Protein AF-0000000083567486 (afdb_homodimer)

pLDDT: mean 93.15, std 10.32, range [34.97, 98.88]

Organism: NCBI:txid148449

Nearest PDB structures (foldseek):
  6pnl-assembly1_A  TM=7.983E-01  e=2.451E-20  Methanothermobacter thermautotrophicus
  6bwl-assembly1_A-2  TM=7.810E-01  e=3.757E-18  Bacillus thuringiensis serovar israelensis ATCC 35646
  8vr2-assembly1_C  TM=7.214E-01  e=6.890E-18  Psychrobacter cryohalolentis K5
  4yra-assembly3_E  TM=7.579E-01  e=3.342E-15  Mus musculus
  7ard-assembly1_P  TM=7.110E-01  e=9.998E-12  Polytomella sp. Pringsheim 198.80

Secondary structure (DSSP, 8-state):
-EEEEES-SSHHHHHHHHHHHHTT-EEEEEE-S-------TT-EEEE--TT-HHHHHHHHHHH--SEEEES---SHHHHHHHHHHHTTT-SEEEEE--GGGS-SS-SSBSB-TTSPPGGGSTT---S-HHHHHHHHHHHHHHHHHHSGGG---SSS--TTEEEEEEE-SEE-TTS---BTTBS-THHHHHHHHT--EEEETTS-SEE--EEHHHHHHHHHHHTT-GGGTTEEEEE--S-BEEHHHHHHHHHHHTTPPPP-EEEE-HHHHHHH-GGG-HHIIIIITS---B--HHHHHHH-----S-HHHHHHHHHHHHHHTT----GGGS-HHHHHHHHHHHHHHHHHHHHHHT-/-EEEEES-SSHHHHHHHHHHHHTT-EEEEEE-S-------TT-EEEE--TT-HHHHHHHHHHH--SEEEES---SHHHHHHHHHHHTTT-SEEEEE--GGGS-SS-SSBSB-TTSPPGGGSTT---S-HHHHHHHHHHHHHHHHHHSTTS---SS---TTEEEEEEE-SEE-TTS---BTTBS-THHHHHHHHT--EEEETTS-SEE--EEHHHHHHHHHHHTT-GGGTTEEEEE--S-BEEHHHHHHHHHHHTTPPPP-EEEE-HHHHHHH-GGG-HHIIIIITS---B--HHHHHHH-----S-HHHHHHHHHHHHHHTT----GGGS-HHHHHHHHHHHHHHHHHHHHHH--

Foldseek 3Di:
DQEEEAAQAAQLNVLLQAVLVVVPYQYEYEECPPDDHPHDPSYHYQHDDLVDLVSLLVCCVVRQGQEYEYDDQQALVSLLSNCVRQQLSHQEYEYEAAPLQADPPDPDPPDEPPDDGQVRDPPGDRLDPRSVRSVSSLVSLLCSQVDCSQVPPDPDTRRYFYFYEHEDQEAFANGFDAAQLGGALLLLQCQQVQHAGEHAAPQAAKDWYAYSNLSSLLVSLCVVQPLRGSHYFYQTGPDIGTRQVSSQLLSVLVVGDRHHYDYDYLVVCCVPPVVRRSCVSRPVVHRYHYDGVSSCVRRVRDRDQDPSRRSSRRVVSCVVVVNHDHNVPDPVVVVRVVVVVVVVVVVVVVVVVVD/DQEEEAAQAAQLNVLLQAVLVVVPYQYEYEECPPDDHPHDPSYHYQHDDLVDLVSLLVSCVVRQGQEYEYDDQQALVSLLSNCVRQQLSHQEYEYEAAPLQADPPDPDPPDEPPDDGQVRDPPGDRLDPRSVRRVSSLVNLLCSQVDVSQVPPDVDGRGYFYFYEHEDQEDFANGFDAAQLGGALLLLQCQQVQHAGEHAAPQAAKDWYAYSNLSSLLVSLCVVQPLRGSHYFYQTGPDIGTRQVSSQLLSVLVVGDRHHYDYDYLVVCCVPPVVRRSCVSRPVVHRYHYDGVSSCVRRVRDRDQDPSRRSSRRVVSCVVVVNHDHNVPDPVVVVRVVVVVVVVVVVVVVVVVVD

Sequence (710 aa):
MRVLLIGGTGVISTGITRQLVDAGHEVGCLTRGETDAPVPDAVEFVTGDRNDQAALERAAREIDPDCVIDMVCFTPEQAAEAVDVFGGAIEQYVFCSTVDVYHRPLERNPATEDVPRESDLEGVEPVSDYGANKAAAEDVFLAAHDGPESVTGTDSEGEFATTIIRPWSTYGEGGSVLHTFGNGTYYLDRIRKGKPIVVHGDGTSLWGSCHRDDVARAFVGAVGNERAYGEAYHVTSEELITWNQYHRRVASAMDAPEPDLVHIPTDQLRESVPDRTDMLEAHFQYSTVFDNAKARRDLGFEYTIDFMDGIRRTIEDLEARDAIDPWDSANDDELIAAWNAATGEFLERVGSAGKMRVLLIGGTGVISTGITRQLVDAGHEVGCLTRGETDAPVPDAVEFVTGDRNDQAALERAAREIDPDCVIDMVCFTPEQAAEAVDVFGGAIEQYVFCSTVDVYHRPLERNPATEDVPRESDLEGVEPVSDYGANKAAAEDVFLAAHDGPESVTGTDSEGEFATTIIRPWSTYGEGGSVLHTFGNGTYYLDRIRKGKPIVVHGDGTSLWGSCHRDDVARAFVGAVGNERAYGEAYHVTSEELITWNQYHRRVASAMDAPEPDLVHIPTDQLRESVPDRTDMLEAHFQYSTVFDNAKARRDLGFEYTIDFMDGIRRTIEDLEARDAIDPWDSANDDELIAAWNAATGEFLERVGSAGK

Solvent-accessible surface area (backbone atoms only — not comparable to full-atom values): 36481 Å² total; per-residue (Å²): 96,33,34,31,27,40,35,44,54,49,52,47,31,37,34,31,52,44,50,34,49,73,72,65,34,48,45,30,26,38,31,76,73,82,65,87,50,100,55,64,84,81,50,40,77,41,77,35,48,85,89,35,63,68,38,49,47,48,46,46,64,75,60,57,32,42,31,37,39,35,67,71,62,61,33,39,67,55,35,49,52,48,45,68,66,42,44,61,64,20,36,31,38,36,38,50,50,44,56,56,27,38,48,76,70,52,88,41,27,63,34,52,78,80,57,71,38,33,89,72,44,83,95,56,76,74,84,40,70,63,22,50,25,36,44,46,18,50,51,48,44,49,49,37,33,75,31,76,38,13,57,64,75,77,90,88,68,49,22,25,27,21,27,39,38,22,38,41,62,65,29,31,58,85,49,64,59,77,54,53,65,38,54,63,41,21,57,58,40,23,34,62,71,60,40,73,39,70,32,54,12,58,21,30,28,37,45,34,59,23,37,17,59,40,46,15,41,30,58,52,35,42,63,93,32,74,85,36,50,77,35,68,31,40,45,53,32,77,51,29,30,27,48,51,55,50,54,42,44,54,21,51,52,66,74,28,54,82,61,47,75,42,63,41,32,50,69,60,47,41,70,58,41,54,92,42,27,60,56,27,74,68,48,67,60,45,42,65,48,64,46,42,63,66,24,37,73,69,20,63,36,55,88,78,64,51,63,60,63,38,50,30,48,20,49,52,43,37,56,74,65,69,60,64,42,57,49,76,78,52,69,60,66,61,55,50,51,34,45,51,54,20,54,50,49,23,46,53,49,47,58,55,65,81,99,95,33,34,31,27,39,35,44,55,49,52,48,30,37,32,30,52,42,51,34,49,72,70,65,34,46,46,31,26,37,31,75,72,84,66,89,51,100,54,65,86,82,51,42,79,38,75,34,49,84,90,34,64,67,39,49,46,47,44,48,63,76,60,55,32,42,30,37,39,36,67,72,62,60,33,39,67,55,37,47,52,49,46,68,66,41,46,60,64,19,36,32,37,36,38,51,51,44,55,57,26,39,50,78,70,53,90,41,26,65,34,53,80,81,57,71,38,31,88,70,43,81,94,55,78,73,84,40,69,63,20,50,25,34,44,46,19,49,51,48,43,50,48,39,33,75,28,75,39,16,57,56,84,64,99,68,71,48,21,24,25,22,28,39,39,22,39,41,62,66,29,30,59,84,48,68,61,77,55,53,65,36,53,63,40,20,56,58,40,22,34,60,70,61,38,75,40,68,31,53,13,57,21,31,28,37,45,36,58,22,36,19,59,40,46,15,42,30,58,54,34,42,64,92,32,72,86,38,49,77,34,69,30,40,45,54,30,76,53,30,30,27,46,51,54,48,54,42,44,55,21,52,52,65,73,28,55,83,62,48,74,44,62,42,33,50,68,61,47,43,70,61,42,53,92,43,27,60,55,27,75,66,47,67,61,46,42,66,49,64,47,41,62,66,24,36,73,69,21,64,35,55,88,77,66,51,64,61,61,36,50,31,50,20,51,52,43,37,57,75,64,69,59,63,42,58,47,76,78,54,68,61,64,61,55,50,51,35,44,52,55,21,54,51,49,26,46,53,49,47,58,54,65,81,98

Radius of gyration: 28.73 Å; Cα contacts (8 Å, |Δi|>4): 1520; chains: 2; bounding box: 75×87×60 Å

InterPro domains:
  IPR001509 NAD-dependent epimerase/dehydratase [PF01370] (3-233)
  IPR036291 NAD(P)-binding domain superfamily [SSF51735] (1-318)
  IPR050177 Bifunctional lipid A modification and metabolic enzymes [PTHR43245] (1-317)

Structure (mmCIF, N/CA/C/O backbone):
data_AF-0000000083567486-model_v1
#
loop_
_entity.id
_entity.type
_entity.pdbx_description
1 polymer 'Nucleoside-diphosphate-sugar epimerase'
#
loop_
_atom_site.group_PDB
_atom_site.id
_atom_site.type_symbol
_atom_site.label_atom_id
_atom_site.label_alt_id
_atom_site.label_comp_id
_atom_site.label_asym_id
_atom_site.label_entity_id
_atom_site.label_seq_id
_atom_site.pdbx_PDB_ins_code
_atom_site.Cartn_x
_atom_site.Cartn_y
_atom_site.Cartn_z
_atom_site.occupancy
_atom_site.B_iso_or_equiv
_atom_site.auth_seq_id
_atom_site.auth_comp_id
_atom_site.auth_asym_id
_atom_site.auth_atom_id
_atom_site.pdbx_PDB_model_num
ATOM 1 N N . MET A 1 1 ? 21.484 29.531 13.375 1 95.75 1 MET A N 1
ATOM 2 C CA . MET A 1 1 ? 20.75 30.453 12.508 1 95.75 1 MET A CA 1
ATOM 3 C C . MET A 1 1 ? 19.547 31.047 13.242 1 95.75 1 MET A C 1
ATOM 5 O O . MET A 1 1 ? 19.125 30.516 14.273 1 95.75 1 MET A O 1
ATOM 9 N N . ARG A 1 2 ? 19.203 32.156 12.742 1 97.88 2 ARG A N 1
ATOM 10 C CA . ARG A 1 2 ? 17.938 32.719 13.211 1 97.88 2 ARG A CA 1
ATOM 11 C C . ARG A 1 2 ? 16.781 32.25 12.344 1 97.88 2 ARG A C 1
ATOM 13 O O . ARG A 1 2 ? 16.766 32.469 11.133 1 97.88 2 ARG A O 1
ATOM 20 N N . VAL A 1 3 ? 15.828 31.562 13.016 1 98.38 3 VAL A N 1
ATOM 21 C CA . VAL A 1 3 ? 14.727 30.953 12.281 1 98.38 3 VAL A CA 1
ATOM 22 C C . VAL A 1 3 ? 13.398 31.562 12.727 1 98.38 3 VAL A C 1
ATOM 24 O O . VAL A 1 3 ? 13.125 31.641 13.922 1 98.38 3 VAL A O 1
ATOM 27 N N . LEU A 1 4 ? 12.633 32 11.766 1 98.38 4 LEU A N 1
ATOM 28 C CA . LEU A 1 4 ? 11.266 32.438 12.031 1 98.38 4 LEU A CA 1
ATOM 29 C C . LEU A 1 4 ? 10.266 31.375 11.602 1 98.38 4 LEU A C 1
ATOM 31 O O . LEU A 1 4 ? 10.258 30.953 10.445 1 98.38 4 LEU A O 1
ATOM 35 N N . L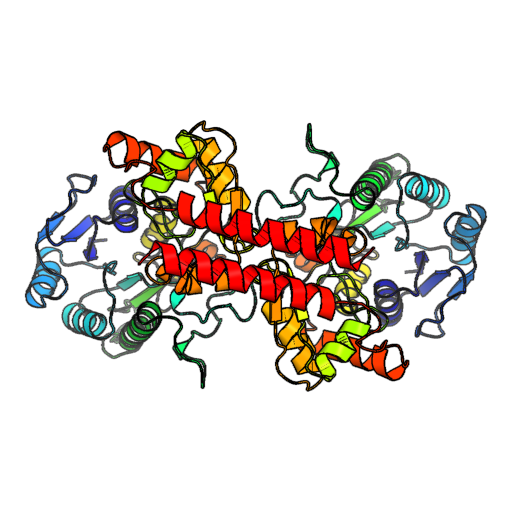EU A 1 5 ? 9.461 30.969 12.531 1 97.94 5 LEU A N 1
ATOM 36 C CA . LEU A 1 5 ? 8.32 30.125 12.211 1 97.94 5 LEU A CA 1
ATOM 37 C C . LEU A 1 5 ? 7.043 30.953 12.102 1 97.94 5 LEU A C 1
ATOM 39 O O . LEU A 1 5 ? 6.668 31.656 13.047 1 97.94 5 LEU A O 1
ATOM 43 N N . ILE A 1 6 ? 6.477 30.984 10.891 1 97.69 6 ILE A N 1
ATOM 44 C CA . ILE A 1 6 ? 5.109 31.469 10.797 1 97.69 6 ILE A CA 1
ATOM 45 C C . ILE A 1 6 ? 4.137 30.391 11.242 1 97.69 6 ILE A C 1
ATOM 47 O O . ILE A 1 6 ? 3.998 29.359 10.578 1 97.69 6 ILE A O 1
ATOM 51 N N . GLY A 1 7 ? 3.508 30.641 12.172 1 91.81 7 GLY A N 1
ATOM 52 C CA . GLY A 1 7 ? 2.93 29.594 13.008 1 91.81 7 GLY A CA 1
ATOM 53 C C . GLY A 1 7 ? 3.818 29.203 14.172 1 91.81 7 GLY A C 1
ATOM 54 O O . GLY A 1 7 ? 4.598 30.016 14.672 1 91.81 7 GLY A O 1
ATOM 55 N N . GLY A 1 8 ? 3.68 28.047 14.805 1 80.75 8 GLY A N 1
ATOM 56 C CA . GLY A 1 8 ? 4.637 27.594 15.805 1 80.75 8 GLY A CA 1
ATOM 57 C C . GLY A 1 8 ? 3.99 26.891 16.984 1 80.75 8 GLY A C 1
ATOM 58 O O . GLY A 1 8 ? 4.676 26.25 17.781 1 80.75 8 GLY A O 1
ATOM 59 N N . THR A 1 9 ? 2.73 26.938 16.922 1 81.56 9 THR A N 1
ATOM 60 C CA . THR A 1 9 ? 2.104 26.359 18.109 1 81.56 9 THR A CA 1
ATOM 61 C C . THR A 1 9 ? 1.147 25.234 17.719 1 81.56 9 THR A C 1
ATOM 63 O O . THR A 1 9 ? 0.47 24.672 18.578 1 81.56 9 THR A O 1
ATOM 66 N N . GLY A 1 10 ? 1.079 24.906 16.484 1 91 10 GLY A N 1
ATOM 67 C CA . GLY A 1 10 ? 0.268 23.781 16.031 1 91 10 GLY A CA 1
ATOM 68 C C . GLY A 1 10 ? 0.919 22.438 16.281 1 91 10 GLY A C 1
ATOM 69 O O . GLY A 1 10 ? 2.002 22.359 16.875 1 91 10 GLY A O 1
ATOM 70 N N . VAL A 1 11 ? 0.341 21.391 15.914 1 92.69 11 VAL A N 1
ATOM 71 C CA . VAL A 1 11 ? 0.766 20.031 16.188 1 92.69 11 VAL A CA 1
ATOM 72 C C . VAL A 1 11 ? 2.176 19.797 15.641 1 92.69 11 VAL A C 1
ATOM 74 O O . VAL A 1 11 ? 3.098 19.484 16.391 1 92.69 11 VAL A O 1
ATOM 77 N N . ILE A 1 12 ? 2.385 20.078 14.375 1 95.75 12 ILE A N 1
ATOM 78 C CA . ILE A 1 12 ? 3.697 19.859 13.773 1 95.75 12 ILE A CA 1
ATOM 79 C C . ILE A 1 12 ? 4.664 20.938 14.25 1 95.75 12 ILE A C 1
ATOM 81 O O . ILE A 1 12 ? 5.805 20.656 14.609 1 95.75 12 ILE A O 1
ATOM 85 N N . SER A 1 13 ? 4.207 22.188 14.352 1 95.38 13 SER A N 1
ATOM 86 C CA . SER A 1 13 ? 5.047 23.344 14.633 1 95.38 13 SER A CA 1
ATOM 87 C C . SER A 1 13 ? 5.664 23.266 16.016 1 95.38 13 SER A C 1
ATOM 89 O O . SER A 1 13 ? 6.781 23.734 16.234 1 95.38 13 SER A O 1
ATOM 91 N N . THR A 1 14 ? 4.887 22.719 16.922 1 94.31 14 THR A N 1
ATOM 92 C CA . THR A 1 14 ? 5.43 22.547 18.266 1 94.31 14 THR A CA 1
ATOM 93 C C . THR A 1 14 ? 6.684 21.672 18.25 1 94.31 14 THR A C 1
ATOM 95 O O . THR A 1 14 ? 7.691 22.016 18.859 1 94.31 14 THR A O 1
ATOM 98 N N . GLY A 1 15 ? 6.625 20.578 17.516 1 95.88 15 GLY A N 1
ATOM 99 C CA . GLY A 1 15 ? 7.789 19.719 17.359 1 95.88 15 GLY A CA 1
ATOM 100 C C . GLY A 1 15 ? 8.953 20.422 16.688 1 95.88 15 GLY A C 1
ATOM 101 O O . GLY A 1 15 ? 10.102 20.266 17.109 1 95.88 15 GLY A O 1
ATOM 102 N N . ILE A 1 16 ? 8.641 21.203 15.727 1 98.06 16 ILE A N 1
ATOM 103 C CA . ILE A 1 16 ? 9.672 21.922 14.992 1 98.06 16 ILE A CA 1
ATOM 104 C C . ILE A 1 16 ? 10.359 22.922 15.914 1 98.06 16 ILE A C 1
ATOM 106 O O . ILE A 1 16 ? 11.594 22.969 16 1 98.06 16 ILE A O 1
ATOM 110 N N . THR A 1 17 ? 9.555 23.719 16.641 1 96.81 17 THR A N 1
ATOM 111 C CA . THR A 1 17 ? 10.078 24.766 17.516 1 96.81 17 THR A CA 1
ATOM 112 C C . THR A 1 17 ? 11.008 24.172 18.578 1 96.81 17 THR A C 1
ATOM 114 O O . THR A 1 17 ? 12.125 24.641 18.781 1 96.81 17 THR A O 1
ATOM 117 N N . ARG A 1 18 ? 10.602 23.109 19.156 1 96.44 18 ARG A N 1
ATOM 118 C CA . ARG A 1 18 ? 11.383 22.469 20.203 1 96.44 18 ARG A CA 1
ATOM 119 C C . ARG A 1 18 ? 12.703 21.938 19.656 1 96.44 18 ARG A C 1
ATOM 121 O O . ARG A 1 18 ? 13.766 22.156 20.234 1 96.44 18 ARG A O 1
ATOM 128 N N . GLN A 1 19 ? 12.594 21.328 18.547 1 97.75 19 GLN A N 1
ATOM 129 C CA . GLN A 1 19 ? 13.781 20.688 17.984 1 97.75 19 GLN A CA 1
ATOM 130 C C . GLN A 1 19 ? 14.75 21.719 17.422 1 97.75 19 GLN A C 1
ATOM 132 O O . GLN A 1 19 ? 15.969 21.5 17.422 1 97.75 19 GLN A O 1
ATOM 137 N N . LEU A 1 20 ? 14.25 22.828 16.938 1 98.12 20 LEU A N 1
ATOM 138 C CA . LEU A 1 20 ? 15.125 23.906 16.484 1 98.12 20 LEU A CA 1
ATOM 139 C C . LEU A 1 20 ? 15.938 24.469 17.656 1 98.12 20 LEU A C 1
ATOM 141 O O . LEU A 1 20 ? 17.141 24.672 17.531 1 98.12 20 LEU A O 1
ATOM 145 N N . VAL A 1 21 ? 15.281 24.703 18.766 1 97.38 21 VAL A N 1
ATOM 146 C CA . VAL A 1 21 ? 15.969 25.219 19.953 1 97.38 21 VAL A CA 1
ATOM 147 C C . VAL A 1 21 ? 17.016 24.203 20.422 1 97.38 21 VAL A C 1
ATOM 149 O O . VAL A 1 21 ? 18.156 24.578 20.719 1 97.38 21 VAL A O 1
ATOM 152 N N . ASP A 1 22 ? 16.656 22.953 20.391 1 97.44 22 ASP A N 1
ATOM 153 C CA . ASP A 1 22 ? 17.562 21.891 20.797 1 97.44 22 ASP A CA 1
ATOM 154 C C . ASP A 1 22 ? 18.797 21.844 19.891 1 97.44 22 ASP A C 1
ATOM 156 O O . ASP A 1 22 ? 19.891 21.5 20.328 1 97.44 22 ASP A O 1
ATOM 160 N N . ALA A 1 23 ? 18.547 22.172 18.672 1 97.69 23 ALA A N 1
ATOM 161 C CA . ALA A 1 23 ? 19.641 22.125 17.688 1 97.69 23 ALA A CA 1
ATOM 162 C C . ALA A 1 23 ? 20.5 23.375 17.766 1 97.69 23 ALA A C 1
ATOM 164 O O . ALA A 1 23 ? 21.469 23.516 17.016 1 97.69 23 ALA A O 1
ATOM 165 N N . GLY A 1 24 ? 20.125 24.375 18.547 1 97.56 24 GLY A N 1
ATOM 166 C CA . GLY A 1 24 ? 20.969 25.547 18.797 1 97.56 24 GLY A CA 1
ATOM 167 C C . GLY A 1 24 ? 20.594 26.75 17.953 1 97.56 24 GLY A C 1
ATOM 168 O O . GLY A 1 24 ? 21.328 27.734 17.906 1 97.56 24 GLY A O 1
ATOM 169 N N . HIS A 1 25 ? 19.453 26.734 17.312 1 98.19 25 HIS A N 1
ATOM 170 C CA . HIS A 1 25 ? 19 27.875 16.531 1 98.19 25 HIS A CA 1
ATOM 171 C C . HIS A 1 25 ? 18.344 28.938 17.406 1 98.19 25 HIS A C 1
ATOM 173 O O . HIS A 1 25 ? 17.859 28.625 18.5 1 98.19 25 HIS A O 1
ATOM 179 N N . GLU A 1 26 ? 18.453 30.156 16.984 1 98.19 26 GLU A N 1
ATOM 180 C CA . GLU A 1 26 ? 17.609 31.203 17.562 1 98.19 26 GLU A CA 1
ATOM 181 C C . GLU A 1 26 ? 16.234 31.234 16.906 1 98.19 26 GLU A C 1
ATOM 183 O O . GLU A 1 26 ? 16.125 31.422 15.688 1 98.19 26 GLU A O 1
ATOM 188 N N . VAL A 1 27 ? 15.172 31.062 17.781 1 97.94 27 VAL A N 1
ATOM 189 C CA . VAL A 1 27 ? 13.867 30.781 17.188 1 97.94 27 VAL A CA 1
ATOM 190 C C . VAL A 1 27 ? 12.891 31.906 17.547 1 97.94 27 VAL A C 1
ATOM 192 O O . VAL A 1 27 ? 12.812 32.312 18.703 1 97.94 27 VAL A O 1
ATOM 195 N N . GLY A 1 28 ? 12.227 32.406 16.547 1 97 28 GLY A N 1
ATOM 196 C CA . GLY A 1 28 ? 11.062 33.281 16.703 1 97 28 GLY A CA 1
ATOM 197 C C . GLY A 1 28 ? 9.82 32.688 16.047 1 97 28 GLY A C 1
ATOM 198 O O . GLY A 1 28 ? 9.906 32 15.039 1 97 28 GLY A O 1
ATOM 199 N N . CYS A 1 29 ? 8.641 33.031 16.625 1 96.44 29 CYS A N 1
ATOM 200 C CA . CYS A 1 29 ? 7.371 32.562 16.078 1 96.44 29 CYS A CA 1
ATOM 201 C C . CYS A 1 29 ? 6.406 33.719 15.867 1 96.44 29 CYS A C 1
ATOM 203 O O . CYS A 1 29 ? 6.324 34.625 16.703 1 96.44 29 CYS A O 1
ATOM 205 N N . LEU A 1 30 ? 5.77 33.75 14.711 1 96.38 30 LEU A N 1
ATOM 206 C CA . LEU A 1 30 ? 4.617 34.594 14.477 1 96.38 30 LEU A CA 1
ATOM 207 C C . LEU A 1 30 ? 3.316 33.844 14.695 1 96.38 30 LEU A C 1
ATOM 209 O O . LEU A 1 30 ? 2.992 32.938 13.93 1 96.38 30 LEU A O 1
ATOM 213 N N . THR A 1 31 ? 2.641 34.188 15.742 1 92.81 31 THR A N 1
ATOM 214 C CA . THR A 1 31 ? 1.395 33.531 16.078 1 92.81 31 THR A CA 1
ATOM 215 C C . THR A 1 31 ? 0.289 34.531 16.375 1 92.81 31 THR A C 1
ATOM 217 O O . THR A 1 31 ? 0.566 35.688 16.641 1 92.81 31 THR A O 1
ATOM 220 N N . ARG A 1 32 ? -0.969 34.062 16.422 1 88.12 32 ARG A N 1
ATOM 221 C CA . ARG A 1 32 ? -2.098 34.938 16.75 1 88.12 32 ARG A CA 1
ATOM 222 C C . ARG A 1 32 ? -2.256 35.062 18.266 1 88.12 32 ARG A C 1
ATOM 224 O O . ARG A 1 32 ? -3.008 35.906 18.734 1 88.12 32 ARG A O 1
ATOM 231 N N . GLY A 1 33 ? -1.413 34.344 18.984 1 77.25 33 GLY A N 1
ATOM 232 C CA . GLY A 1 33 ? -1.435 34.406 20.438 1 77.25 33 GLY A CA 1
ATOM 233 C C . GLY A 1 33 ? -2.6 33.656 21.062 1 77.25 33 GLY A C 1
ATOM 234 O O . GLY A 1 33 ? -2.973 33.938 22.203 1 77.25 33 GLY A O 1
ATOM 235 N N . GLU A 1 34 ? -3.211 32.75 20.422 1 70.5 34 GLU A N 1
ATOM 236 C CA . GLU A 1 34 ? -4.434 32.094 20.875 1 70.5 34 GLU A CA 1
ATOM 237 C C . GLU A 1 34 ? -4.125 30.75 21.516 1 70.5 34 GLU A C 1
ATOM 239 O O . GLU A 1 34 ? -4.965 30.188 22.219 1 70.5 34 GLU A O 1
ATOM 244 N N . THR A 1 35 ? -3.006 30.266 21.281 1 66.62 35 THR A N 1
ATOM 245 C CA . THR A 1 35 ? -2.689 28.922 21.766 1 66.62 35 THR A CA 1
ATOM 246 C C . THR A 1 35 ? -1.376 28.938 22.547 1 66.62 35 THR A C 1
ATOM 248 O O . THR A 1 35 ? -0.429 29.625 22.172 1 66.62 35 THR A O 1
ATOM 251 N N . ASP A 1 36 ? -1.458 28.281 23.672 1 69.31 36 ASP A N 1
ATOM 252 C CA . ASP A 1 36 ? -0.233 28.031 24.422 1 69.31 36 ASP A CA 1
ATOM 253 C C . ASP A 1 36 ? 0.45 26.75 23.953 1 69.31 36 ASP A C 1
ATOM 255 O O . ASP A 1 36 ? -0.217 25.75 23.672 1 69.31 36 ASP A O 1
ATOM 259 N N . ALA A 1 37 ? 1.638 26.969 23.438 1 72 37 ALA A N 1
ATOM 260 C CA . ALA A 1 37 ? 2.377 25.734 23.141 1 72 37 ALA A CA 1
ATOM 261 C C . ALA A 1 37 ? 3.566 25.578 24.078 1 72 37 ALA A C 1
ATOM 263 O O . ALA A 1 37 ? 4.191 26.562 24.484 1 72 37 ALA A O 1
ATOM 264 N N . PRO A 1 38 ? 3.719 24.25 24.469 1 81.56 38 PRO A N 1
ATOM 265 C CA . PRO A 1 38 ? 4.844 23.953 25.359 1 81.56 38 PRO A CA 1
ATOM 266 C C . PRO A 1 38 ? 6.191 24.016 24.641 1 81.56 38 PRO A C 1
ATOM 268 O O . PRO A 1 38 ? 6.762 22.984 24.281 1 81.56 38 PRO A O 1
ATOM 271 N N . VAL A 1 39 ? 6.605 25.281 24.453 1 87.94 39 VAL A N 1
ATOM 272 C CA . VAL A 1 39 ? 7.906 25.484 23.812 1 87.94 39 VAL A CA 1
ATOM 273 C C . VAL A 1 39 ? 8.836 26.203 24.797 1 87.94 39 VAL A C 1
ATOM 275 O O . VAL A 1 39 ? 8.383 26.781 25.781 1 87.94 39 VAL A O 1
ATOM 278 N N . PRO A 1 40 ? 10.078 26.047 24.594 1 89.62 40 PRO A N 1
ATOM 279 C CA . PRO A 1 40 ? 11.047 26.641 25.516 1 89.62 40 PRO A CA 1
ATOM 280 C C . PRO A 1 40 ? 10.875 28.156 25.672 1 89.62 40 PRO A C 1
ATOM 282 O O . PRO A 1 40 ? 10.469 28.828 24.719 1 89.62 40 PRO A O 1
ATOM 285 N N . ASP A 1 41 ? 11.352 28.688 26.781 1 90.12 41 ASP A N 1
ATOM 286 C CA . ASP A 1 41 ? 11.227 30.094 27.109 1 90.12 41 ASP A CA 1
ATOM 287 C C . ASP A 1 41 ? 12.094 30.953 26.203 1 90.12 41 ASP A C 1
ATOM 289 O O . ASP A 1 41 ? 11.812 32.156 26 1 90.12 41 ASP A O 1
ATOM 293 N N . ALA A 1 42 ? 13.039 30.359 25.625 1 92.81 42 ALA A N 1
ATOM 294 C CA . ALA A 1 42 ? 14 31.094 24.797 1 92.81 42 ALA A CA 1
ATOM 295 C C . ALA A 1 42 ? 13.359 31.531 23.484 1 92.81 42 ALA A C 1
ATOM 297 O O . ALA A 1 42 ? 13.898 32.406 22.781 1 92.81 42 ALA A O 1
ATOM 298 N N . VAL A 1 43 ? 12.188 31.047 23.188 1 94.75 43 VAL A N 1
ATOM 299 C CA . VAL A 1 43 ? 11.523 31.344 21.922 1 94.75 43 VAL A CA 1
ATOM 300 C C . VAL A 1 43 ? 10.914 32.75 21.969 1 94.75 43 VAL A C 1
ATOM 302 O O . VAL A 1 43 ? 10.234 33.094 22.938 1 94.75 43 VAL A O 1
ATOM 305 N N . GLU A 1 44 ? 11.242 33.531 20.984 1 94.25 44 GLU A N 1
ATOM 306 C CA . GLU A 1 44 ? 10.648 34.844 20.844 1 94.25 44 GLU A CA 1
ATOM 307 C C . GLU A 1 44 ? 9.328 34.781 20.094 1 94.25 44 GLU A C 1
ATOM 309 O O . GLU A 1 44 ? 9.211 34.094 19.094 1 94.25 44 GLU A O 1
ATOM 314 N N . PHE A 1 45 ? 8.352 35.562 20.625 1 94.19 45 PHE A N 1
ATOM 315 C CA . PHE A 1 45 ? 7.051 35.562 19.969 1 94.19 45 PHE A CA 1
ATOM 316 C C . PHE A 1 45 ? 6.699 36.938 19.438 1 94.19 45 PHE A C 1
ATOM 318 O O . PHE A 1 45 ? 6.867 37.938 20.141 1 94.19 45 PHE A O 1
ATOM 325 N N . VAL A 1 46 ? 6.281 36.969 18.219 1 94.5 46 VAL A N 1
ATOM 326 C CA . VAL A 1 46 ? 5.621 38.125 17.625 1 94.5 46 VAL A CA 1
ATOM 327 C C . VAL A 1 46 ? 4.141 37.812 17.406 1 94.5 46 VAL A C 1
ATOM 329 O O . VAL A 1 46 ? 3.793 36.812 16.797 1 94.5 46 VAL A O 1
ATOM 332 N N . THR A 1 47 ? 3.291 38.688 17.938 1 94.25 47 THR A N 1
ATOM 333 C CA . THR A 1 47 ? 1.857 38.438 17.812 1 94.25 47 THR A CA 1
ATOM 334 C C . THR A 1 47 ? 1.305 39.125 16.562 1 94.25 47 THR A C 1
ATOM 336 O O . THR A 1 47 ? 1.558 40.312 16.344 1 94.25 47 THR A O 1
ATOM 339 N N . GLY A 1 48 ? 0.565 38.375 15.766 1 94.19 48 GLY A N 1
ATOM 340 C CA . GLY A 1 48 ? -0.048 38.906 14.562 1 94.19 48 GLY A CA 1
ATOM 341 C C . GLY A 1 48 ? -0.658 37.844 13.68 1 94.19 48 GLY A C 1
ATOM 342 O O . GLY A 1 48 ? -0.413 36.656 13.875 1 94.19 48 GLY A O 1
ATOM 343 N N . ASP A 1 49 ? -1.45 38.312 12.758 1 93.62 49 ASP A N 1
ATOM 344 C CA . ASP A 1 49 ? -2.072 37.469 11.758 1 93.62 49 ASP A CA 1
ATOM 345 C C . ASP A 1 49 ? -1.21 37.375 10.5 1 93.62 49 ASP A C 1
ATOM 347 O O . ASP A 1 49 ? -0.721 38.375 10 1 93.62 49 ASP A O 1
ATOM 351 N N . ARG A 1 50 ? -1.076 36.125 10.039 1 93.44 50 ARG A N 1
ATOM 352 C CA . ARG A 1 50 ? -0.241 35.938 8.859 1 93.44 50 ARG A CA 1
ATOM 353 C C . ARG A 1 50 ? -0.813 36.688 7.652 1 93.44 50 ARG A C 1
ATOM 355 O O . ARG A 1 50 ? -0.089 37 6.703 1 93.44 50 ARG A O 1
ATOM 362 N N . ASN A 1 51 ? -2.1 36.906 7.664 1 94.69 51 ASN A N 1
ATOM 363 C CA . ASN A 1 51 ? -2.758 37.562 6.543 1 94.69 51 ASN A CA 1
ATOM 364 C C . ASN A 1 51 ? -2.629 39.094 6.633 1 94.69 51 ASN A C 1
ATOM 366 O O . ASN A 1 51 ? -3.104 39.812 5.75 1 94.69 51 ASN A O 1
ATOM 370 N N . ASP A 1 52 ? -2.027 39.5 7.73 1 95.25 52 ASP A N 1
ATOM 371 C CA . ASP A 1 52 ? -1.674 40.906 7.887 1 95.25 52 ASP A CA 1
ATOM 372 C C . ASP A 1 52 ? -0.234 41.156 7.445 1 95.25 52 ASP A C 1
ATOM 374 O O . ASP A 1 52 ? 0.709 40.812 8.164 1 95.25 52 ASP A O 1
ATOM 378 N N . GLN A 1 53 ? -0.117 41.844 6.348 1 95 53 GLN A N 1
ATOM 379 C CA . GLN A 1 53 ? 1.209 42.094 5.789 1 95 53 GLN A CA 1
ATOM 380 C C . GLN A 1 53 ? 2.088 42.8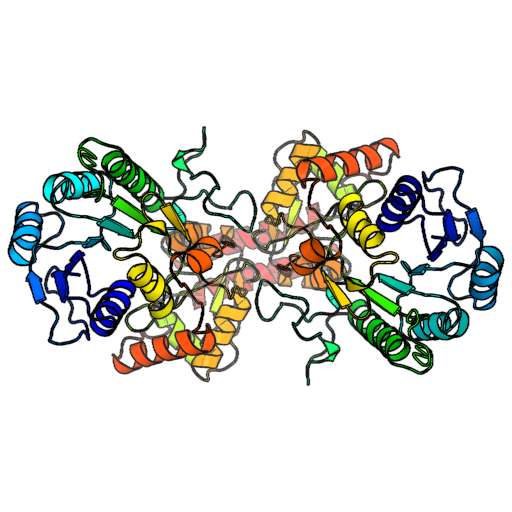44 6.777 1 95 53 GLN A C 1
ATOM 382 O O . GLN A 1 53 ? 3.293 42.594 6.863 1 95 53 GLN A O 1
ATOM 387 N N . ALA A 1 54 ? 1.482 43.781 7.438 1 96.12 54 ALA A N 1
ATOM 388 C CA . ALA A 1 54 ? 2.232 44.562 8.422 1 96.12 54 ALA A CA 1
ATOM 389 C C . ALA A 1 54 ? 2.795 43.656 9.516 1 96.12 54 ALA A C 1
ATOM 391 O O . ALA A 1 54 ? 3.891 43.906 10.031 1 96.12 54 ALA A O 1
ATOM 392 N N . ALA A 1 55 ? 2.051 42.688 9.883 1 96.44 55 ALA A N 1
ATOM 393 C CA . ALA A 1 55 ? 2.516 41.75 10.898 1 96.44 55 ALA A CA 1
ATOM 394 C C . ALA A 1 55 ? 3.699 40.938 10.383 1 96.44 55 ALA A C 1
ATOM 396 O O . ALA A 1 55 ? 4.656 40.688 11.117 1 96.44 55 ALA A O 1
ATOM 397 N N . LEU A 1 56 ? 3.627 40.5 9.156 1 97.25 56 LEU A N 1
ATOM 398 C CA . LEU A 1 56 ? 4.73 39.781 8.555 1 97.25 56 LEU A CA 1
ATOM 399 C C . LEU A 1 56 ? 5.992 40.625 8.5 1 97.25 56 LEU A C 1
ATOM 401 O O . LEU A 1 56 ? 7.082 40.156 8.828 1 97.25 56 LEU A O 1
ATOM 405 N N . GLU A 1 57 ? 5.793 41.844 8.141 1 97.19 57 GLU A N 1
ATOM 406 C CA . GLU A 1 57 ? 6.922 42.781 8.055 1 97.19 57 GLU A CA 1
ATOM 407 C C . GLU A 1 57 ? 7.539 43 9.43 1 97.19 57 GLU A C 1
ATOM 409 O O . GLU A 1 57 ? 8.766 43.094 9.562 1 97.19 57 GLU A O 1
ATOM 414 N N . ARG A 1 58 ? 6.695 43.156 10.336 1 97.31 58 ARG A N 1
ATOM 415 C CA . ARG A 1 58 ? 7.184 43.344 11.695 1 97.31 58 ARG A CA 1
ATOM 416 C C . ARG A 1 58 ? 7.996 42.156 12.156 1 97.31 58 ARG A C 1
ATOM 418 O O . ARG A 1 58 ? 9.062 42.312 12.75 1 97.31 58 ARG A O 1
ATOM 425 N N . ALA A 1 59 ? 7.473 40.969 11.945 1 97.25 59 ALA A N 1
ATOM 426 C CA . ALA A 1 59 ? 8.195 39.75 12.305 1 97.25 59 ALA A CA 1
ATOM 427 C C . ALA A 1 59 ? 9.547 39.688 11.609 1 97.25 59 ALA A C 1
ATOM 429 O O . ALA A 1 59 ? 10.547 39.312 12.211 1 97.25 59 ALA A O 1
ATOM 430 N N . ALA A 1 60 ? 9.578 40.062 10.328 1 97.12 60 ALA A N 1
ATOM 431 C CA . ALA A 1 60 ? 10.82 40.062 9.562 1 97.12 60 ALA A CA 1
ATOM 432 C C . ALA A 1 60 ? 11.836 41 10.195 1 97.12 60 ALA A C 1
ATOM 434 O O . ALA A 1 60 ? 13.016 40.656 10.32 1 97.12 60 ALA A O 1
ATOM 435 N N . ARG A 1 61 ? 11.359 42.125 10.633 1 96.75 61 ARG A N 1
ATOM 436 C CA . ARG A 1 61 ? 12.234 43.156 11.188 1 96.75 61 ARG A CA 1
ATOM 437 C C . ARG A 1 61 ? 12.719 42.75 12.586 1 96.75 61 ARG A C 1
ATOM 439 O O . ARG A 1 61 ? 13.906 42.875 12.891 1 96.75 61 ARG A O 1
ATOM 446 N N . GLU A 1 62 ? 11.852 42.344 13.383 1 97.06 62 GLU A N 1
ATOM 447 C CA . GLU A 1 62 ? 12.156 42.062 14.789 1 97.06 62 GLU A CA 1
ATOM 448 C C . GLU A 1 62 ? 13.008 40.812 14.945 1 97.06 62 GLU A C 1
ATOM 450 O O . GLU A 1 62 ? 13.945 40.781 15.75 1 97.06 62 GLU A O 1
ATOM 455 N N . ILE A 1 63 ? 12.719 39.844 14.141 1 96.56 63 ILE A N 1
ATOM 456 C CA . ILE A 1 63 ? 13.422 38.562 14.297 1 96.56 63 ILE A CA 1
ATOM 457 C C . ILE A 1 63 ? 14.672 38.562 13.414 1 96.56 63 ILE A C 1
ATOM 459 O O . ILE A 1 63 ? 15.664 37.906 13.742 1 96.56 63 ILE A O 1
ATOM 463 N N . ASP A 1 64 ? 14.609 39.25 12.258 1 96.56 64 ASP A N 1
ATOM 464 C CA . ASP A 1 64 ? 15.703 39.312 11.289 1 96.56 64 ASP A CA 1
ATOM 465 C C . ASP A 1 64 ? 16.188 37.906 10.938 1 96.56 64 ASP A C 1
ATOM 467 O O . ASP A 1 64 ? 17.375 37.594 11.086 1 96.56 64 ASP A O 1
ATOM 471 N N . PRO A 1 65 ? 15.336 37.062 10.406 1 97.38 65 PRO A N 1
ATOM 472 C CA . PRO A 1 65 ? 15.648 35.656 10.227 1 97.38 65 PRO A CA 1
ATOM 473 C C . PRO A 1 65 ? 16.578 35.406 9.039 1 97.38 65 PRO A C 1
ATOM 475 O O . PRO A 1 65 ? 16.531 36.125 8.047 1 97.38 65 PRO A O 1
ATOM 478 N N . ASP A 1 66 ? 17.359 34.344 9.164 1 96.38 66 ASP A N 1
ATOM 479 C CA . ASP A 1 66 ? 18.078 33.75 8.039 1 96.38 66 ASP A CA 1
ATOM 480 C C . ASP A 1 66 ? 17.172 32.812 7.25 1 96.38 66 ASP A C 1
ATOM 482 O O . ASP A 1 66 ? 17.328 32.656 6.035 1 96.38 66 ASP A O 1
ATOM 486 N N . CYS A 1 67 ? 16.328 32.156 7.969 1 97.44 67 CYS A N 1
ATOM 487 C CA . CYS A 1 67 ? 15.438 31.156 7.422 1 97.44 67 CYS A CA 1
ATOM 488 C C . CYS A 1 67 ? 14.023 31.312 7.965 1 97.44 67 CYS A C 1
ATOM 490 O O . CYS A 1 67 ? 13.836 31.609 9.148 1 97.44 67 CYS A O 1
ATOM 492 N N . VAL A 1 68 ? 13.047 31.109 7.066 1 98.25 68 VAL A N 1
ATOM 493 C CA . VAL A 1 68 ? 11.648 31.125 7.461 1 98.25 68 VAL A CA 1
ATOM 494 C C . VAL A 1 68 ? 11.023 29.766 7.215 1 98.25 68 VAL A C 1
ATOM 496 O O . VAL A 1 68 ? 11.203 29.172 6.148 1 98.25 68 VAL A O 1
ATOM 499 N N . ILE A 1 69 ? 10.359 29.203 8.219 1 98.75 69 ILE A N 1
ATOM 500 C CA . ILE A 1 69 ? 9.508 28.031 8.07 1 98.75 69 ILE A CA 1
ATOM 501 C C . ILE A 1 69 ? 8.039 28.438 8.148 1 98.75 69 ILE A C 1
ATOM 503 O O . ILE A 1 69 ? 7.582 28.938 9.18 1 98.75 69 ILE A O 1
ATOM 507 N N . ASP A 1 70 ? 7.355 28.188 7.105 1 98.75 70 ASP A N 1
ATOM 508 C CA . ASP A 1 70 ? 5.965 28.609 7 1 98.75 70 ASP A CA 1
ATOM 509 C C . ASP A 1 70 ? 5.012 27.422 7.148 1 98.75 70 ASP A C 1
ATOM 511 O O . ASP A 1 70 ? 4.875 26.609 6.23 1 98.75 70 ASP A O 1
ATOM 515 N N . MET A 1 71 ? 4.246 27.406 8.219 1 97.94 71 MET A N 1
ATOM 516 C CA . MET A 1 71 ? 3.395 26.266 8.555 1 97.94 71 MET A CA 1
ATOM 517 C C . MET A 1 71 ? 1.928 26.578 8.281 1 97.94 71 MET A C 1
ATOM 519 O O . MET A 1 71 ? 1.065 25.719 8.398 1 97.94 71 MET A O 1
ATOM 523 N N . VAL A 1 72 ? 1.661 27.812 7.855 1 96.75 72 VAL A N 1
ATOM 524 C CA . VAL A 1 72 ? 0.254 28.188 7.805 1 96.75 72 VAL A CA 1
ATOM 525 C C . VAL A 1 72 ? -0.033 28.922 6.496 1 96.75 72 VAL A C 1
ATOM 527 O O . VAL A 1 72 ? -0.865 29.828 6.453 1 96.75 72 VAL A O 1
ATOM 530 N N . CYS A 1 73 ? 0.717 28.719 5.523 1 97.75 73 CYS A N 1
ATOM 531 C CA . CYS A 1 73 ? 0.398 29.172 4.18 1 97.75 73 CYS A CA 1
ATOM 532 C C . CYS A 1 73 ? -0.537 28.203 3.473 1 97.75 73 CYS A C 1
ATOM 534 O O . CYS A 1 73 ? -0.211 27.031 3.32 1 97.75 73 CYS A O 1
ATOM 536 N N . PHE A 1 74 ? -1.71 28.703 2.928 1 97.25 74 PHE A N 1
ATOM 537 C CA . PHE A 1 74 ? -2.711 27.797 2.391 1 97.25 74 PHE A CA 1
ATOM 538 C C . PHE A 1 74 ? -3.096 28.188 0.97 1 97.25 74 PHE A C 1
ATOM 540 O O . PHE A 1 74 ? -3.787 27.438 0.279 1 97.25 74 PHE A O 1
ATOM 547 N N . THR A 1 75 ? -2.652 29.391 0.483 1 97.88 75 THR A N 1
ATOM 548 C CA . THR A 1 75 ? -3.061 29.875 -0.833 1 97.88 75 THR A CA 1
ATOM 549 C C . THR A 1 75 ? -1.89 30.531 -1.561 1 97.88 75 THR A C 1
ATOM 551 O O . THR A 1 75 ? -0.92 30.953 -0.93 1 97.88 75 THR A O 1
ATOM 554 N N . PRO A 1 76 ? -2.027 30.609 -2.889 1 98 76 PRO A N 1
ATOM 555 C CA . PRO A 1 76 ? -0.971 31.281 -3.637 1 98 76 PRO A CA 1
ATOM 556 C C . PRO A 1 76 ? -0.887 32.781 -3.309 1 98 76 PRO A C 1
ATOM 558 O O . PRO A 1 76 ? 0.193 33.375 -3.385 1 98 76 PRO A O 1
ATOM 561 N N . GLU A 1 77 ? -1.996 33.375 -2.924 1 97.94 77 GLU A N 1
ATOM 562 C CA . GLU A 1 77 ? -1.978 34.781 -2.516 1 97.94 77 GLU A CA 1
ATOM 563 C C . GLU A 1 77 ? -1.144 34.969 -1.252 1 97.94 77 GLU A C 1
ATOM 565 O O . GLU A 1 77 ? -0.356 35.906 -1.163 1 97.94 77 GLU A O 1
ATOM 570 N N . GLN A 1 78 ? -1.329 34.094 -0.319 1 98.25 78 GLN A N 1
ATOM 571 C CA . GLN A 1 78 ? -0.517 34.125 0.893 1 98.25 78 GLN A CA 1
ATOM 572 C C . GLN A 1 78 ? 0.962 33.938 0.569 1 98.25 78 GLN A C 1
ATOM 574 O O . GLN A 1 78 ? 1.825 34.562 1.176 1 98.25 78 GLN A O 1
ATOM 579 N N . ALA A 1 79 ? 1.208 33.031 -0.378 1 98.44 79 ALA A N 1
ATOM 580 C CA . ALA A 1 79 ? 2.58 32.781 -0.804 1 98.44 79 ALA A CA 1
ATOM 581 C C . ALA A 1 79 ? 3.211 34 -1.425 1 98.44 79 ALA A C 1
ATOM 583 O O . ALA A 1 79 ? 4.352 34.344 -1.115 1 98.44 79 ALA A O 1
ATOM 584 N N . ALA A 1 80 ? 2.463 34.656 -2.223 1 97.56 80 ALA A N 1
ATOM 585 C CA . ALA A 1 80 ? 2.955 35.875 -2.877 1 97.56 80 ALA A CA 1
ATOM 586 C C . ALA A 1 80 ? 3.281 36.969 -1.854 1 97.56 80 ALA A C 1
ATOM 588 O O . ALA A 1 80 ? 4.289 37.656 -1.984 1 97.56 80 ALA A O 1
ATOM 589 N N . GLU A 1 81 ? 2.455 37.062 -0.918 1 97.38 81 GLU A N 1
ATOM 590 C CA . GLU A 1 81 ? 2.695 38.062 0.143 1 97.38 81 GLU A CA 1
ATOM 591 C C . GLU A 1 81 ? 3.98 37.75 0.901 1 97.38 81 GLU A C 1
ATOM 593 O O . GLU A 1 81 ? 4.742 38.656 1.249 1 97.38 81 GLU A O 1
ATOM 598 N N . ALA A 1 82 ? 4.184 36.5 1.184 1 97.5 82 ALA A N 1
ATOM 599 C CA . ALA A 1 82 ? 5.406 36.094 1.869 1 97.5 82 ALA A CA 1
ATOM 600 C C . ALA A 1 82 ? 6.641 36.406 1.036 1 97.5 82 ALA A C 1
ATOM 602 O O . ALA A 1 82 ? 7.656 36.875 1.57 1 97.5 82 ALA A O 1
ATOM 603 N N . VAL A 1 83 ? 6.566 36.156 -0.245 1 96.31 83 VAL A N 1
ATOM 604 C CA . VAL A 1 83 ? 7.684 36.438 -1.135 1 96.31 83 VAL A CA 1
ATOM 605 C C . VAL A 1 83 ? 7.961 37.938 -1.132 1 96.31 83 VAL A C 1
ATOM 607 O O . VAL A 1 83 ? 9.117 38.375 -1.109 1 96.31 83 VAL A O 1
ATOM 610 N N . ASP A 1 84 ? 6.918 38.75 -1.119 1 95.19 84 ASP A N 1
ATOM 611 C CA . ASP A 1 84 ? 7.055 40.219 -1.104 1 95.19 84 ASP A CA 1
ATOM 612 C C . ASP A 1 84 ? 7.789 40.688 0.15 1 95.19 84 ASP A C 1
ATOM 614 O O . ASP A 1 84 ? 8.602 41.594 0.09 1 95.19 84 ASP A O 1
ATOM 618 N N . VAL A 1 85 ? 7.484 40.062 1.224 1 96.12 85 VAL A N 1
ATOM 619 C CA . VAL A 1 85 ? 8.008 40.5 2.51 1 96.12 85 VAL A CA 1
ATOM 620 C C . VAL A 1 85 ? 9.422 39.969 2.713 1 96.12 85 VAL A C 1
ATOM 622 O O . VAL A 1 85 ? 10.312 40.688 3.166 1 96.12 85 VAL A O 1
ATOM 625 N N . PHE A 1 86 ? 9.641 38.719 2.361 1 95.56 86 PHE A N 1
ATOM 626 C CA . PHE A 1 86 ? 10.875 38.062 2.768 1 95.56 86 PHE A CA 1
ATOM 627 C C . PHE A 1 86 ? 11.844 37.938 1.593 1 95.56 86 PHE A C 1
ATOM 629 O O . PHE A 1 86 ? 13.016 37.625 1.777 1 95.56 86 PHE A O 1
ATOM 636 N N . GLY A 1 87 ? 11.328 38.125 0.433 1 92.19 87 GLY A N 1
ATOM 637 C CA . GLY A 1 87 ? 12.18 38.031 -0.738 1 92.19 87 GLY A CA 1
ATOM 638 C C . GLY A 1 87 ? 13.406 38.906 -0.652 1 92.19 87 GLY A C 1
ATOM 639 O O . GLY A 1 87 ? 13.305 40.094 -0.313 1 92.19 87 GLY A O 1
ATOM 640 N N . GLY A 1 88 ? 14.578 38.281 -0.974 1 87.56 88 GLY A N 1
ATOM 641 C CA . GLY A 1 88 ? 15.82 39.031 -0.972 1 87.56 88 GLY A CA 1
ATOM 642 C C . GLY A 1 88 ? 16.312 39.375 0.423 1 87.56 88 GLY A C 1
ATOM 643 O O . GLY A 1 88 ? 17.375 39.969 0.583 1 87.56 88 GLY A O 1
ATOM 644 N N . ALA A 1 89 ? 15.586 39 1.423 1 90.06 89 ALA A N 1
ATOM 645 C CA . ALA A 1 89 ? 15.93 39.406 2.789 1 90.06 89 ALA A CA 1
ATOM 646 C C . ALA A 1 89 ? 16.359 38.188 3.609 1 90.06 89 ALA A C 1
ATOM 648 O O . ALA A 1 89 ? 16.953 38.344 4.684 1 90.06 89 ALA A O 1
ATOM 649 N N . ILE A 1 90 ? 16.125 37.031 3.084 1 94.56 90 ILE A N 1
ATOM 650 C CA . ILE A 1 90 ? 16.453 35.812 3.809 1 94.56 90 ILE A CA 1
ATOM 651 C C . ILE A 1 90 ? 17.203 34.875 2.891 1 94.56 90 ILE A C 1
ATOM 653 O O . ILE A 1 90 ? 17.234 35.062 1.673 1 94.56 90 ILE A O 1
ATOM 657 N N . GLU A 1 91 ? 17.781 33.875 3.545 1 93.75 91 GLU A N 1
ATOM 658 C CA . GLU A 1 91 ? 18.484 32.875 2.787 1 93.75 91 GLU A CA 1
ATOM 659 C C . GLU A 1 91 ? 17.531 31.781 2.281 1 93.75 91 GLU A C 1
ATOM 661 O O . GLU A 1 91 ? 17.609 31.391 1.117 1 93.75 91 GLU A O 1
ATOM 666 N N . GLN A 1 92 ? 16.703 31.359 3.135 1 96.44 92 GLN A N 1
ATOM 667 C CA . GLN A 1 92 ? 15.906 30.172 2.816 1 96.44 92 GLN A CA 1
ATOM 668 C C . GLN A 1 92 ? 14.469 30.344 3.291 1 96.44 92 GLN A C 1
ATOM 670 O O . GLN A 1 92 ? 14.219 30.906 4.359 1 96.44 92 GLN A O 1
ATOM 675 N N . TYR A 1 93 ? 13.539 29.781 2.496 1 97.94 93 TYR A N 1
ATOM 676 C CA . TYR A 1 93 ? 12.125 29.672 2.842 1 97.94 93 TYR A CA 1
ATOM 677 C C . TYR A 1 93 ? 11.648 28.234 2.758 1 97.94 93 TYR A C 1
ATOM 679 O O . TYR A 1 93 ? 11.602 27.656 1.67 1 97.94 93 TYR A O 1
ATOM 687 N N . VAL A 1 94 ? 11.258 27.625 3.92 1 98.62 94 VAL A N 1
ATOM 688 C CA . VAL A 1 94 ? 10.75 26.266 3.984 1 98.62 94 VAL A CA 1
ATOM 689 C C . VAL A 1 94 ? 9.227 26.281 4.059 1 98.62 94 VAL A C 1
ATOM 691 O O . VAL A 1 94 ? 8.648 26.797 5.02 1 98.62 94 VAL A O 1
ATOM 694 N N . PHE A 1 95 ? 8.594 25.656 3.088 1 98.81 95 PHE A N 1
ATOM 695 C CA . PHE A 1 95 ? 7.145 25.672 2.955 1 98.81 95 PHE A CA 1
ATOM 696 C C . PHE A 1 95 ? 6.551 24.312 3.33 1 98.81 95 PHE A C 1
ATOM 698 O O . PHE A 1 95 ? 6.93 23.281 2.764 1 98.81 95 PHE A O 1
ATOM 705 N N . CYS A 1 96 ? 5.605 24.359 4.285 1 98.81 96 CYS A N 1
ATOM 706 C CA . CYS A 1 96 ? 4.848 23.156 4.609 1 98.81 96 CYS A CA 1
ATOM 707 C C . CYS A 1 96 ? 3.723 22.922 3.607 1 98.81 96 CYS A C 1
ATOM 709 O O . CYS A 1 96 ? 2.645 23.5 3.734 1 98.81 96 CYS A O 1
ATOM 711 N N . SER A 1 97 ? 3.963 22.094 2.684 1 98.56 97 SER A N 1
ATOM 712 C CA . SER A 1 97 ? 2.949 21.688 1.719 1 98.56 97 SER A CA 1
ATOM 713 C C . SER A 1 97 ? 2.244 20.406 2.17 1 98.56 97 SER A C 1
ATOM 715 O O . SER A 1 97 ? 1.925 20.25 3.352 1 98.56 97 SER A O 1
ATOM 717 N N . THR A 1 98 ? 1.794 19.609 1.257 1 97.31 98 THR A N 1
ATOM 718 C CA . THR A 1 98 ? 1.038 18.406 1.555 1 97.31 98 THR A CA 1
ATOM 719 C C . THR A 1 98 ? 1.135 17.406 0.401 1 97.31 98 THR A C 1
ATOM 721 O O . THR A 1 98 ? 1.333 17.797 -0.75 1 97.31 98 THR A O 1
ATOM 724 N N . VAL A 1 99 ? 0.948 16.141 0.741 1 95.94 99 VAL A N 1
ATOM 725 C CA . VAL A 1 99 ? 0.879 15.133 -0.311 1 95.94 99 VAL A CA 1
ATOM 726 C C . VAL A 1 99 ? -0.426 15.281 -1.088 1 95.94 99 VAL A C 1
ATOM 728 O O . VAL A 1 99 ? -0.584 14.703 -2.166 1 95.94 99 VAL A O 1
ATOM 731 N N . ASP A 1 100 ? -1.327 16.062 -0.639 1 94.62 100 ASP A N 1
ATOM 732 C CA . ASP A 1 100 ? -2.619 16.266 -1.29 1 94.62 100 ASP A CA 1
ATOM 733 C C . ASP A 1 100 ? -2.461 17.031 -2.596 1 94.62 100 ASP A C 1
ATOM 735 O O . ASP A 1 100 ? -3.43 17.219 -3.334 1 94.62 100 ASP A O 1
ATOM 739 N N . VAL A 1 101 ? -1.295 17.438 -2.926 1 95.81 101 VAL A N 1
ATOM 740 C CA . VAL A 1 101 ? -1.059 18.094 -4.215 1 95.81 101 VAL A CA 1
ATOM 741 C C . VAL A 1 101 ? -1.156 17.047 -5.332 1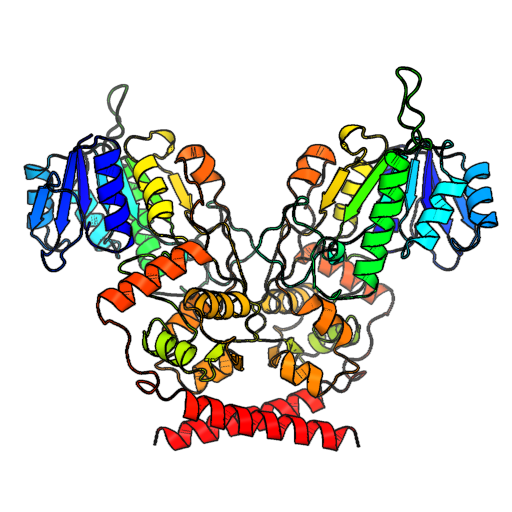 95.81 101 VAL A C 1
ATOM 743 O O . VAL A 1 101 ? -1.284 17.406 -6.508 1 95.81 101 VAL A O 1
ATOM 746 N N . TYR A 1 102 ? -0.973 15.789 -4.961 1 94.75 102 TYR A N 1
ATOM 747 C CA . TYR A 1 102 ? -1.075 14.719 -5.945 1 94.75 102 TYR A CA 1
ATOM 748 C C . TYR A 1 102 ? -2.531 14.344 -6.191 1 94.75 102 TYR A C 1
ATOM 750 O O . TYR A 1 102 ? -3.377 14.492 -5.309 1 94.75 102 TYR A O 1
ATOM 758 N N . HIS A 1 103 ? -2.729 13.859 -7.348 1 91.25 103 HIS A N 1
ATOM 759 C CA . HIS A 1 103 ? -4.039 13.281 -7.629 1 91.25 103 HIS A CA 1
ATOM 760 C C . HIS A 1 103 ? -4.25 11.992 -6.848 1 91.25 103 HIS A C 1
ATOM 762 O O . HIS A 1 103 ? -3.314 11.211 -6.664 1 91.25 103 HIS A O 1
ATOM 768 N N . ARG A 1 104 ? -5.488 11.781 -6.422 1 89.19 104 ARG A N 1
ATOM 769 C CA . ARG A 1 104 ? -5.863 10.531 -5.77 1 89.19 104 ARG A CA 1
ATOM 770 C C . ARG A 1 104 ? -6.992 9.836 -6.527 1 89.19 104 ARG A C 1
ATOM 772 O O . ARG A 1 104 ? -7.91 10.492 -7.02 1 89.19 104 ARG A O 1
ATOM 779 N N . PRO A 1 105 ? -7.035 8.492 -6.574 1 90.88 105 PRO A N 1
ATOM 780 C CA . PRO A 1 105 ? -5.914 7.652 -6.145 1 90.88 105 PRO A CA 1
ATOM 781 C C . PRO A 1 105 ? -4.648 7.898 -6.957 1 90.88 105 PRO A C 1
ATOM 783 O O . PRO A 1 105 ? -4.723 8.336 -8.109 1 90.88 105 PRO A O 1
ATOM 786 N N . LEU A 1 106 ? -3.5 7.664 -6.328 1 92.5 106 LEU A N 1
ATOM 787 C CA . LEU A 1 106 ? -2.244 7.723 -7.07 1 92.5 106 LEU A CA 1
ATOM 788 C C . LEU A 1 106 ? -2.277 6.777 -8.266 1 92.5 106 LEU A C 1
ATOM 790 O O . LEU A 1 106 ? -2.875 5.703 -8.195 1 92.5 106 LEU A O 1
ATOM 794 N N . GLU A 1 107 ? -1.62 7.199 -9.297 1 91.62 107 GLU A N 1
ATOM 795 C CA . GLU A 1 107 ? -1.535 6.34 -10.477 1 91.62 107 GLU A CA 1
ATOM 796 C C . GLU A 1 107 ? -0.906 4.992 -10.133 1 91.62 107 GLU A C 1
ATOM 798 O O . GLU A 1 107 ? -1.312 3.957 -10.664 1 91.62 107 GLU A O 1
ATOM 803 N N . ARG A 1 108 ? 0.052 5.047 -9.328 1 92.31 108 ARG A N 1
ATOM 804 C CA . ARG A 1 108 ? 0.72 3.861 -8.805 1 92.31 108 ARG A CA 1
ATOM 805 C C . ARG A 1 108 ? 1.423 4.168 -7.488 1 92.31 108 ARG A C 1
ATOM 807 O O . ARG A 1 108 ? 1.682 5.332 -7.172 1 92.31 108 ARG A O 1
ATOM 814 N N . ASN A 1 109 ? 1.593 3.148 -6.715 1 94.62 109 ASN A N 1
ATOM 815 C CA . ASN A 1 109 ? 2.334 3.213 -5.461 1 94.62 109 ASN A CA 1
ATOM 816 C C . ASN A 1 109 ? 3.592 2.35 -5.508 1 94.62 109 ASN A C 1
ATOM 818 O O . ASN A 1 109 ? 3.631 1.339 -6.211 1 94.62 109 ASN A O 1
ATOM 822 N N . PRO A 1 110 ? 4.672 2.693 -4.781 1 94.75 110 PRO A N 1
ATOM 823 C CA . PRO A 1 110 ? 4.84 3.955 -4.059 1 94.75 110 PRO A CA 1
ATOM 824 C C . PRO A 1 110 ? 5.109 5.137 -4.984 1 94.75 110 PRO A C 1
ATOM 826 O O . PRO A 1 110 ? 5.645 4.957 -6.082 1 94.75 110 PRO A O 1
ATOM 829 N N . ALA A 1 111 ? 4.777 6.316 -4.539 1 95.69 111 ALA A N 1
ATOM 830 C CA . ALA A 1 111 ? 5.055 7.531 -5.301 1 95.69 111 ALA A CA 1
ATOM 831 C C . ALA A 1 111 ? 6.32 8.219 -4.797 1 95.69 111 ALA A C 1
ATOM 833 O O . ALA A 1 111 ? 6.547 8.305 -3.588 1 95.69 111 ALA A O 1
ATOM 834 N N . THR A 1 112 ? 7.133 8.633 -5.734 1 96.38 112 THR A N 1
ATOM 835 C CA . THR A 1 112 ? 8.25 9.516 -5.422 1 96.38 112 THR A CA 1
ATOM 836 C C . THR A 1 112 ? 7.871 10.977 -5.688 1 96.38 112 THR A C 1
ATOM 838 O O . THR A 1 112 ? 6.777 11.258 -6.172 1 96.38 112 THR A O 1
ATOM 841 N N . GLU A 1 113 ? 8.781 11.875 -5.359 1 97.5 113 GLU A N 1
ATOM 842 C CA . GLU A 1 113 ? 8.5 13.305 -5.5 1 97.5 113 GLU A CA 1
ATOM 843 C C . GLU A 1 113 ? 8.438 13.711 -6.969 1 97.5 113 GLU A C 1
ATOM 845 O O . GLU A 1 113 ? 7.984 14.812 -7.293 1 97.5 113 GLU A O 1
ATOM 850 N N . ASP A 1 114 ? 8.805 12.812 -7.875 1 94.62 114 ASP A N 1
ATOM 851 C CA . ASP A 1 114 ? 8.844 13.125 -9.297 1 94.62 114 ASP A CA 1
ATOM 852 C C . ASP A 1 114 ? 7.477 12.891 -9.945 1 94.62 114 ASP A C 1
ATOM 854 O O . ASP A 1 114 ? 7.246 13.312 -11.078 1 94.62 114 ASP A O 1
ATOM 858 N N . VAL A 1 115 ? 6.617 12.25 -9.195 1 94.12 115 VAL A N 1
ATOM 859 C CA . VAL A 1 115 ? 5.273 12.047 -9.734 1 94.12 115 VAL A CA 1
ATOM 860 C C . VAL A 1 115 ? 4.602 13.398 -9.961 1 94.12 115 VAL A C 1
ATOM 862 O O . VAL A 1 115 ? 4.727 14.312 -9.133 1 94.12 115 VAL A O 1
ATOM 865 N N . PRO A 1 116 ? 3.949 13.547 -11.117 1 92.75 116 PRO A N 1
ATOM 866 C CA . PRO A 1 116 ? 3.289 14.828 -11.375 1 92.75 116 PRO A CA 1
ATOM 867 C C . PRO A 1 116 ? 2.199 15.141 -10.352 1 92.75 116 PRO A C 1
ATOM 869 O O . PRO A 1 116 ? 1.485 14.242 -9.906 1 92.75 116 PRO A O 1
ATOM 872 N N . ARG A 1 117 ? 2.131 16.438 -10.008 1 95.25 117 ARG A N 1
ATOM 873 C CA . ARG A 1 117 ? 1.015 16.906 -9.203 1 95.25 117 ARG A CA 1
ATOM 874 C C . ARG A 1 117 ? -0.274 16.953 -10.016 1 95.25 117 ARG A C 1
ATOM 876 O O . ARG A 1 117 ? -0.239 16.875 -11.242 1 95.25 117 ARG A O 1
ATOM 883 N N . GLU A 1 118 ? -1.31 16.938 -9.227 1 91.88 118 GLU A N 1
ATOM 884 C CA . GLU A 1 118 ? -2.611 16.984 -9.883 1 91.88 118 GLU A CA 1
ATOM 885 C C . GLU A 1 118 ? -2.701 18.156 -10.852 1 91.88 118 GLU A C 1
ATOM 887 O O . GLU A 1 118 ? -3.262 18.031 -11.945 1 91.88 118 GLU A O 1
ATOM 892 N N . SER A 1 119 ? -2.176 19.297 -10.531 1 89.5 119 SER A N 1
ATOM 893 C CA . SER A 1 119 ? -2.209 20.516 -11.336 1 89.5 119 SER A CA 1
ATOM 894 C C . SER A 1 119 ? -1.395 20.359 -12.617 1 89.5 119 SER A C 1
ATOM 896 O O . SER A 1 119 ? -1.527 21.156 -13.547 1 89.5 119 SER A O 1
ATOM 898 N N . ASP A 1 120 ? -0.563 19.375 -12.633 1 89.69 120 ASP A N 1
ATOM 899 C CA . ASP A 1 120 ? 0.288 19.125 -13.797 1 89.69 120 ASP A CA 1
ATOM 900 C C . ASP A 1 120 ? -0.409 18.219 -14.805 1 89.69 120 ASP A C 1
ATOM 902 O O . ASP A 1 120 ? 0.092 18.016 -15.914 1 89.69 120 ASP A O 1
ATOM 906 N N . LEU A 1 121 ? -1.495 17.672 -14.414 1 88.06 121 LEU A N 1
ATOM 907 C CA . LEU A 1 121 ? -2.197 16.719 -15.258 1 88.06 121 LEU A CA 1
ATOM 908 C C . LEU A 1 121 ? -3.275 17.422 -16.078 1 88.06 121 LEU A C 1
ATOM 910 O O . LEU A 1 121 ? -3.949 18.328 -15.594 1 88.06 121 LEU A O 1
ATOM 914 N N . GLU A 1 122 ? -3.363 17.078 -17.266 1 84.38 122 GLU A N 1
ATOM 915 C CA . GLU A 1 122 ? -4.371 17.656 -18.156 1 84.38 122 GLU A CA 1
ATOM 916 C C . GLU A 1 122 ? -5.73 16.984 -17.938 1 84.38 122 GLU A C 1
ATOM 918 O O . GLU A 1 122 ? -5.816 15.766 -17.797 1 84.38 122 GLU A O 1
ATOM 923 N N . GLY A 1 123 ? -6.727 17.719 -17.875 1 81.19 123 GLY A N 1
ATOM 924 C CA . GLY A 1 123 ? -8.094 17.219 -17.891 1 81.19 123 GLY A CA 1
ATOM 925 C C . GLY A 1 123 ? -8.516 16.625 -16.562 1 81.19 123 GLY A C 1
ATOM 926 O O . GLY A 1 123 ? -9.469 15.852 -16.484 1 81.19 123 GLY A O 1
ATOM 927 N N . VAL A 1 124 ? -7.777 16.844 -15.555 1 81.19 124 VAL A N 1
ATOM 928 C CA . VAL A 1 124 ? -8.117 16.266 -14.266 1 81.19 124 VAL A CA 1
ATOM 929 C C . VAL A 1 124 ? -8.594 17.359 -13.312 1 81.19 124 VAL A C 1
ATOM 931 O O . VAL A 1 124 ? -7.988 18.438 -13.242 1 81.19 124 VAL A O 1
ATOM 934 N N . GLU A 1 125 ? -9.703 17.078 -12.688 1 80.06 125 GLU A N 1
ATOM 935 C CA . GLU A 1 125 ? -10.211 17.984 -11.672 1 80.06 125 GLU A CA 1
ATOM 936 C C . GLU A 1 125 ? -9.539 17.75 -10.328 1 80.06 125 GLU A C 1
ATOM 938 O O . GLU A 1 125 ? -9.312 16.594 -9.938 1 80.06 125 GLU A O 1
ATOM 943 N N . PRO A 1 126 ? -9.32 18.875 -9.695 1 81.06 126 PRO A N 1
ATOM 944 C CA . PRO A 1 126 ? -8.68 18.703 -8.391 1 81.06 126 PRO A CA 1
ATOM 945 C C . PRO A 1 126 ? -9.555 17.922 -7.406 1 81.06 126 PRO A C 1
ATOM 947 O O . PRO A 1 126 ? -10.781 18.078 -7.414 1 81.06 126 PRO A O 1
ATOM 950 N N . VAL A 1 127 ? -8.898 17.109 -6.621 1 79.94 127 VAL A N 1
ATOM 951 C CA . VAL A 1 127 ? -9.578 16.312 -5.605 1 79.94 127 VAL A CA 1
ATOM 952 C C . VAL A 1 127 ? -10.094 17.234 -4.492 1 79.94 127 VAL A C 1
ATOM 954 O O . VAL A 1 127 ? -11.18 17 -3.949 1 79.94 127 VAL A O 1
ATOM 957 N N . SER A 1 128 ? -9.297 18.312 -4.215 1 84.56 128 SER A N 1
ATOM 958 C CA . SER A 1 128 ? -9.688 19.266 -3.178 1 84.56 128 SER A CA 1
ATOM 959 C C . SER A 1 128 ? -9.125 20.656 -3.459 1 84.56 128 SER A C 1
ATOM 961 O O . SER A 1 128 ? -8.062 20.797 -4.082 1 84.56 128 SER A O 1
ATOM 963 N N . ASP A 1 129 ? -9.82 21.641 -2.963 1 88.88 129 ASP A N 1
ATOM 964 C CA . ASP A 1 129 ? -9.328 23.016 -3.051 1 88.88 129 ASP A CA 1
ATOM 965 C C . ASP A 1 129 ? -8.047 23.188 -2.236 1 88.88 129 ASP A C 1
ATOM 967 O O . ASP A 1 129 ? -7.148 23.938 -2.633 1 88.88 129 ASP A O 1
ATOM 971 N N . TYR A 1 130 ? -8.008 22.5 -1.21 1 91 130 TYR A N 1
ATOM 972 C CA . TYR A 1 130 ? -6.828 22.531 -0.355 1 91 130 TYR A CA 1
ATOM 973 C C . TYR A 1 130 ? -5.582 22.109 -1.123 1 91 130 TYR A C 1
ATOM 975 O O . TYR A 1 130 ? -4.578 22.812 -1.141 1 91 130 TYR A O 1
ATOM 983 N N . GLY A 1 131 ? -5.66 20.953 -1.761 1 93.12 131 GLY A N 1
ATOM 984 C CA . GLY A 1 131 ? -4.543 20.438 -2.543 1 93.12 131 GLY A CA 1
ATOM 985 C C . GLY A 1 131 ? -4.164 21.344 -3.697 1 93.12 131 GLY A C 1
ATOM 986 O O . GLY A 1 131 ? -2.98 21.578 -3.945 1 93.12 131 GLY A O 1
ATOM 987 N N . ALA A 1 132 ? -5.129 21.875 -4.367 1 94.06 132 ALA A N 1
ATOM 988 C CA . ALA A 1 132 ? -4.895 22.766 -5.5 1 94.06 132 ALA A CA 1
ATOM 989 C C . ALA A 1 132 ? -4.223 24.062 -5.055 1 94.06 132 ALA A C 1
ATOM 991 O O . ALA A 1 132 ? -3.295 24.547 -5.707 1 94.06 132 ALA A O 1
ATOM 992 N N . ASN A 1 133 ? -4.711 24.578 -3.996 1 96.81 133 ASN A N 1
ATOM 993 C CA . ASN A 1 133 ? -4.148 25.812 -3.473 1 96.81 133 ASN A CA 1
ATOM 994 C C . ASN A 1 133 ? -2.715 25.625 -2.984 1 96.81 133 ASN A C 1
ATOM 996 O O . ASN A 1 133 ? -1.856 26.484 -3.213 1 96.81 133 ASN A O 1
ATOM 1000 N N . LYS A 1 134 ? -2.508 24.516 -2.342 1 97.81 134 LYS A N 1
ATOM 1001 C CA . LYS A 1 134 ? -1.15 24.234 -1.883 1 97.81 134 LYS A CA 1
ATOM 1002 C C . LYS A 1 134 ? -0.202 24.047 -3.062 1 97.81 134 LYS A C 1
ATOM 1004 O O . LYS A 1 134 ? 0.942 24.5 -3.027 1 97.81 134 LYS A O 1
ATOM 1009 N N . ALA A 1 135 ? -0.655 23.375 -4.074 1 97.25 135 ALA A N 1
ATOM 1010 C CA . ALA A 1 135 ? 0.153 23.219 -5.281 1 97.25 135 ALA A CA 1
ATOM 1011 C C . ALA A 1 135 ? 0.482 24.562 -5.906 1 97.25 135 ALA A C 1
ATOM 1013 O O . ALA A 1 135 ? 1.621 24.812 -6.309 1 97.25 135 ALA A O 1
ATOM 1014 N N . ALA A 1 136 ? -0.467 25.422 -5.996 1 97.69 136 ALA A N 1
ATOM 1015 C CA . ALA A 1 136 ? -0.267 26.75 -6.543 1 97.69 136 ALA A CA 1
ATOM 1016 C C . ALA A 1 136 ? 0.714 27.547 -5.688 1 97.69 136 ALA A C 1
ATOM 1018 O O . ALA A 1 136 ? 1.513 28.328 -6.211 1 97.69 136 ALA A O 1
ATOM 1019 N N . ALA A 1 137 ? 0.622 27.406 -4.414 1 98.62 137 ALA A N 1
ATOM 1020 C CA . ALA A 1 137 ? 1.572 28.062 -3.518 1 98.62 137 ALA A CA 1
ATOM 1021 C C . ALA A 1 137 ? 2.992 27.562 -3.762 1 98.62 137 ALA A C 1
ATOM 1023 O O . ALA A 1 137 ? 3.943 28.344 -3.764 1 98.62 137 ALA A O 1
ATOM 1024 N N . GLU A 1 138 ? 3.145 26.219 -3.918 1 98.5 138 GLU A N 1
ATOM 1025 C CA . GLU A 1 138 ? 4.453 25.688 -4.285 1 98.5 138 GLU A CA 1
ATOM 1026 C C . GLU A 1 138 ? 5.027 26.422 -5.496 1 98.5 138 GLU A C 1
ATOM 1028 O O . GLU A 1 138 ? 6.211 26.781 -5.508 1 98.5 138 GLU A O 1
ATOM 1033 N N . ASP A 1 139 ? 4.211 26.641 -6.504 1 97.62 139 ASP A N 1
ATOM 1034 C CA . ASP A 1 139 ? 4.656 27.266 -7.742 1 97.62 139 ASP A CA 1
ATOM 1035 C C . ASP A 1 139 ? 5.152 28.688 -7.488 1 97.62 139 ASP A C 1
ATOM 1037 O O . ASP A 1 139 ? 6.152 29.109 -8.062 1 97.62 139 ASP A O 1
ATOM 1041 N N . VAL A 1 140 ? 4.461 29.391 -6.652 1 97.88 140 VAL A N 1
ATOM 1042 C CA . VAL A 1 140 ? 4.852 30.75 -6.316 1 97.88 140 VAL A CA 1
ATOM 1043 C C . VAL A 1 140 ? 6.23 30.75 -5.664 1 97.88 140 VAL A C 1
ATOM 1045 O O . VAL A 1 140 ? 7.105 31.531 -6.043 1 97.88 140 VAL A O 1
ATOM 1048 N N . PHE A 1 141 ? 6.457 29.891 -4.742 1 97.81 141 PHE A N 1
ATOM 1049 C CA . PHE A 1 141 ? 7.719 29.844 -4.012 1 97.81 141 PHE A CA 1
ATOM 1050 C C . PHE A 1 141 ? 8.852 29.375 -4.914 1 97.81 141 PHE A C 1
ATOM 1052 O O . PHE A 1 141 ? 9.969 29.891 -4.824 1 97.81 141 PHE A O 1
ATOM 1059 N N . LEU A 1 142 ? 8.547 28.422 -5.762 1 96 142 LEU A N 1
ATOM 1060 C CA . LEU A 1 142 ? 9.578 27.938 -6.676 1 96 142 LEU A CA 1
ATOM 1061 C C . LEU A 1 142 ? 9.961 29.016 -7.684 1 96 142 LEU A C 1
ATOM 1063 O O . LEU A 1 142 ? 11.125 29.125 -8.07 1 96 142 LEU A O 1
ATOM 1067 N N . ALA A 1 143 ? 9.008 29.766 -8.125 1 95 143 ALA A N 1
ATOM 1068 C CA . ALA A 1 143 ? 9.305 30.891 -9.016 1 95 143 ALA A CA 1
ATOM 1069 C C . ALA A 1 143 ? 10.211 31.906 -8.336 1 95 143 ALA A C 1
ATOM 1071 O O . ALA A 1 143 ? 11.117 32.469 -8.969 1 95 143 ALA A O 1
ATOM 1072 N N . ALA A 1 144 ? 9.953 32.188 -7.102 1 94.81 144 ALA A N 1
ATOM 1073 C CA . ALA A 1 144 ? 10.789 33.125 -6.34 1 94.81 144 ALA A CA 1
ATOM 1074 C C . ALA A 1 144 ? 12.203 32.562 -6.172 1 94.81 144 ALA A C 1
ATOM 1076 O O . ALA A 1 144 ? 13.172 33.312 -6.207 1 94.81 144 ALA A O 1
ATOM 1077 N N . HIS A 1 145 ? 12.289 31.266 -5.934 1 93.75 145 HIS A N 1
ATOM 1078 C CA . HIS A 1 145 ? 13.57 30.594 -5.832 1 93.75 145 HIS A CA 1
ATOM 1079 C C . HIS A 1 145 ? 14.414 30.812 -7.086 1 93.75 145 HIS A C 1
ATOM 1081 O O . HIS A 1 145 ? 15.617 31.047 -6.992 1 93.75 145 HIS A O 1
ATOM 1087 N N . ASP A 1 146 ? 13.797 30.797 -8.258 1 88.06 146 ASP A N 1
ATOM 1088 C CA . ASP A 1 146 ? 14.484 30.875 -9.547 1 88.06 146 ASP A CA 1
ATOM 1089 C C . ASP A 1 146 ? 14.594 32.344 -10.008 1 88.06 146 ASP A C 1
ATOM 1091 O O . ASP A 1 146 ? 15.258 32.625 -11.008 1 88.06 146 ASP A O 1
ATOM 1095 N N . GLY A 1 147 ? 13.883 33.188 -9.391 1 83.12 147 GLY A N 1
ATOM 1096 C CA . GLY A 1 147 ? 13.758 34.562 -9.852 1 83.12 147 GLY A CA 1
ATOM 1097 C C . GLY A 1 147 ? 14.766 35.5 -9.211 1 83.12 147 GLY A C 1
ATOM 1098 O O . GLY A 1 147 ? 15.75 35.062 -8.617 1 83.12 147 GLY A O 1
ATOM 1099 N N . PRO A 1 148 ? 14.5 36.812 -9.641 1 69.88 148 PRO A N 1
ATOM 1100 C CA . PRO A 1 148 ? 15.422 37.875 -9.172 1 69.88 148 PRO A CA 1
ATOM 1101 C C . PRO A 1 148 ? 15.508 37.938 -7.645 1 69.88 148 PRO A C 1
ATOM 1103 O O . PRO A 1 148 ? 16.484 38.438 -7.102 1 69.88 148 PRO A O 1
ATOM 1106 N N . GLU A 1 149 ? 14.328 37.375 -7.219 1 61.62 149 GLU A N 1
ATOM 1107 C CA . GLU A 1 149 ? 14.336 37.375 -5.758 1 61.62 149 GLU A CA 1
ATOM 1108 C C . GLU A 1 149 ? 15.461 36.5 -5.223 1 61.62 149 GLU A C 1
ATOM 1110 O O . GLU A 1 149 ? 15.82 36.594 -4.047 1 61.62 149 GLU A O 1
ATOM 1115 N N . SER A 1 150 ? 15.852 35.656 -6.309 1 58.44 150 SER A N 1
ATOM 1116 C CA . SER A 1 150 ? 16.969 34.781 -5.988 1 58.44 150 SER A CA 1
ATOM 1117 C C . SER A 1 150 ? 18.297 35.375 -6.418 1 58.44 150 SER A C 1
ATOM 1119 O O . SER A 1 150 ? 19.344 34.75 -6.32 1 58.44 150 SER A O 1
ATOM 1121 N N . VAL A 1 151 ? 18.547 36.75 -6.668 1 46.22 151 VAL A N 1
ATOM 1122 C CA . VAL A 1 151 ? 19.703 37.469 -7.203 1 46.22 151 VAL A CA 1
ATOM 1123 C C . VAL A 1 151 ? 20.984 36.719 -6.832 1 46.22 151 VAL A C 1
ATOM 1125 O O . VAL A 1 151 ? 21.297 36.594 -5.648 1 46.22 151 VAL A O 1
ATOM 1128 N N . THR A 1 152 ? 21.391 35.844 -7.758 1 41.22 152 THR A N 1
ATOM 1129 C CA . THR A 1 152 ? 22.703 35.219 -7.578 1 41.22 152 THR A CA 1
ATOM 1130 C C . THR A 1 152 ? 23.812 36.25 -7.797 1 41.22 152 THR A C 1
ATOM 1132 O O . THR A 1 152 ? 24.453 36.25 -8.852 1 41.22 152 THR A O 1
ATOM 1135 N N . GLY A 1 153 ? 23.859 37.406 -7.926 1 36.59 153 GLY A N 1
ATOM 1136 C CA . GLY A 1 153 ? 25.125 38.062 -8.273 1 36.59 153 GLY A CA 1
ATOM 1137 C C . GLY A 1 153 ? 26.328 37.281 -7.762 1 36.59 153 GLY A C 1
ATOM 1138 O O . GLY A 1 153 ? 27.281 37.031 -8.516 1 36.59 153 GLY A O 1
ATOM 1139 N N . THR A 1 154 ? 27.203 37.594 -6.641 1 34.97 154 THR A N 1
ATOM 1140 C CA . THR A 1 154 ? 28.484 36.969 -6.352 1 34.97 154 THR A CA 1
ATOM 1141 C C . THR A 1 154 ? 28.375 35.438 -6.375 1 34.97 154 THR A C 1
ATOM 1143 O O . THR A 1 154 ? 27.266 34.906 -6.27 1 34.97 154 THR A O 1
ATOM 1146 N N . ASP A 1 155 ? 29.469 34.531 -6.07 1 36.75 155 ASP A N 1
ATOM 1147 C CA . ASP A 1 155 ? 29.844 33.25 -5.449 1 36.75 155 ASP A CA 1
ATOM 1148 C C . ASP A 1 155 ? 28.672 32.688 -4.637 1 36.75 155 ASP A C 1
ATOM 1150 O O . ASP A 1 155 ? 28.469 31.469 -4.602 1 36.75 155 ASP A O 1
ATOM 1154 N N . SER A 1 156 ? 28.375 33.125 -3.361 1 38.41 156 SER A N 1
ATOM 1155 C CA . SER A 1 156 ? 27.734 32.281 -2.369 1 38.41 156 SER A CA 1
ATOM 1156 C C . SER A 1 156 ? 26.312 31.922 -2.77 1 38.41 156 SER A C 1
ATOM 1158 O O . SER A 1 156 ? 25.938 30.75 -2.816 1 38.41 156 SER A O 1
ATOM 1160 N N . GLU A 1 157 ? 24.953 32.656 -1.997 1 43.22 157 GLU A N 1
ATOM 1161 C CA . GLU A 1 157 ? 23.859 32.594 -1.017 1 43.22 157 GLU A CA 1
ATOM 1162 C C . GLU A 1 157 ? 22.5 32.625 -1.695 1 43.22 157 GLU A C 1
ATOM 1164 O O . GLU A 1 157 ? 22.125 33.656 -2.254 1 43.22 157 GLU A O 1
ATOM 1169 N N . GLY A 1 158 ? 22 32.031 -2.377 1 51.91 158 GLY A N 1
ATOM 1170 C CA . GLY A 1 158 ? 20.594 31.938 -2.771 1 51.91 158 GLY A CA 1
ATOM 1171 C C . GLY A 1 158 ? 19.641 32.469 -1.722 1 51.91 158 GLY A C 1
ATOM 1172 O O . GLY A 1 158 ? 19.594 31.969 -0.604 1 51.91 158 GLY A O 1
ATOM 1173 N N . GLU A 1 159 ? 19.219 33.875 -1.835 1 74.12 159 GLU A N 1
ATOM 1174 C CA . GLU A 1 159 ? 18.594 34.625 -0.76 1 74.12 159 GLU A CA 1
ATOM 1175 C C . GLU A 1 159 ? 17.156 34.156 -0.531 1 74.12 159 GLU A C 1
ATOM 1177 O O . GLU A 1 159 ? 16.656 34.156 0.6 1 74.12 159 GLU A O 1
ATOM 1182 N N . PHE A 1 160 ? 16.5 33.5 -1.527 1 92 160 PHE A N 1
ATOM 1183 C CA . PHE A 1 160 ? 15.188 32.938 -1.254 1 92 160 PHE A CA 1
ATOM 1184 C C . PHE A 1 160 ? 15.102 31.5 -1.721 1 92 160 PHE A C 1
ATOM 1186 O O . PHE A 1 160 ? 14.289 31.156 -2.584 1 92 160 PHE A O 1
ATOM 1193 N N . ALA A 1 161 ? 16.047 30.75 -1.11 1 95.31 161 ALA A N 1
ATOM 1194 C CA . ALA A 1 161 ? 16.078 29.328 -1.464 1 95.31 161 ALA A CA 1
ATOM 1195 C C . ALA A 1 161 ? 14.836 28.625 -0.921 1 95.31 161 ALA A C 1
ATOM 1197 O O . ALA A 1 161 ? 14.617 28.578 0.292 1 95.31 161 ALA A O 1
ATOM 1198 N N . THR A 1 162 ? 14.07 28.047 -1.827 1 97.44 162 THR A N 1
ATOM 1199 C CA . THR A 1 162 ? 12.828 27.391 -1.436 1 97.44 162 THR A CA 1
ATOM 1200 C C . THR A 1 162 ? 13.062 25.906 -1.145 1 97.44 162 THR A C 1
ATOM 1202 O O . THR A 1 162 ? 13.773 25.234 -1.886 1 97.44 162 THR A O 1
ATOM 1205 N N . THR A 1 163 ? 12.531 25.438 -0.058 1 98.38 163 THR A N 1
ATOM 1206 C CA . THR A 1 163 ? 12.414 24.016 0.265 1 98.38 163 THR A CA 1
ATOM 1207 C C . THR A 1 163 ? 10.961 23.656 0.563 1 98.38 163 THR A C 1
ATOM 1209 O O . THR A 1 163 ? 10.297 24.312 1.366 1 98.38 163 THR A O 1
ATOM 1212 N N . ILE A 1 164 ? 10.477 22.625 -0.137 1 98.81 164 ILE A N 1
ATOM 1213 C CA . ILE A 1 164 ? 9.094 22.203 0.037 1 98.81 164 ILE A CA 1
ATOM 1214 C C . ILE A 1 164 ? 9.055 20.859 0.785 1 98.81 164 ILE A C 1
ATOM 1216 O O . ILE A 1 164 ? 9.773 19.922 0.43 1 98.81 164 ILE A O 1
ATOM 1220 N N . ILE A 1 165 ? 8.289 20.781 1.86 1 98.88 165 ILE A N 1
ATOM 1221 C CA . ILE A 1 165 ? 8.07 19.531 2.584 1 98.88 165 ILE A CA 1
ATOM 1222 C C . ILE A 1 165 ? 6.594 19.141 2.523 1 98.88 165 ILE A C 1
ATOM 1224 O O . ILE A 1 165 ? 5.719 19.969 2.807 1 98.88 165 ILE A O 1
ATOM 1228 N N . ARG A 1 166 ? 6.316 17.906 2.102 1 98.62 166 ARG A N 1
ATOM 1229 C CA . ARG A 1 166 ? 4.965 17.391 1.927 1 98.62 166 ARG A CA 1
ATOM 1230 C C . ARG A 1 166 ? 4.668 16.297 2.939 1 98.62 166 ARG A C 1
ATOM 1232 O O . ARG A 1 166 ? 4.824 15.102 2.643 1 98.62 166 ARG A O 1
ATOM 1239 N N . PRO A 1 167 ? 4.184 16.656 4.133 1 98.25 167 PRO A N 1
ATOM 1240 C CA . PRO A 1 167 ? 3.76 15.648 5.105 1 98.25 167 PRO A CA 1
ATOM 1241 C C . PRO A 1 167 ? 2.389 15.062 4.785 1 98.25 167 PRO A C 1
ATOM 1243 O O . PRO A 1 167 ? 1.732 15.492 3.834 1 98.25 167 PRO A O 1
ATOM 1246 N N . TRP A 1 168 ? 2.059 14.016 5.516 1 94.62 168 TRP A N 1
ATOM 1247 C CA . TRP A 1 168 ? 0.778 13.328 5.383 1 94.62 168 TRP A CA 1
ATOM 1248 C C . TRP A 1 168 ? 0.359 12.695 6.707 1 94.62 168 TRP A C 1
ATOM 1250 O O . TRP A 1 168 ? 1.131 11.961 7.324 1 94.62 168 TRP A O 1
ATOM 1260 N N . SER A 1 169 ? -0.9 12.961 7.109 1 95.75 169 SER A N 1
ATOM 1261 C CA . SER A 1 169 ? -1.515 12.352 8.281 1 95.75 169 SER A CA 1
ATOM 1262 C C . SER A 1 169 ? -0.603 12.445 9.5 1 95.75 169 SER A C 1
ATOM 1264 O O . SER A 1 169 ? -0.284 11.438 10.125 1 95.75 169 SER A O 1
ATOM 1266 N N . THR A 1 170 ? -0.124 13.648 9.75 1 97.75 170 THR A N 1
ATOM 1267 C CA . THR A 1 170 ? 0.725 13.883 10.914 1 97.75 170 THR A CA 1
ATOM 1268 C C . THR A 1 170 ? -0.11 13.93 12.195 1 97.75 170 THR A C 1
ATOM 1270 O O . THR A 1 170 ? -1.166 14.562 12.227 1 97.75 170 THR A O 1
ATOM 1273 N N . TYR A 1 171 ? 0.32 13.227 13.188 1 97.62 171 TYR A N 1
ATOM 1274 C CA . TYR A 1 171 ? -0.391 13.164 14.461 1 97.62 171 TYR A CA 1
ATOM 1275 C C . TYR A 1 171 ? 0.574 13.305 15.633 1 97.62 171 TYR A C 1
ATOM 1277 O O . TYR A 1 171 ? 1.791 13.359 15.438 1 97.62 171 TYR A O 1
ATOM 1285 N N . GLY A 1 172 ? 0.098 13.406 16.781 1 97.56 172 GLY A N 1
ATOM 1286 C CA . GLY A 1 172 ? 0.866 13.531 18.016 1 97.56 172 GLY A CA 1
ATOM 1287 C C . GLY A 1 172 ? 0.136 14.305 19.094 1 97.56 172 GLY A C 1
ATOM 1288 O O . GLY A 1 172 ? -1.028 14.672 18.922 1 97.56 172 GLY A O 1
ATOM 1289 N N . GLU A 1 173 ? 0.835 14.492 20.234 1 95.38 173 GLU A N 1
ATOM 1290 C CA . GLU A 1 173 ? 0.261 15.242 21.344 1 95.38 173 GLU A CA 1
ATOM 1291 C C . GLU A 1 173 ? -0.237 16.609 20.891 1 95.38 173 GLU A C 1
ATOM 1293 O O . GLU A 1 173 ? 0.459 17.312 20.156 1 95.38 173 GLU A O 1
ATOM 1298 N N . GLY A 1 174 ? -1.382 16.922 21.25 1 92.44 174 GLY A N 1
ATOM 1299 C CA . GLY A 1 174 ? -2.02 18.156 20.797 1 92.44 174 GLY A CA 1
ATOM 1300 C C . GLY A 1 174 ? -2.895 17.953 19.562 1 92.44 174 GLY A C 1
ATOM 1301 O O . GLY A 1 174 ? -3.629 18.859 19.172 1 92.44 174 GLY A O 1
ATOM 1302 N N . GLY A 1 175 ? -2.824 16.766 18.984 1 93 175 GLY A N 1
ATOM 1303 C CA . GLY A 1 175 ? -3.57 16.469 17.781 1 93 175 GLY A CA 1
ATOM 1304 C C . GLY A 1 175 ? -4.754 15.555 18.016 1 93 175 GLY A C 1
ATOM 1305 O O . GLY A 1 175 ? -5.215 15.398 19.141 1 93 175 GLY A O 1
ATOM 1306 N N . SER A 1 176 ? -5.211 15.039 16.891 1 90.56 176 SER A N 1
ATOM 1307 C CA . SER A 1 176 ? -6.43 14.242 16.922 1 90.56 176 SER A CA 1
ATOM 1308 C C . SER A 1 176 ? -6.156 12.797 16.5 1 90.56 176 SER A C 1
ATOM 1310 O O . SER A 1 176 ? -5.074 12.484 16 1 90.56 176 SER A O 1
ATOM 1312 N N . VAL A 1 177 ? -7.098 11.93 16.844 1 97.56 177 VAL A N 1
ATOM 1313 C CA . VAL A 1 177 ? -7.137 10.555 16.375 1 97.56 177 VAL A CA 1
ATOM 1314 C C . VAL A 1 177 ? -8.211 10.406 15.297 1 97.56 177 VAL A C 1
ATOM 1316 O O . VAL A 1 177 ? -9.367 10.797 15.5 1 97.56 177 VAL A O 1
ATOM 1319 N N . LEU A 1 178 ? -7.852 9.844 14.188 1 97.69 178 LEU A N 1
ATOM 1320 C CA . LEU A 1 178 ? -8.742 9.789 13.031 1 97.69 178 LEU A CA 1
ATOM 1321 C C . LEU A 1 178 ? -9.625 8.547 13.086 1 97.69 178 LEU A C 1
ATOM 1323 O O . LEU A 1 178 ? -9.266 7.551 13.719 1 97.69 178 LEU A O 1
ATOM 1327 N N . HIS A 1 179 ? -10.734 8.609 12.531 1 98.06 179 HIS A N 1
ATOM 1328 C CA . HIS A 1 179 ? -11.617 7.48 12.234 1 98.06 179 HIS A CA 1
ATOM 1329 C C . HIS A 1 179 ? -12.43 7.73 10.969 1 98.06 179 HIS A C 1
ATOM 1331 O O . HIS A 1 179 ? -12.234 8.75 10.289 1 98.06 179 HIS A O 1
ATOM 1337 N N . THR A 1 180 ? -13.273 6.863 10.617 1 98.12 180 THR A N 1
ATOM 1338 C CA . THR A 1 180 ? -13.961 6.844 9.328 1 98.12 180 THR A CA 1
ATOM 1339 C C . THR A 1 180 ? -14.695 8.156 9.086 1 98.12 180 THR A C 1
ATOM 1341 O O . THR A 1 180 ? -14.75 8.648 7.953 1 98.12 180 THR A O 1
ATOM 1344 N N . PHE A 1 181 ? -15.25 8.781 10.125 1 97.75 181 PHE A N 1
ATOM 1345 C CA . PHE A 1 181 ? -16.109 9.953 9.984 1 97.75 181 PHE A CA 1
ATOM 1346 C C . PHE A 1 181 ? -15.336 11.227 10.297 1 97.75 181 PHE A C 1
ATOM 1348 O O . PHE A 1 181 ? -15.914 12.32 10.32 1 97.75 181 PHE A O 1
ATOM 1355 N N . GLY A 1 182 ? -14.055 11.156 10.57 1 96.75 182 GLY A N 1
ATOM 1356 C CA . GLY A 1 182 ? -13.266 12.359 10.812 1 96.75 182 GLY A CA 1
ATOM 1357 C C . GLY A 1 182 ? -12.367 12.25 12.031 1 96.75 182 GLY A C 1
ATOM 1358 O O . GLY A 1 182 ? -11.617 11.281 12.164 1 96.75 182 GLY A O 1
ATOM 1359 N N . ASN A 1 183 ? -12.43 13.227 12.836 1 96.56 183 ASN A N 1
ATOM 1360 C CA . ASN A 1 183 ? -11.516 13.281 13.969 1 96.56 183 ASN A CA 1
ATOM 1361 C C . ASN A 1 183 ? -12.266 13.531 15.273 1 96.56 183 ASN A C 1
ATOM 1363 O O . ASN A 1 183 ? -11.688 14.023 16.25 1 96.56 183 ASN A O 1
ATOM 1367 N N . GLY A 1 184 ? -13.594 13.266 15.273 1 96.75 184 GLY A N 1
ATOM 1368 C CA . GLY A 1 184 ? -14.328 13.398 16.516 1 96.75 184 GLY A CA 1
ATOM 1369 C C . GLY A 1 184 ? -13.82 12.477 17.609 1 96.75 184 GLY A C 1
ATOM 1370 O O . GLY A 1 184 ? -13.609 11.289 17.375 1 96.75 184 GLY A O 1
ATOM 1371 N N . THR A 1 185 ? -13.695 13.016 18.828 1 98.12 185 THR A N 1
ATOM 1372 C CA . THR A 1 185 ? -13.016 12.273 19.875 1 98.12 185 THR A CA 1
ATOM 1373 C C . THR A 1 185 ? -13.961 11.266 20.531 1 98.12 185 THR A C 1
ATOM 1375 O O . THR A 1 185 ? -13.531 10.398 21.281 1 98.12 185 THR A O 1
ATOM 1378 N N . TYR A 1 186 ? -15.312 11.344 20.203 1 97.94 186 TYR A N 1
ATOM 1379 C CA . TYR A 1 186 ? -16.266 10.359 20.703 1 97.94 186 TYR A CA 1
ATOM 1380 C C . TYR A 1 186 ? -15.867 8.945 20.297 1 97.94 186 TYR A C 1
ATOM 1382 O O . TYR A 1 186 ? -16.234 7.977 20.953 1 97.94 186 TYR A O 1
ATOM 1390 N N . TYR A 1 187 ? -15.195 8.906 19.25 1 98.31 187 TYR A N 1
ATOM 1391 C CA . TYR A 1 187 ? -14.648 7.664 18.719 1 98.31 187 TYR A CA 1
ATOM 1392 C C . TYR A 1 187 ? -13.859 6.918 19.797 1 98.31 187 TYR A C 1
ATOM 1394 O O . TYR A 1 187 ? -14.016 5.707 19.953 1 98.31 187 TYR A O 1
ATOM 1402 N N . LEU A 1 188 ? -13.055 7.574 20.516 1 98.56 188 LEU A N 1
ATOM 1403 C CA . LEU A 1 188 ? -12.219 6.973 21.547 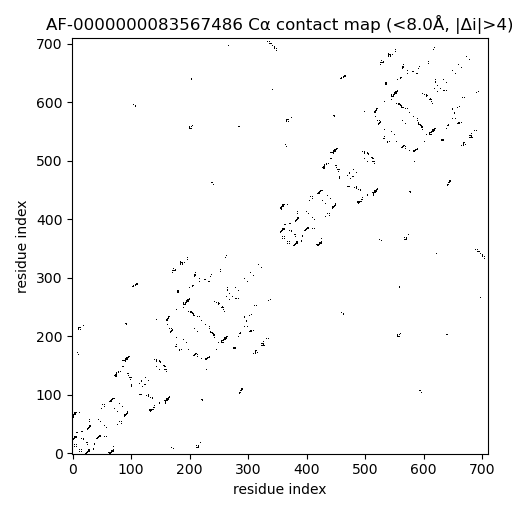1 98.56 188 LEU A CA 1
ATOM 1404 C C . LEU A 1 188 ? -13.07 6.449 22.703 1 98.56 188 LEU A C 1
ATOM 1406 O O . LEU A 1 188 ? -12.781 5.391 23.266 1 98.56 188 LEU A O 1
ATOM 1410 N N . ASP A 1 189 ? -14.078 7.16 23.062 1 98.19 189 ASP A N 1
ATOM 1411 C CA . ASP A 1 189 ? -14.984 6.688 24.094 1 98.19 189 ASP A CA 1
ATOM 1412 C C . ASP A 1 189 ? -15.766 5.465 23.625 1 98.19 189 ASP A C 1
ATOM 1414 O O . ASP A 1 189 ? -16.047 4.559 24.422 1 98.19 189 ASP A O 1
ATOM 1418 N N . ARG A 1 190 ? -16.172 5.445 22.391 1 98.25 190 ARG A N 1
ATOM 1419 C CA . ARG A 1 190 ? -16.828 4.266 21.844 1 98.25 190 ARG A CA 1
ATOM 1420 C C . ARG A 1 190 ? -15.953 3.027 21.984 1 98.25 190 ARG A C 1
ATOM 1422 O O . ARG A 1 190 ? -16.438 1.963 22.375 1 98.25 190 ARG A O 1
ATOM 1429 N N . ILE A 1 191 ? -14.711 3.182 21.641 1 98.31 191 ILE A N 1
ATOM 1430 C CA . ILE A 1 191 ? -13.766 2.076 21.75 1 98.31 191 ILE A CA 1
ATOM 1431 C C . ILE A 1 191 ? -13.68 1.622 23.203 1 98.31 191 ILE A C 1
ATOM 1433 O O . ILE A 1 191 ? -13.766 0.426 23.5 1 98.31 191 ILE A O 1
ATOM 1437 N N . ARG A 1 192 ? -13.562 2.527 24.078 1 97.5 192 ARG A N 1
ATOM 1438 C CA . ARG A 1 192 ? -13.43 2.236 25.5 1 97.5 192 ARG A CA 1
ATOM 1439 C C . ARG A 1 192 ? -14.641 1.465 26.016 1 97.5 192 ARG A C 1
ATOM 1441 O O . ARG A 1 192 ? -14.508 0.565 26.844 1 97.5 192 ARG A O 1
ATOM 1448 N N . LYS A 1 193 ? -15.781 1.73 25.531 1 97.44 193 LYS A N 1
ATOM 1449 C CA . LYS A 1 193 ? -17.031 1.159 26.031 1 97.44 193 LYS A CA 1
ATOM 1450 C C . LYS A 1 193 ? -17.391 -0.106 25.25 1 97.44 193 LYS A C 1
ATOM 1452 O O . LYS A 1 193 ? -18.438 -0.72 25.516 1 97.44 193 LYS A O 1
ATOM 1457 N N . GLY A 1 194 ? -16.672 -0.424 24.281 1 97.06 194 GLY A N 1
ATOM 1458 C CA . GLY A 1 194 ? -16.906 -1.642 23.516 1 97.06 194 GLY A CA 1
ATOM 1459 C C . GLY A 1 194 ? -18.016 -1.503 22.5 1 97.06 194 GLY A C 1
ATOM 1460 O O . GLY A 1 194 ? -18.625 -2.496 22.094 1 97.06 194 GLY A O 1
ATOM 1461 N N . LYS A 1 195 ? -18.312 -0.26 22.141 1 97.62 195 LYS A N 1
ATOM 1462 C CA . LYS A 1 195 ? -19.297 -0.034 21.094 1 97.62 195 LYS A CA 1
ATOM 1463 C C . LYS A 1 195 ? -18.734 -0.354 19.719 1 97.62 195 LYS A C 1
ATOM 1465 O O . LYS A 1 195 ? -17.547 -0.194 19.469 1 97.62 195 LYS A O 1
ATOM 1470 N N . PRO A 1 196 ? -19.625 -0.747 18.797 1 98 196 PRO A N 1
ATOM 1471 C CA . PRO A 1 196 ? -19.141 -1.027 17.438 1 98 196 PRO A CA 1
ATOM 1472 C C . PRO A 1 196 ? -18.562 0.208 16.75 1 98 196 PRO A C 1
ATOM 1474 O O . PRO A 1 196 ? -19 1.33 17.016 1 98 196 PRO A O 1
ATOM 1477 N N . ILE A 1 197 ? -17.562 -0.025 15.906 1 98.44 197 ILE A N 1
ATOM 1478 C CA . ILE A 1 197 ? -16.875 1.032 15.18 1 98.44 197 ILE A CA 1
ATOM 1479 C C . ILE A 1 197 ? -17.109 0.865 13.68 1 98.44 197 ILE A C 1
ATOM 1481 O O . ILE A 1 197 ? -16.859 -0.207 13.117 1 98.44 197 ILE A O 1
ATOM 1485 N N . VAL A 1 198 ? -17.594 1.908 13 1 98.06 198 VAL A N 1
ATOM 1486 C CA . VAL A 1 198 ? -17.781 1.882 11.555 1 98.06 198 VAL A CA 1
ATOM 1487 C C . VAL A 1 198 ? -16.422 1.994 10.859 1 98.06 198 VAL A C 1
ATOM 1489 O O . VAL A 1 198 ? -15.617 2.867 11.188 1 98.06 198 VAL A O 1
ATOM 1492 N N . VAL A 1 199 ? -16.141 1.124 9.969 1 98.12 199 VAL A N 1
ATOM 1493 C CA . VAL A 1 199 ? -14.953 1.143 9.133 1 98.12 199 VAL A CA 1
ATOM 1494 C C . VAL A 1 199 ? -15.359 1.202 7.66 1 98.12 199 VAL A C 1
ATOM 1496 O O . VAL A 1 199 ? -16.188 0.407 7.203 1 98.12 199 VAL A O 1
ATOM 1499 N N . HIS A 1 200 ? -14.836 2.201 6.91 1 97.38 200 HIS A N 1
ATOM 1500 C CA . HIS A 1 200 ? -15.141 2.322 5.488 1 97.38 200 HIS A CA 1
ATOM 1501 C C . HIS A 1 200 ? -14.531 1.173 4.695 1 97.38 200 HIS A C 1
ATOM 1503 O O . HIS A 1 200 ? -13.414 0.735 4.984 1 97.38 200 HIS A O 1
ATOM 1509 N N . GLY A 1 201 ? -15.289 0.718 3.684 1 94.62 201 GLY A N 1
ATOM 1510 C CA . GLY A 1 201 ? -14.844 -0.428 2.906 1 94.62 201 GLY A CA 1
ATOM 1511 C C . GLY A 1 201 ? -14.773 -1.709 3.717 1 94.62 201 GLY A C 1
ATOM 1512 O O . GLY A 1 201 ? -15.734 -2.07 4.398 1 94.62 201 GLY A O 1
ATOM 1513 N N . ASP A 1 202 ? -13.672 -2.424 3.619 1 94.19 202 ASP A N 1
ATOM 1514 C CA . ASP A 1 202 ? -13.453 -3.619 4.43 1 94.19 202 ASP A CA 1
ATOM 1515 C C . ASP A 1 202 ? -12.273 -3.43 5.383 1 94.19 202 ASP A C 1
ATOM 1517 O O . ASP A 1 202 ? -11.789 -4.395 5.98 1 94.19 202 ASP A O 1
ATOM 1521 N N . GLY A 1 203 ? -11.828 -2.18 5.375 1 96.25 203 GLY A N 1
ATOM 1522 C CA . GLY A 1 203 ? -10.781 -1.835 6.324 1 96.25 203 GLY A CA 1
ATOM 1523 C C . GLY A 1 203 ? -9.406 -2.309 5.898 1 96.25 203 GLY A C 1
ATOM 1524 O O . GLY A 1 203 ? -8.469 -2.311 6.699 1 96.25 203 GLY A O 1
ATOM 1525 N N . THR A 1 204 ? -9.266 -2.707 4.633 1 93.56 204 THR A N 1
ATOM 1526 C CA . THR A 1 204 ? -8.008 -3.307 4.195 1 93.56 204 THR A CA 1
ATOM 1527 C C . THR A 1 204 ? -7.152 -2.291 3.445 1 93.56 204 THR A C 1
ATOM 1529 O O . THR A 1 204 ? -6 -2.568 3.107 1 93.56 204 THR A O 1
ATOM 1532 N N . SER A 1 205 ? -7.703 -1.078 3.197 1 94.12 205 SER A N 1
ATOM 1533 C CA . SER A 1 205 ? -6.879 -0.017 2.631 1 94.12 205 SER A CA 1
ATOM 1534 C C . SER A 1 205 ? -5.781 0.408 3.602 1 94.12 205 SER A C 1
ATOM 1536 O O . SER A 1 205 ? -5.934 0.271 4.816 1 94.12 205 SER A O 1
ATOM 1538 N N . LEU A 1 206 ? -4.703 0.827 3.066 1 96.06 206 LEU A N 1
ATOM 1539 C CA . LEU A 1 206 ? -3.531 1.152 3.869 1 96.06 206 LEU A CA 1
ATOM 1540 C C . LEU A 1 206 ? -3.551 2.617 4.293 1 96.06 206 LEU A C 1
ATOM 1542 O O . LEU A 1 206 ? -3.971 3.484 3.523 1 96.06 206 LEU A O 1
ATOM 1546 N N . TRP A 1 207 ? -3.102 2.811 5.426 1 96.19 207 TRP A N 1
ATOM 1547 C CA . TRP A 1 207 ? -2.971 4.141 6.012 1 96.19 207 TRP A CA 1
ATOM 1548 C C . TRP A 1 207 ? -1.657 4.27 6.777 1 96.19 207 TRP A C 1
ATOM 1550 O O . TRP A 1 207 ? -1.228 3.332 7.449 1 96.19 207 TRP A O 1
ATOM 1560 N N . GLY A 1 208 ? -0.996 5.375 6.605 1 95.75 208 GLY A N 1
ATOM 1561 C CA . GLY A 1 208 ? 0.268 5.605 7.285 1 95.75 208 GLY A CA 1
ATOM 1562 C C . GLY A 1 208 ? 0.328 6.941 7.996 1 95.75 208 GLY A C 1
ATOM 1563 O O . GLY A 1 208 ? 0.482 7.984 7.359 1 95.75 208 GLY A O 1
ATOM 1564 N N . SER A 1 209 ? 0.27 6.949 9.297 1 96.25 209 SER A N 1
ATOM 1565 C CA . SER A 1 209 ? 0.404 8.156 10.102 1 96.25 209 SER A CA 1
ATOM 1566 C C . SER A 1 209 ? 1.845 8.359 10.562 1 96.25 209 SER A C 1
ATOM 1568 O O . SER A 1 209 ? 2.543 7.395 10.875 1 96.25 209 SER A O 1
ATOM 1570 N N . CYS A 1 210 ? 2.248 9.531 10.578 1 98.19 210 CYS A N 1
ATOM 1571 C CA . CYS A 1 210 ? 3.604 9.859 11.008 1 98.19 210 CYS A CA 1
ATOM 1572 C C . CYS A 1 210 ? 3.582 10.836 12.18 1 98.19 210 CYS A C 1
ATOM 1574 O O . CYS A 1 210 ? 2.934 11.883 12.109 1 98.19 210 CYS A O 1
ATOM 1576 N N . HIS A 1 211 ? 4.211 10.508 13.227 1 98.69 211 HIS A N 1
ATOM 1577 C CA . HIS A 1 211 ? 4.199 11.344 14.422 1 98.69 211 HIS A CA 1
ATOM 1578 C C . HIS A 1 211 ? 4.855 12.695 14.156 1 98.69 211 HIS A C 1
ATOM 1580 O O . HIS A 1 211 ? 5.887 12.766 13.477 1 98.69 211 HIS A O 1
ATOM 1586 N N . ARG A 1 212 ? 4.383 13.656 14.758 1 97.81 212 ARG A N 1
ATOM 1587 C CA . ARG A 1 212 ? 4.785 15.031 14.5 1 97.81 212 ARG A CA 1
ATOM 1588 C C . ARG A 1 212 ? 6.27 15.234 14.797 1 97.81 212 ARG A C 1
ATOM 1590 O O . ARG A 1 212 ? 6.941 16.016 14.125 1 97.81 212 ARG A O 1
ATOM 1597 N N . ASP A 1 213 ? 6.84 14.578 15.773 1 98.19 213 ASP A N 1
ATOM 1598 C CA . ASP A 1 213 ? 8.234 14.781 16.141 1 98.19 213 ASP A CA 1
ATOM 1599 C C . ASP A 1 213 ? 9.172 14.266 15.047 1 98.19 213 ASP A C 1
ATOM 1601 O O . ASP A 1 213 ? 10.242 14.828 14.82 1 98.19 213 ASP A O 1
ATOM 1605 N N . ASP A 1 214 ? 8.766 13.148 14.477 1 98.62 214 ASP A N 1
ATOM 1606 C CA . ASP A 1 214 ? 9.555 12.664 13.352 1 98.62 214 ASP A CA 1
ATOM 1607 C C . ASP A 1 214 ? 9.422 13.594 12.141 1 98.62 214 ASP A C 1
ATOM 1609 O O . ASP A 1 214 ? 10.398 13.859 11.445 1 98.62 214 ASP A O 1
ATOM 1613 N N . VAL A 1 215 ? 8.203 14.07 11.867 1 98.75 215 VAL A N 1
ATOM 1614 C CA . VAL A 1 215 ? 8 15.023 10.781 1 98.75 215 VAL A CA 1
ATOM 1615 C C . VAL A 1 215 ? 8.828 16.281 11.039 1 98.75 215 VAL A C 1
ATOM 1617 O O . VAL A 1 215 ? 9.484 16.797 10.125 1 98.75 215 VAL A O 1
ATOM 1620 N N . ALA A 1 216 ? 8.828 16.75 12.234 1 98.56 216 ALA A N 1
ATOM 1621 C CA . ALA A 1 216 ? 9.562 17.953 12.633 1 98.56 216 ALA A CA 1
ATOM 1622 C C . ALA A 1 216 ? 11.047 17.812 12.328 1 98.56 216 ALA A C 1
ATOM 1624 O O . ALA A 1 216 ? 11.695 18.781 11.898 1 98.56 216 ALA A O 1
ATOM 1625 N N . ARG A 1 217 ? 11.578 16.672 12.523 1 98.56 217 ARG A N 1
ATOM 1626 C CA . ARG A 1 217 ? 13 16.422 12.289 1 98.56 217 ARG A CA 1
ATOM 1627 C C . ARG A 1 217 ? 13.383 16.766 10.852 1 98.56 217 ARG A C 1
ATOM 1629 O O . ARG A 1 217 ? 14.477 17.297 10.609 1 98.56 217 ARG A O 1
ATOM 1636 N N . ALA A 1 218 ? 12.5 16.453 9.953 1 98.81 218 ALA A N 1
ATOM 1637 C CA . ALA A 1 218 ? 12.781 16.75 8.555 1 98.81 218 ALA A CA 1
ATOM 1638 C C . ALA A 1 218 ? 12.812 18.266 8.32 1 98.81 218 ALA A C 1
ATOM 1640 O O . ALA A 1 218 ? 13.648 18.766 7.562 1 98.81 218 ALA A O 1
ATOM 1641 N N . PHE A 1 219 ? 11.898 18.984 8.938 1 98.81 219 PHE A N 1
ATOM 1642 C CA . PHE A 1 219 ? 11.898 20.438 8.82 1 98.81 219 PHE A CA 1
ATOM 1643 C C . PHE A 1 219 ? 13.18 21.031 9.383 1 98.81 219 PHE A C 1
ATOM 1645 O O . PHE A 1 219 ? 13.789 21.906 8.766 1 98.81 219 PHE A O 1
ATOM 1652 N N . VAL A 1 220 ? 13.586 20.562 10.508 1 98.75 220 VAL A N 1
ATOM 1653 C CA . VAL A 1 220 ? 14.805 21.047 11.156 1 98.75 220 VAL A CA 1
ATOM 1654 C C . VAL A 1 220 ? 16.016 20.719 10.289 1 98.75 220 VAL A C 1
ATOM 1656 O O . VAL A 1 220 ? 16.906 21.547 10.125 1 98.75 220 VAL A O 1
ATOM 1659 N N . GLY A 1 221 ? 15.992 19.516 9.727 1 98.69 221 GLY A N 1
ATOM 1660 C CA . GLY A 1 221 ? 17.078 19.078 8.867 1 98.69 221 GLY A CA 1
ATOM 1661 C C . GLY A 1 221 ? 17.203 19.922 7.602 1 98.69 221 GLY A C 1
ATOM 1662 O O . GLY A 1 221 ? 18.266 19.938 6.969 1 98.69 221 GLY A O 1
ATOM 1663 N N . ALA A 1 222 ? 16.156 20.609 7.211 1 98.62 222 ALA A N 1
ATOM 1664 C CA . ALA A 1 222 ? 16.141 21.422 5.996 1 98.62 222 ALA A CA 1
ATOM 1665 C C . ALA A 1 222 ? 16.812 22.766 6.234 1 98.62 222 ALA A C 1
ATOM 1667 O O . ALA A 1 222 ? 17.281 23.406 5.289 1 98.62 222 ALA A O 1
ATOM 1668 N N . VAL A 1 223 ? 16.875 23.281 7.422 1 98.31 223 VAL A N 1
ATOM 1669 C CA . VAL A 1 223 ? 17.312 24.625 7.754 1 98.31 223 VAL A CA 1
ATOM 1670 C C . VAL A 1 223 ? 18.797 24.781 7.41 1 98.31 223 VAL A C 1
ATOM 1672 O O . VAL A 1 223 ? 19.641 24.078 7.961 1 98.31 223 VAL A O 1
ATOM 1675 N N . GLY A 1 224 ? 19.047 25.703 6.523 1 96.06 224 GLY A N 1
ATOM 1676 C CA . GLY A 1 224 ? 20.422 25.984 6.129 1 96.06 224 GLY A CA 1
ATOM 1677 C C . GLY A 1 224 ? 21.062 24.875 5.332 1 96.06 224 GLY A C 1
ATOM 1678 O O . GLY A 1 224 ? 22.281 24.844 5.148 1 96.06 224 GLY A O 1
ATOM 1679 N N . ASN A 1 225 ? 20.266 23.891 4.91 1 97 225 ASN A N 1
ATOM 1680 C CA . ASN A 1 225 ? 20.766 22.734 4.172 1 97 225 ASN A CA 1
ATOM 1681 C C . ASN A 1 225 ? 20.703 22.969 2.664 1 97 225 ASN A C 1
ATOM 1683 O O . ASN A 1 225 ? 19.656 22.812 2.047 1 97 225 ASN A O 1
ATOM 1687 N N . GLU A 1 226 ? 21.812 23.219 2.055 1 95.88 226 GLU A N 1
ATOM 1688 C CA . GLU A 1 226 ? 21.875 23.609 0.647 1 95.88 226 GLU A CA 1
ATOM 1689 C C . GLU A 1 226 ? 21.359 22.484 -0.252 1 95.88 226 GLU A C 1
ATOM 1691 O O . GLU A 1 226 ? 20.875 22.734 -1.354 1 95.88 226 GLU A O 1
ATOM 1696 N N . ARG A 1 227 ? 21.469 21.25 0.178 1 96.38 227 ARG A N 1
ATOM 1697 C CA . ARG A 1 227 ? 20.953 20.125 -0.603 1 96.38 227 ARG A CA 1
ATOM 1698 C C . ARG A 1 227 ? 19.453 20.219 -0.79 1 96.38 227 ARG A C 1
ATOM 1700 O O . ARG A 1 227 ? 18.906 19.656 -1.736 1 96.38 227 ARG A O 1
ATOM 1707 N N . ALA A 1 228 ? 18.797 20.969 0.083 1 97.62 228 ALA A N 1
ATOM 1708 C CA . ALA A 1 228 ? 17.344 21.016 0.078 1 97.62 228 ALA A CA 1
ATOM 1709 C C . ALA A 1 228 ? 16.844 22.203 -0.748 1 97.62 228 ALA A C 1
ATOM 1711 O O . ALA A 1 228 ? 15.641 22.344 -0.975 1 97.62 228 ALA A O 1
ATOM 1712 N N . TYR A 1 229 ? 17.75 23.062 -1.226 1 96.31 229 TYR A N 1
ATOM 1713 C CA . TYR A 1 229 ? 17.359 24.25 -1.975 1 96.31 229 TYR A CA 1
ATOM 1714 C C . TYR A 1 229 ? 16.719 23.859 -3.309 1 96.31 229 TYR A C 1
ATOM 1716 O O . TYR A 1 229 ? 17.328 23.141 -4.102 1 96.31 229 TYR A O 1
ATOM 1724 N N . GLY A 1 230 ? 15.547 24.281 -3.521 1 96.25 230 GLY A N 1
ATOM 1725 C CA . GLY A 1 230 ? 14.844 24.047 -4.766 1 96.25 230 GLY A CA 1
ATOM 1726 C C . GLY A 1 230 ? 14.211 22.672 -4.832 1 96.25 230 GLY A C 1
ATOM 1727 O O . GLY A 1 230 ? 13.711 22.25 -5.883 1 96.25 230 GLY A O 1
ATOM 1728 N N . GLU A 1 231 ? 14.195 21.969 -3.656 1 97.5 231 GLU A N 1
ATOM 1729 C CA . GLU A 1 231 ? 13.75 20.578 -3.654 1 97.5 231 GLU A CA 1
ATOM 1730 C C . GLU A 1 231 ? 12.43 20.422 -2.908 1 97.5 231 GLU A C 1
ATOM 1732 O O . GLU A 1 231 ? 12.078 21.25 -2.064 1 97.5 231 GLU A O 1
ATOM 1737 N N . ALA A 1 232 ? 11.672 19.422 -3.291 1 98.56 232 ALA A N 1
ATOM 1738 C CA . ALA A 1 232 ? 10.484 18.969 -2.566 1 98.56 232 ALA A CA 1
ATOM 1739 C C . ALA A 1 232 ? 10.711 17.594 -1.952 1 98.56 232 ALA A C 1
ATOM 1741 O O . ALA A 1 232 ? 11.367 16.734 -2.553 1 98.56 232 ALA A O 1
ATOM 1742 N N . TYR A 1 233 ? 10.148 17.375 -0.744 1 98.81 233 TYR A N 1
ATOM 1743 C CA . TYR A 1 233 ? 10.352 16.125 -0.026 1 98.81 233 TYR A CA 1
ATOM 1744 C C . TYR A 1 233 ? 9.031 15.578 0.515 1 98.81 233 TYR A C 1
ATOM 1746 O O . TYR A 1 233 ? 8.203 16.344 1.019 1 98.81 233 TYR A O 1
ATOM 1754 N N . HIS A 1 234 ? 8.867 14.266 0.344 1 98.62 234 HIS A N 1
ATOM 1755 C CA . HIS A 1 234 ? 7.879 13.57 1.165 1 98.62 234 HIS A CA 1
ATOM 1756 C C . HIS A 1 234 ? 8.406 13.336 2.576 1 98.62 234 HIS A C 1
ATOM 1758 O O . HIS A 1 234 ? 9.555 12.914 2.756 1 98.62 234 HIS A O 1
ATOM 1764 N N . VAL A 1 235 ? 7.625 13.602 3.561 1 98.69 235 VAL A N 1
ATOM 1765 C CA . VAL A 1 235 ? 7.891 13.242 4.949 1 98.69 235 VAL A CA 1
ATOM 1766 C C . VAL A 1 235 ? 6.652 12.586 5.559 1 98.69 235 VAL A C 1
ATOM 1768 O O . VAL A 1 235 ? 5.82 13.266 6.168 1 98.69 235 VAL A O 1
ATOM 1771 N N . THR A 1 236 ? 6.582 11.305 5.355 1 98.06 236 THR A N 1
ATOM 1772 C CA . THR A 1 236 ? 5.398 10.523 5.695 1 98.06 236 THR A CA 1
ATOM 1773 C C . THR A 1 236 ? 5.777 9.266 6.473 1 98.06 236 THR A C 1
ATOM 1775 O O . THR A 1 236 ? 6.949 9.07 6.809 1 98.06 236 THR A O 1
ATOM 1778 N N . SER A 1 237 ? 4.785 8.484 6.789 1 97.44 237 SER A N 1
ATOM 1779 C CA . SER A 1 237 ? 4.977 7.266 7.566 1 97.44 237 SER A CA 1
ATOM 1780 C C . SER A 1 237 ? 5.785 6.238 6.785 1 97.44 237 SER A C 1
ATOM 1782 O O . SER A 1 237 ? 5.738 6.207 5.555 1 97.44 237 SER A O 1
ATOM 1784 N N . GLU A 1 238 ? 6.543 5.5 7.492 1 95.88 238 GLU A N 1
ATOM 1785 C CA . GLU A 1 238 ? 7.195 4.328 6.918 1 95.88 238 GLU A CA 1
ATOM 1786 C C . GLU A 1 238 ? 6.605 3.037 7.48 1 95.88 238 GLU A C 1
ATOM 1788 O O . GLU A 1 238 ? 7.184 1.962 7.316 1 95.88 238 GLU A O 1
ATOM 1793 N N . GLU A 1 239 ? 5.543 3.189 8.172 1 96.12 239 GLU A N 1
ATOM 1794 C CA . GLU A 1 239 ? 4.73 2.111 8.727 1 96.12 239 GLU A CA 1
ATOM 1795 C C . GLU A 1 239 ? 3.285 2.203 8.242 1 96.12 239 GLU A C 1
ATOM 1797 O O . GLU A 1 239 ? 2.447 2.83 8.891 1 96.12 239 GLU A O 1
ATOM 1802 N N . LEU A 1 240 ? 3.023 1.526 7.18 1 97.06 240 LEU A N 1
ATOM 1803 C CA . LEU A 1 240 ? 1.662 1.525 6.656 1 97.06 240 LEU A CA 1
ATOM 1804 C C . LEU A 1 240 ? 0.881 0.321 7.168 1 97.06 240 LEU A C 1
ATOM 1806 O O . LEU A 1 240 ? 1.351 -0.816 7.07 1 97.06 240 LEU A O 1
ATOM 1810 N N . ILE A 1 241 ? -0.252 0.534 7.699 1 96.88 241 ILE A N 1
ATOM 1811 C CA . ILE A 1 241 ? -1.108 -0.501 8.266 1 96.88 241 ILE A CA 1
ATOM 1812 C C . ILE A 1 241 ? -2.52 -0.375 7.695 1 96.88 241 ILE A C 1
ATOM 1814 O O . ILE A 1 241 ? -2.873 0.659 7.125 1 96.88 241 ILE A O 1
ATOM 1818 N N . THR A 1 242 ? -3.305 -1.374 7.754 1 96.5 242 THR A N 1
ATOM 1819 C CA . THR A 1 242 ? -4.691 -1.312 7.305 1 96.5 242 THR A CA 1
ATOM 1820 C C . THR A 1 242 ? -5.547 -0.523 8.297 1 96.5 242 THR A C 1
ATOM 1822 O O . THR A 1 242 ? -5.18 -0.382 9.461 1 96.5 242 THR A O 1
ATOM 1825 N N . TRP A 1 243 ? -6.66 -0.034 7.801 1 97.62 243 TRP A N 1
ATOM 1826 C CA . TRP A 1 243 ? -7.574 0.65 8.711 1 97.62 243 TRP A CA 1
ATOM 1827 C C . TRP A 1 243 ? -8.055 -0.291 9.805 1 97.62 243 TRP A C 1
ATOM 1829 O O . TRP A 1 243 ? -8.289 0.136 10.938 1 97.62 243 TRP A O 1
ATOM 1839 N N . ASN A 1 244 ? -8.273 -1.615 9.531 1 97.62 244 ASN A N 1
ATOM 1840 C CA . ASN A 1 244 ? -8.586 -2.58 10.578 1 97.62 244 ASN A CA 1
ATOM 1841 C C . ASN A 1 244 ? -7.508 -2.605 11.664 1 97.62 244 ASN A C 1
ATOM 1843 O O . ASN A 1 244 ? -7.816 -2.539 12.852 1 97.62 244 ASN A O 1
ATOM 1847 N N . GLN A 1 245 ? -6.316 -2.74 11.227 1 97 245 GLN A N 1
ATOM 1848 C CA . GLN A 1 245 ? -5.199 -2.729 12.164 1 97 245 GLN A CA 1
ATOM 1849 C C . GLN A 1 245 ? -5.141 -1.409 12.93 1 97 245 GLN A C 1
ATOM 1851 O O . GLN A 1 245 ? -4.832 -1.392 14.125 1 97 245 GLN A O 1
ATOM 1856 N N . TYR A 1 246 ? -5.383 -0.255 12.219 1 98.19 246 TYR A N 1
ATOM 1857 C CA . TYR A 1 246 ? -5.391 1.062 12.852 1 98.19 246 TYR A CA 1
ATOM 1858 C C . TYR A 1 246 ? -6.324 1.09 14.055 1 98.19 246 TYR A C 1
ATOM 1860 O O . TYR A 1 246 ? -5.91 1.435 15.164 1 98.19 246 TYR A O 1
ATOM 1868 N N . HIS A 1 247 ? -7.559 0.657 13.836 1 98.62 247 HIS A N 1
ATOM 1869 C CA . HIS A 1 247 ? -8.555 0.694 14.898 1 98.62 247 HIS A CA 1
ATOM 1870 C C . HIS A 1 247 ? -8.195 -0.266 16.031 1 98.62 247 HIS A C 1
ATOM 1872 O O . HIS A 1 247 ? -8.398 0.05 17.203 1 98.62 247 HIS A O 1
ATOM 1878 N N . ARG A 1 248 ? -7.707 -1.398 15.75 1 98.25 248 ARG A N 1
ATOM 1879 C CA . ARG A 1 248 ? -7.32 -2.369 16.766 1 98.25 248 ARG A CA 1
ATOM 1880 C C . ARG A 1 248 ? -6.148 -1.854 17.594 1 98.25 248 ARG A C 1
ATOM 1882 O O . ARG A 1 248 ? -6.105 -2.059 18.812 1 98.25 248 ARG A O 1
ATOM 1889 N N . ARG A 1 249 ? -5.211 -1.203 16.922 1 98.31 249 ARG A N 1
ATOM 1890 C CA . ARG A 1 249 ? -4.059 -0.659 17.641 1 98.31 249 ARG A CA 1
ATOM 1891 C C . ARG A 1 249 ? -4.469 0.505 18.531 1 98.31 249 ARG A C 1
ATOM 1893 O O . ARG A 1 249 ? -3.928 0.671 19.625 1 98.31 249 ARG A O 1
ATOM 1900 N N . VAL A 1 250 ? -5.391 1.334 18.016 1 98.69 250 VAL A N 1
ATOM 1901 C CA . VAL A 1 250 ? -5.918 2.402 18.859 1 98.69 250 VAL A CA 1
ATOM 1902 C C . VAL A 1 250 ? -6.543 1.805 20.109 1 98.69 250 VAL A C 1
ATOM 1904 O O . VAL A 1 250 ? -6.281 2.27 21.219 1 98.69 250 VAL A O 1
ATOM 1907 N N . ALA A 1 251 ? -7.363 0.743 19.984 1 98.69 251 ALA A N 1
ATOM 1908 C CA . ALA A 1 251 ? -7.98 0.076 21.125 1 98.69 251 ALA A CA 1
ATOM 1909 C C . ALA A 1 251 ? -6.918 -0.47 22.078 1 98.69 251 ALA A C 1
ATOM 1911 O O . ALA A 1 251 ? -7.016 -0.292 23.297 1 98.69 251 ALA A O 1
ATOM 1912 N N . SER A 1 252 ? -5.945 -1.103 21.5 1 98.19 252 SER A N 1
ATOM 1913 C CA . SER A 1 252 ? -4.871 -1.678 22.297 1 98.19 252 SER A CA 1
ATOM 1914 C C . SER A 1 252 ? -4.121 -0.6 23.078 1 98.19 252 SER A C 1
ATOM 1916 O O . SER A 1 252 ? -3.771 -0.799 24.234 1 98.19 252 SER A O 1
ATOM 1918 N N . ALA A 1 253 ? -3.891 0.528 22.438 1 97.88 253 ALA A N 1
ATOM 1919 C CA . ALA A 1 253 ? -3.172 1.636 23.062 1 97.88 253 ALA A CA 1
ATOM 1920 C C . ALA A 1 253 ? -3.934 2.17 24.281 1 97.88 253 ALA A C 1
ATOM 1922 O O . ALA A 1 253 ? -3.34 2.762 25.188 1 97.88 253 ALA A O 1
ATOM 1923 N N . MET A 1 254 ? -5.207 1.942 24.281 1 96.88 254 MET A N 1
ATOM 1924 C CA . MET A 1 254 ? -6.062 2.412 25.375 1 96.88 254 MET A CA 1
ATOM 1925 C C . MET A 1 254 ? -6.367 1.281 26.344 1 96.88 254 MET A C 1
ATOM 1927 O O . MET A 1 254 ? -7.172 1.449 27.266 1 96.88 254 MET A O 1
ATOM 1931 N N . ASP A 1 255 ? -5.77 0.109 26.094 1 97 255 ASP A N 1
ATOM 1932 C CA . ASP A 1 255 ? -6.082 -1.084 26.875 1 97 255 ASP A CA 1
ATOM 1933 C C . ASP A 1 255 ? -7.578 -1.383 26.859 1 97 255 ASP A C 1
ATOM 1935 O O . ASP A 1 255 ? -8.172 -1.715 27.891 1 97 255 ASP A O 1
ATOM 1939 N N . ALA A 1 256 ? -8.148 -1.092 25.766 1 97.56 256 ALA A N 1
ATOM 1940 C CA . ALA A 1 256 ? -9.57 -1.354 25.562 1 97.56 256 ALA A CA 1
ATOM 1941 C C . ALA A 1 256 ? -9.789 -2.711 24.891 1 97.56 256 ALA A C 1
ATOM 1943 O O . ALA A 1 256 ? -8.844 -3.312 24.375 1 97.56 256 ALA A O 1
ATOM 1944 N N . PRO A 1 257 ? -11.031 -3.209 24.953 1 95.62 257 PRO A N 1
ATOM 1945 C CA . PRO A 1 257 ? -11.32 -4.473 24.281 1 95.62 257 PRO A CA 1
ATOM 1946 C C . PRO A 1 257 ? -11.148 -4.383 22.766 1 95.62 257 PRO A C 1
ATOM 1948 O O . PRO A 1 257 ? -11.227 -3.289 22.188 1 95.62 257 PRO A O 1
ATOM 1951 N N . GLU A 1 258 ? -10.875 -5.535 22.172 1 96.31 258 GLU A N 1
ATOM 1952 C CA . GLU A 1 258 ? -10.859 -5.594 20.719 1 96.31 258 GLU A CA 1
ATOM 1953 C C . GLU A 1 258 ? -12.141 -5.016 20.125 1 96.31 258 GLU A C 1
ATOM 1955 O O . GLU A 1 258 ? -13.242 -5.398 20.531 1 96.31 258 GLU A O 1
ATOM 1960 N N . PRO A 1 259 ? -11.984 -4.094 19.219 1 97.38 259 PRO A N 1
ATOM 1961 C CA . PRO A 1 259 ? -13.195 -3.432 18.734 1 97.38 259 PRO A CA 1
ATOM 1962 C C . PRO A 1 259 ? -14.016 -4.32 17.797 1 97.38 259 PRO A C 1
ATOM 1964 O O . PRO A 1 259 ? -13.453 -5.125 17.047 1 97.38 259 PRO A O 1
ATOM 1967 N N . ASP A 1 260 ? -15.328 -4.152 17.906 1 97.5 260 ASP A N 1
ATOM 1968 C CA . ASP A 1 260 ? -16.25 -4.711 16.922 1 97.5 260 ASP A CA 1
ATOM 1969 C C . ASP A 1 260 ? -16.344 -3.816 15.688 1 97.5 260 ASP A C 1
ATOM 1971 O O . ASP A 1 260 ? -16.984 -2.76 15.727 1 97.5 260 ASP A O 1
ATOM 1975 N N . LEU A 1 261 ? -15.742 -4.246 14.602 1 98 261 LEU A N 1
ATOM 1976 C CA . LEU A 1 261 ? -15.648 -3.422 13.398 1 98 261 LEU A CA 1
ATOM 1977 C C . LEU A 1 261 ? -16.797 -3.713 12.445 1 98 261 LEU A C 1
ATOM 1979 O O . LEU A 1 261 ? -17.062 -4.871 12.109 1 98 261 LEU A O 1
ATOM 1983 N N . VAL A 1 262 ? -17.516 -2.701 12.047 1 97.75 262 VAL A N 1
ATOM 1984 C CA . VAL A 1 262 ? -18.609 -2.799 11.102 1 97.75 262 VAL A CA 1
ATOM 1985 C C . VAL A 1 262 ? -18.203 -2.176 9.766 1 97.75 262 VAL A C 1
ATOM 1987 O O . VAL A 1 262 ? -18.062 -0.956 9.664 1 97.75 262 VAL A O 1
ATOM 1990 N N . HIS A 1 263 ? -18.125 -3.02 8.773 1 97 263 HIS A N 1
ATOM 1991 C CA . HIS A 1 263 ? -17.625 -2.59 7.473 1 97 263 HIS A CA 1
ATOM 1992 C C . HIS A 1 263 ? -18.766 -2.121 6.57 1 97 263 HIS A C 1
ATOM 1994 O O . HIS A 1 263 ? -19.703 -2.871 6.316 1 97 263 HIS A O 1
ATOM 2000 N N . ILE A 1 264 ? -18.688 -0.873 6.105 1 95.94 264 ILE A N 1
ATOM 2001 C CA . ILE A 1 264 ? -19.656 -0.287 5.191 1 95.94 264 ILE A CA 1
ATOM 2002 C C . ILE A 1 264 ? -18.938 0.321 3.99 1 95.94 264 ILE A C 1
ATOM 2004 O O . ILE A 1 264 ? -18.031 1.139 4.152 1 95.94 264 ILE A O 1
ATOM 2008 N N . PRO A 1 265 ? -19.297 -0.072 2.76 1 95.56 265 PRO A N 1
ATOM 2009 C CA . PRO A 1 265 ? -18.625 0.504 1.591 1 95.56 265 PRO A CA 1
ATOM 2010 C C . PRO A 1 265 ? -18.703 2.029 1.557 1 95.56 265 PRO A C 1
ATOM 2012 O O . PRO A 1 265 ? -19.719 2.607 1.968 1 95.56 265 PRO A O 1
ATOM 2015 N N . THR A 1 266 ? -17.688 2.67 1.023 1 96.19 266 THR A N 1
ATOM 2016 C CA . THR A 1 266 ? -17.547 4.121 1.007 1 96.19 266 THR A CA 1
ATOM 2017 C C . THR A 1 266 ? -18.734 4.77 0.3 1 96.19 266 THR A C 1
ATOM 2019 O O . THR A 1 266 ? -19.25 5.793 0.755 1 96.19 266 THR A O 1
ATOM 2022 N N . ASP A 1 267 ? -19.172 4.152 -0.782 1 93.94 267 ASP A N 1
ATOM 2023 C CA . ASP A 1 267 ? -20.281 4.727 -1.539 1 93.94 267 ASP A CA 1
ATOM 2024 C C . ASP A 1 267 ? -21.547 4.809 -0.687 1 93.94 267 ASP A C 1
ATOM 2026 O O . ASP A 1 267 ? -22.266 5.812 -0.714 1 93.94 267 ASP A O 1
ATOM 2030 N N . GLN A 1 268 ? -21.828 3.771 0.029 1 93.75 268 GLN A N 1
ATOM 2031 C CA . GLN A 1 268 ? -23.016 3.74 0.885 1 93.75 268 GLN A CA 1
ATOM 2032 C C . GLN A 1 268 ? -22.891 4.746 2.027 1 93.75 268 GLN A C 1
ATOM 2034 O O . GLN A 1 268 ? -23.875 5.359 2.428 1 93.75 268 GLN A O 1
ATOM 2039 N N . LEU A 1 269 ? -21.703 4.863 2.57 1 96.19 269 LEU A N 1
ATOM 2040 C CA . LEU A 1 269 ? -21.484 5.84 3.635 1 96.19 269 LEU A CA 1
ATOM 2041 C C . LEU A 1 269 ? -21.703 7.258 3.123 1 96.19 269 LEU A C 1
ATOM 2043 O O . LEU A 1 269 ? -22.406 8.055 3.758 1 96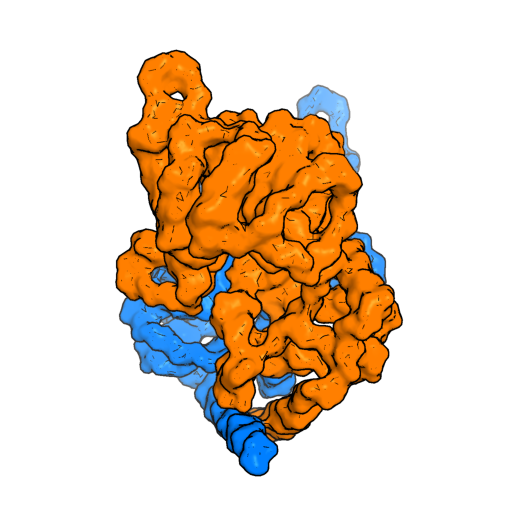.19 269 LEU A O 1
ATOM 2047 N N . ARG A 1 270 ? -21.125 7.59 1.981 1 94.88 270 ARG A N 1
ATOM 2048 C CA . ARG A 1 270 ? -21.234 8.922 1.399 1 94.88 270 ARG A CA 1
ATOM 2049 C C . ARG A 1 270 ? -22.688 9.281 1.127 1 94.88 270 ARG A C 1
ATOM 2051 O O . ARG A 1 270 ? -23.109 10.43 1.334 1 94.88 270 ARG A O 1
ATOM 2058 N N . GLU A 1 271 ? -23.422 8.32 0.654 1 94.69 271 GLU A N 1
ATOM 2059 C CA . GLU A 1 271 ? -24.812 8.562 0.291 1 94.69 271 GLU A CA 1
ATOM 2060 C C . GLU A 1 271 ? -25.703 8.68 1.532 1 94.69 271 GLU A C 1
ATOM 2062 O O . GLU A 1 271 ? -26.656 9.461 1.552 1 94.69 271 GLU A O 1
ATOM 2067 N N . SER A 1 272 ? -25.438 7.977 2.57 1 94.19 272 SER A N 1
ATOM 2068 C CA . SER A 1 272 ? -26.297 7.914 3.748 1 94.19 272 SER A CA 1
ATOM 2069 C C . SER A 1 272 ? -26.016 9.07 4.699 1 94.19 272 SER A C 1
ATOM 2071 O O . SER A 1 272 ? -26.938 9.625 5.301 1 94.19 272 SER A O 1
ATOM 2073 N N . VAL A 1 273 ? -24.719 9.414 4.867 1 94.81 273 VAL A N 1
ATOM 2074 C CA . VAL A 1 273 ? -24.359 10.484 5.793 1 94.81 273 VAL A CA 1
ATOM 2075 C C . VAL A 1 273 ? -23.359 11.43 5.125 1 94.81 273 VAL A C 1
ATOM 2077 O O . VAL A 1 273 ? -22.25 11.609 5.613 1 94.81 273 VAL A O 1
ATOM 2080 N N . PRO A 1 274 ? -23.766 12.156 4.113 1 94 274 PRO A N 1
ATOM 2081 C CA . PRO A 1 274 ? -22.859 12.992 3.32 1 94 274 PRO A CA 1
ATOM 2082 C C . PRO A 1 274 ? -22.172 14.078 4.148 1 94 274 PRO A C 1
ATOM 2084 O O . PRO A 1 274 ? -21.031 14.438 3.879 1 94 274 PRO A O 1
ATOM 2087 N N . ASP A 1 275 ? -22.797 14.578 5.18 1 93.94 275 ASP A N 1
ATOM 2088 C CA . ASP A 1 275 ? -22.266 15.68 5.977 1 93.94 275 ASP A CA 1
ATOM 2089 C C . ASP A 1 275 ? -21.156 15.188 6.914 1 93.94 275 ASP A C 1
ATOM 2091 O O . ASP A 1 275 ? -20.469 15.984 7.543 1 93.94 275 ASP A O 1
ATOM 2095 N N . ARG A 1 276 ? -20.953 13.867 6.949 1 95.94 276 ARG A N 1
ATOM 2096 C CA . ARG A 1 276 ? -19.984 13.305 7.879 1 95.94 276 ARG A CA 1
ATOM 2097 C C . ARG A 1 276 ? -18.828 12.648 7.137 1 95.94 276 ARG A C 1
ATOM 2099 O O . ARG A 1 276 ? -17.938 12.062 7.754 1 95.94 276 ARG A O 1
ATOM 2106 N N . THR A 1 277 ? -18.859 12.688 5.809 1 96 277 THR A N 1
ATOM 2107 C CA . THR A 1 277 ? -17.906 11.859 5.074 1 96 277 THR A CA 1
ATOM 2108 C C . THR A 1 277 ? -16.984 12.719 4.227 1 96 277 THR A C 1
ATOM 2110 O O . THR A 1 277 ? -16.375 12.234 3.27 1 96 277 THR A O 1
ATOM 2113 N N . ASP A 1 278 ? -16.812 13.977 4.535 1 92.81 278 ASP A N 1
ATOM 2114 C CA . ASP A 1 278 ? -15.961 14.883 3.76 1 92.81 278 ASP A CA 1
ATOM 2115 C C . ASP A 1 278 ? -14.508 14.391 3.74 1 92.81 278 ASP A C 1
ATOM 2117 O O . ASP A 1 278 ? -13.914 14.234 2.672 1 92.81 278 ASP A O 1
ATOM 2121 N N . MET A 1 279 ? -13.953 14.109 4.902 1 93.06 279 MET A N 1
ATOM 2122 C CA . MET A 1 279 ? -12.562 13.672 5 1 93.06 279 MET A CA 1
ATOM 2123 C C . MET A 1 279 ? -12.391 12.281 4.391 1 93.06 279 MET A C 1
ATOM 2125 O O . MET A 1 279 ? -11.352 11.984 3.799 1 93.06 279 MET A O 1
ATOM 2129 N N . LEU A 1 280 ? -13.414 11.469 4.555 1 95.06 280 LEU A N 1
ATOM 2130 C CA . LEU A 1 280 ? -13.391 10.141 3.949 1 95.06 280 LEU A CA 1
ATOM 2131 C C . LEU A 1 280 ? -13.297 10.234 2.43 1 95.06 280 LEU A C 1
ATOM 2133 O O . LEU A 1 280 ? -12.438 9.586 1.817 1 95.06 280 LEU A O 1
ATOM 2137 N N . GLU A 1 281 ? -14.094 11.062 1.838 1 90.75 281 GLU A N 1
ATOM 2138 C CA . GLU A 1 281 ? -14.156 11.219 0.387 1 90.75 281 GLU A CA 1
ATOM 2139 C C . GLU A 1 281 ? -12.867 11.812 -0.161 1 90.75 281 GLU A C 1
ATOM 2141 O O . GLU A 1 281 ? -12.391 11.406 -1.223 1 90.75 281 GLU A O 1
ATOM 2146 N N . ALA A 1 282 ? -12.328 12.648 0.639 1 88.62 282 ALA A N 1
ATOM 2147 C CA . ALA A 1 282 ? -11.18 13.398 0.129 1 88.62 282 ALA A CA 1
ATOM 2148 C C . ALA A 1 282 ? -9.867 12.688 0.449 1 88.62 282 ALA A C 1
ATOM 2150 O O . ALA A 1 282 ? -8.875 12.859 -0.257 1 88.62 282 ALA A O 1
ATOM 2151 N N . HIS A 1 283 ? -9.891 11.805 1.512 1 90.81 283 HIS A N 1
ATOM 2152 C CA . HIS A 1 283 ? -8.578 11.375 2.002 1 90.81 283 HIS A CA 1
ATOM 2153 C C . HIS A 1 283 ? -8.586 9.898 2.381 1 90.81 283 HIS A C 1
ATOM 2155 O O . HIS A 1 283 ? -7.875 9.094 1.776 1 90.81 283 HIS A O 1
ATOM 2161 N N . PHE A 1 284 ? -9.484 9.5 3.24 1 93.25 284 PHE A N 1
ATOM 2162 C CA . PHE A 1 284 ? -9.344 8.258 3.994 1 93.25 284 PHE A CA 1
ATOM 2163 C C . PHE A 1 284 ? -9.531 7.051 3.084 1 93.25 284 PHE A C 1
ATOM 2165 O O . PHE A 1 284 ? -8.922 6 3.307 1 93.25 284 PHE A O 1
ATOM 2172 N N . GLN A 1 285 ? -10.305 7.199 2.082 1 92.56 285 GLN A N 1
ATOM 2173 C CA . GLN A 1 285 ? -10.656 6.055 1.248 1 92.56 285 GLN A CA 1
ATOM 2174 C C . GLN A 1 285 ? -9.469 5.598 0.405 1 92.56 285 GLN A C 1
ATOM 2176 O O . GLN A 1 285 ? -9.469 4.488 -0.127 1 92.56 285 GLN A O 1
ATOM 2181 N N . TYR A 1 286 ? -8.453 6.391 0.298 1 91.31 286 TYR A N 1
ATOM 2182 C CA . TYR A 1 286 ? -7.383 6.109 -0.649 1 91.31 286 TYR A CA 1
ATOM 2183 C C . TYR A 1 286 ? -6.184 5.492 0.057 1 91.31 286 TYR A C 1
ATOM 2185 O O . TYR A 1 286 ? -5.668 6.059 1.025 1 91.31 286 TYR A O 1
ATOM 2193 N N . SER A 1 287 ? -5.762 4.27 -0.473 1 92.56 287 SER A N 1
ATOM 2194 C CA . SER A 1 287 ? -4.461 3.75 -0.064 1 92.56 287 SER A CA 1
ATOM 2195 C C . SER A 1 287 ? -3.322 4.566 -0.667 1 92.56 287 SER A C 1
ATOM 2197 O O . SER A 1 287 ? -3.281 4.781 -1.881 1 92.56 287 SER A O 1
ATOM 2199 N N . THR A 1 288 ? -2.447 5.09 0.152 1 88.19 288 THR A N 1
ATOM 2200 C CA . THR A 1 288 ? -1.347 5.902 -0.356 1 88.19 288 THR A CA 1
ATOM 2201 C C . THR A 1 288 ? -0.021 5.465 0.261 1 88.19 288 THR A C 1
ATOM 2203 O O . THR A 1 288 ? 0.074 5.289 1.478 1 88.19 288 THR A O 1
ATOM 2206 N N . VAL A 1 289 ? 0.897 5.195 -0.585 1 93.62 289 VAL A N 1
ATOM 2207 C CA . VAL A 1 289 ? 2.252 4.84 -0.179 1 93.62 289 VAL A CA 1
ATOM 2208 C C . VAL A 1 289 ? 3.252 5.809 -0.806 1 93.62 289 VAL A C 1
ATOM 2210 O O . VAL A 1 289 ? 3.373 5.879 -2.031 1 93.62 289 VAL A O 1
ATOM 2213 N N . PHE A 1 290 ? 3.98 6.543 0.022 1 96.19 290 PHE A N 1
ATOM 2214 C CA . PHE A 1 290 ? 4.961 7.508 -0.465 1 96.19 290 PHE A CA 1
ATOM 2215 C C . PHE A 1 290 ? 6.379 7.062 -0.114 1 96.19 290 PHE A C 1
ATOM 2217 O O . PHE A 1 290 ? 6.609 6.504 0.959 1 96.19 290 PHE A O 1
ATOM 2224 N N . ASP A 1 291 ? 7.27 7.289 -1.049 1 96.19 291 ASP A N 1
ATOM 2225 C CA . ASP A 1 291 ? 8.688 7.02 -0.837 1 96.19 291 ASP A CA 1
ATOM 2226 C C . ASP A 1 291 ? 9.367 8.18 -0.112 1 96.19 291 ASP A C 1
ATOM 2228 O O . ASP A 1 291 ? 9.289 9.328 -0.558 1 96.19 291 ASP A O 1
ATOM 2232 N N . ASN A 1 292 ? 9.992 7.891 1.015 1 97.75 292 ASN A N 1
ATOM 2233 C CA . ASN A 1 292 ? 10.648 8.914 1.82 1 97.75 292 ASN A CA 1
ATOM 2234 C C . ASN A 1 292 ? 12.164 8.898 1.611 1 97.75 292 ASN A C 1
ATOM 2236 O O . ASN A 1 292 ? 12.898 9.539 2.357 1 97.75 292 ASN A O 1
ATOM 2240 N N . ALA A 1 293 ? 12.672 8.18 0.667 1 96.5 293 ALA A N 1
ATOM 2241 C CA . ALA A 1 293 ? 14.109 7.988 0.506 1 96.5 293 ALA A CA 1
ATOM 2242 C C . ALA A 1 293 ? 14.828 9.32 0.346 1 96.5 293 ALA A C 1
ATOM 2244 O O . ALA A 1 293 ? 15.922 9.516 0.889 1 96.5 293 ALA A O 1
ATOM 2245 N N . LYS A 1 294 ? 14.297 10.242 -0.369 1 98.25 294 LYS A N 1
ATOM 2246 C CA . LYS A 1 294 ? 14.906 11.547 -0.608 1 98.25 294 LYS A CA 1
ATOM 2247 C C . LYS A 1 294 ? 15.086 12.32 0.696 1 98.25 294 LYS A C 1
ATOM 2249 O O . LYS A 1 294 ? 16.141 12.898 0.945 1 98.25 294 LYS A O 1
ATOM 2254 N N . ALA A 1 295 ? 14.062 12.305 1.544 1 98.75 295 ALA A N 1
ATOM 2255 C CA . ALA A 1 295 ? 14.117 13 2.828 1 98.75 295 ALA A CA 1
ATOM 2256 C C . ALA A 1 295 ? 15.125 12.344 3.762 1 98.75 295 ALA A C 1
ATOM 2258 O O . ALA A 1 295 ? 15.844 13.031 4.496 1 98.75 295 ALA A O 1
ATOM 2259 N N . ARG A 1 296 ? 15.156 11.023 3.742 1 98.19 296 ARG A N 1
ATOM 2260 C CA . ARG A 1 296 ? 16.141 10.32 4.555 1 98.19 296 ARG A CA 1
ATOM 2261 C C . ARG A 1 296 ? 17.562 10.711 4.152 1 98.19 296 ARG A C 1
ATOM 2263 O O . ARG A 1 296 ? 18.406 10.984 5.012 1 98.19 296 ARG A O 1
ATOM 2270 N N . ARG A 1 297 ? 17.766 10.742 2.906 1 97.94 297 ARG A N 1
ATOM 2271 C CA . ARG A 1 297 ? 19.094 11.016 2.365 1 97.94 297 ARG A CA 1
ATOM 2272 C C . ARG A 1 297 ? 19.5 12.453 2.629 1 97.94 297 ARG A C 1
ATOM 2274 O O . ARG A 1 297 ? 20.625 12.711 3.061 1 97.94 297 ARG A O 1
ATOM 2281 N N . ASP A 1 298 ? 18.625 13.438 2.453 1 98.56 298 ASP A N 1
ATOM 2282 C CA . ASP A 1 298 ? 19.031 14.844 2.385 1 98.56 298 ASP A CA 1
ATOM 2283 C C . ASP A 1 298 ? 18.734 15.562 3.703 1 98.56 298 ASP A C 1
ATOM 2285 O O . ASP A 1 298 ? 19.453 16.5 4.074 1 98.56 298 ASP A O 1
ATOM 2289 N N . LEU A 1 299 ? 17.672 15.117 4.43 1 98.69 299 LEU A N 1
ATOM 2290 C CA . LEU A 1 299 ? 17.188 15.93 5.535 1 98.69 299 LEU A CA 1
ATOM 2291 C C . LEU A 1 299 ? 17.422 15.242 6.871 1 98.69 299 LEU A C 1
ATOM 2293 O O . LEU A 1 299 ? 17.109 15.789 7.926 1 98.69 299 LEU A O 1
ATOM 2297 N N . GLY A 1 300 ? 17.891 14.016 6.801 1 97.81 300 GLY A N 1
ATOM 2298 C CA . GLY A 1 300 ? 18.062 13.266 8.031 1 97.81 300 GLY A CA 1
ATOM 2299 C C . GLY A 1 300 ? 16.75 12.758 8.609 1 97.81 300 GLY A C 1
ATOM 2300 O O . GLY A 1 300 ? 16.656 12.508 9.812 1 97.81 300 GLY A O 1
ATOM 2301 N N . PHE A 1 301 ? 15.773 12.648 7.812 1 98.38 301 PHE A N 1
ATOM 2302 C CA . PHE A 1 301 ? 14.492 12.094 8.25 1 98.38 301 PHE A CA 1
ATOM 2303 C C . PHE A 1 301 ? 14.656 10.656 8.711 1 98.38 301 PHE A C 1
ATOM 2305 O O . PHE A 1 301 ? 15.383 9.875 8.078 1 98.38 301 PHE A O 1
ATOM 2312 N N . GLU A 1 302 ? 14.023 10.32 9.82 1 97.69 302 GLU A N 1
ATOM 2313 C CA . GLU A 1 302 ? 13.938 8.961 10.352 1 97.69 302 GLU A CA 1
ATOM 2314 C C . GLU A 1 302 ? 12.578 8.703 10.984 1 97.69 302 GLU A C 1
ATOM 2316 O O . GLU A 1 302 ? 12.094 9.516 11.781 1 97.69 302 GLU A O 1
ATOM 2321 N N . TYR A 1 303 ? 11.992 7.656 10.586 1 97.38 303 TYR A N 1
ATOM 2322 C CA . TYR A 1 303 ? 10.773 7.195 11.242 1 97.38 303 TYR A CA 1
ATOM 2323 C C . TYR A 1 303 ? 11.109 6.426 12.516 1 97.38 303 TYR A C 1
ATOM 2325 O O . TYR A 1 303 ? 11.453 5.242 12.461 1 97.38 303 TYR A O 1
ATOM 2333 N N . THR A 1 304 ? 10.953 7.035 13.719 1 98.19 304 THR A N 1
ATOM 2334 C CA . THR A 1 304 ? 11.469 6.445 14.945 1 98.19 304 THR A CA 1
ATOM 2335 C C . THR A 1 304 ? 10.336 6.145 15.922 1 98.19 304 THR A C 1
ATOM 2337 O O . THR A 1 304 ? 10.5 5.336 16.844 1 98.19 304 THR A O 1
ATOM 2340 N N . ILE A 1 305 ? 9.273 6.797 15.805 1 98.31 305 ILE A N 1
ATOM 2341 C CA . ILE A 1 305 ? 8.125 6.594 16.688 1 98.31 305 ILE A CA 1
ATOM 2342 C C . ILE A 1 305 ? 7.082 5.734 15.984 1 98.31 305 ILE A C 1
ATOM 2344 O O . ILE A 1 305 ? 6.383 6.207 15.086 1 98.31 305 ILE A O 1
ATOM 2348 N N . ASP A 1 306 ? 6.988 4.531 16.391 1 97.44 306 ASP A N 1
ATOM 2349 C CA . ASP A 1 306 ? 6.016 3.656 15.75 1 97.44 306 ASP A CA 1
ATOM 2350 C C . ASP A 1 306 ? 4.59 4.047 16.125 1 97.44 306 ASP A C 1
ATOM 2352 O O . ASP A 1 306 ? 4.379 4.855 17.031 1 97.44 306 ASP A O 1
ATOM 2356 N N . PHE A 1 307 ? 3.66 3.543 15.398 1 98.06 307 PHE A N 1
ATOM 2357 C CA . PHE A 1 307 ? 2.281 3.992 15.547 1 98.06 307 PHE A CA 1
ATOM 2358 C C . PHE A 1 307 ? 1.771 3.705 16.953 1 98.06 307 PHE A C 1
ATOM 2360 O O . PHE A 1 307 ? 1.096 4.543 17.562 1 98.06 307 PHE A O 1
ATOM 2367 N N . MET A 1 308 ? 2.057 2.539 17.5 1 98.06 308 MET A N 1
ATOM 2368 C CA . MET A 1 308 ? 1.564 2.156 18.812 1 98.06 308 MET A CA 1
ATOM 2369 C C . MET A 1 308 ? 2.023 3.148 19.875 1 98.06 308 MET A C 1
ATOM 2371 O O . MET A 1 308 ? 1.217 3.623 20.688 1 98.06 308 MET A O 1
ATOM 2375 N N . ASP A 1 309 ? 3.289 3.502 19.859 1 98.06 309 ASP A N 1
ATOM 2376 C CA . ASP A 1 309 ? 3.838 4.457 20.812 1 98.06 309 ASP A CA 1
ATOM 2377 C C . ASP A 1 309 ? 3.246 5.848 20.609 1 98.06 309 ASP A C 1
ATOM 2379 O O . ASP A 1 309 ? 2.816 6.492 21.562 1 98.06 309 ASP A O 1
ATOM 2383 N N . GLY A 1 310 ? 3.24 6.301 19.359 1 98.44 310 GLY A N 1
ATOM 2384 C CA . GLY A 1 310 ? 2.756 7.641 19.062 1 98.44 310 GLY A CA 1
ATOM 2385 C C . GLY A 1 310 ? 1.288 7.832 19.391 1 98.44 310 GLY A C 1
ATOM 2386 O O . GLY A 1 310 ? 0.896 8.867 19.938 1 98.44 310 GLY A O 1
ATOM 2387 N N . ILE A 1 311 ? 0.495 6.812 19.062 1 98.5 311 ILE A N 1
ATOM 2388 C CA . ILE A 1 311 ? -0.942 6.953 19.281 1 98.5 311 ILE A CA 1
ATOM 2389 C C . ILE A 1 311 ? -1.257 6.895 20.766 1 98.5 311 ILE A C 1
ATOM 2391 O O . ILE A 1 311 ? -2.176 7.566 21.25 1 98.5 311 ILE A O 1
ATOM 2395 N N . ARG A 1 312 ? -0.549 6.094 21.531 1 98.44 312 ARG A N 1
ATOM 2396 C CA . ARG A 1 312 ? -0.693 6.07 22.984 1 98.44 312 ARG A CA 1
ATOM 2397 C C . ARG A 1 312 ? -0.434 7.445 23.578 1 98.44 312 ARG A C 1
ATOM 2399 O O . ARG A 1 312 ? -1.229 7.938 24.391 1 98.44 312 ARG A O 1
ATOM 2406 N N . ARG A 1 313 ? 0.664 8.078 23.172 1 98.06 313 ARG A N 1
ATOM 2407 C CA . ARG A 1 313 ? 1.011 9.414 23.656 1 98.06 313 ARG A CA 1
ATOM 2408 C C . ARG A 1 313 ? -0.083 10.414 23.312 1 98.06 313 ARG A C 1
ATOM 2410 O O . ARG A 1 313 ? -0.42 11.281 24.125 1 98.06 313 ARG A O 1
ATOM 2417 N N . THR A 1 314 ? -0.571 10.289 22.109 1 98.25 314 THR A N 1
ATOM 2418 C CA . THR A 1 314 ? -1.604 11.203 21.625 1 98.25 314 THR A CA 1
ATOM 2419 C C . THR A 1 314 ? -2.871 11.07 22.469 1 98.25 314 THR A C 1
ATOM 2421 O O . THR A 1 314 ? -3.445 12.07 22.906 1 98.25 314 THR A O 1
ATOM 2424 N N . ILE A 1 315 ? -3.283 9.852 22.734 1 98.44 315 ILE A N 1
ATOM 2425 C CA . ILE A 1 315 ? -4.5 9.57 23.484 1 98.44 315 ILE A CA 1
ATOM 2426 C C . ILE A 1 315 ? -4.316 10.008 24.938 1 98.44 315 ILE A C 1
ATOM 2428 O O . ILE A 1 315 ? -5.223 10.602 25.531 1 98.44 315 ILE A O 1
ATOM 2432 N N . GLU A 1 316 ? -3.168 9.727 25.531 1 98 316 GLU A N 1
ATOM 2433 C CA . GLU A 1 316 ? -2.871 10.156 26.891 1 98 316 GLU A CA 1
ATOM 2434 C C . GLU A 1 316 ? -2.986 11.672 27.031 1 98 316 GLU A C 1
ATOM 2436 O O . GLU A 1 316 ? -3.492 12.18 28.047 1 98 316 GLU A O 1
ATOM 2441 N N . ASP A 1 317 ? -2.516 12.336 26.078 1 96.69 317 ASP A N 1
ATOM 2442 C CA . ASP A 1 317 ? -2.625 13.789 26.062 1 96.69 317 ASP A CA 1
ATOM 2443 C C . ASP A 1 317 ? -4.086 14.234 26.047 1 96.69 317 ASP A C 1
ATOM 2445 O O . ASP A 1 317 ? -4.477 15.133 26.797 1 96.69 317 ASP A O 1
ATOM 2449 N N . LEU A 1 318 ? -4.863 13.633 25.156 1 97.38 318 LEU A N 1
ATOM 2450 C CA . LEU A 1 318 ? -6.285 13.945 25.078 1 97.38 318 LEU A CA 1
ATOM 2451 C C . LEU A 1 318 ? -6.969 13.68 26.422 1 97.38 318 LEU A C 1
ATOM 2453 O O . LEU A 1 318 ? -7.812 14.469 26.859 1 97.38 318 LEU A O 1
ATOM 2457 N N . GLU A 1 319 ? -6.621 12.625 27.047 1 97.12 319 GLU A N 1
ATOM 2458 C CA . GLU A 1 319 ? -7.191 12.266 28.344 1 97.12 319 GLU A CA 1
ATOM 2459 C C . GLU A 1 319 ? -6.797 13.273 29.406 1 97.12 319 GLU A C 1
ATOM 2461 O O . GLU A 1 319 ? -7.633 13.695 30.219 1 97.12 319 GLU A O 1
ATOM 2466 N N . ALA A 1 320 ? -5.578 13.641 29.422 1 95.88 320 ALA A N 1
ATOM 2467 C CA . ALA A 1 320 ? -5.078 14.602 30.406 1 95.88 320 ALA A CA 1
ATOM 2468 C C . ALA A 1 320 ? -5.797 15.938 30.281 1 95.88 320 ALA A C 1
ATOM 2470 O O . ALA A 1 320 ? -5.992 16.641 31.281 1 95.88 320 ALA A O 1
ATOM 2471 N N . ARG A 1 321 ? -6.266 16.266 29.109 1 94.31 321 ARG A N 1
ATOM 2472 C CA . ARG A 1 321 ? -6.934 17.547 28.859 1 94.31 321 ARG A CA 1
ATOM 2473 C C . ARG A 1 321 ? -8.445 17.391 28.969 1 94.31 321 ARG A C 1
ATOM 2475 O O . ARG A 1 321 ? -9.188 18.344 28.703 1 94.31 321 ARG A O 1
ATOM 2482 N N . ASP A 1 322 ? -8.891 16.25 29.297 1 96.19 322 ASP A N 1
ATOM 2483 C CA . ASP A 1 322 ? -10.32 15.961 29.359 1 96.19 322 ASP A CA 1
ATOM 2484 C C . ASP A 1 322 ? -11.016 16.344 28.047 1 96.19 322 ASP A C 1
ATOM 2486 O O . ASP A 1 322 ? -12.031 17.031 28.062 1 96.19 322 ASP A O 1
ATOM 2490 N N . ALA A 1 323 ? -10.383 15.883 26.953 1 96.56 323 ALA A N 1
ATOM 2491 C CA . ALA A 1 323 ? -10.828 16.312 25.625 1 96.56 323 ALA A CA 1
ATOM 2492 C C . ALA A 1 323 ? -11.492 15.172 24.875 1 96.56 323 ALA A C 1
ATOM 2494 O O . ALA A 1 323 ? -11.523 15.172 23.641 1 96.56 323 ALA A O 1
ATOM 2495 N N . ILE A 1 324 ? -12.039 14.172 25.531 1 97.69 324 ILE A N 1
ATOM 2496 C CA . ILE A 1 324 ? -12.719 13.055 24.875 1 97.69 324 ILE A CA 1
ATOM 2497 C C . ILE A 1 324 ? -14.227 13.18 25.078 1 97.69 324 ILE A C 1
ATOM 2499 O O . ILE A 1 324 ? -14.719 13.125 26.203 1 97.69 324 ILE A O 1
ATOM 2503 N N . ASP A 1 325 ? -14.953 13.32 23.984 1 97.75 325 ASP A N 1
ATOM 2504 C CA . ASP A 1 325 ? -16.406 13.461 24.016 1 97.75 325 ASP A CA 1
ATOM 2505 C C . ASP A 1 325 ? -17.078 12.117 24.297 1 97.75 325 ASP A C 1
ATOM 2507 O O . ASP A 1 325 ? -16.516 11.062 24.031 1 97.75 325 ASP A O 1
ATOM 2511 N N . PRO A 1 326 ? -18.328 12.195 24.812 1 97.56 326 PRO A N 1
ATOM 2512 C CA . PRO A 1 326 ? -19.047 10.945 25.062 1 97.56 326 PRO A CA 1
ATOM 2513 C C . PRO A 1 326 ? -19.359 10.18 23.781 1 97.56 326 PRO A C 1
ATOM 2515 O O . PRO A 1 326 ? -19.594 10.789 22.734 1 97.56 326 PRO A O 1
ATOM 2518 N N . TRP A 1 327 ? -19.406 8.859 23.875 1 96.56 327 TRP A N 1
ATOM 2519 C CA . TRP A 1 327 ? -19.531 7.957 22.734 1 96.56 327 TRP A CA 1
ATOM 2520 C C . TRP A 1 327 ? -20.797 8.234 21.953 1 96.56 327 TRP A C 1
ATOM 2522 O O . TRP A 1 327 ? -20.891 7.922 20.75 1 96.56 327 TRP A O 1
ATOM 2532 N N . ASP A 1 328 ? -21.844 8.75 22.562 1 94.62 328 ASP A N 1
ATOM 2533 C CA . ASP A 1 328 ? -23.156 8.93 21.938 1 94.62 328 ASP A CA 1
ATOM 2534 C C . ASP A 1 328 ? -23.328 10.367 21.453 1 94.62 328 ASP A C 1
ATOM 2536 O O . ASP A 1 328 ? -24.453 10.828 21.266 1 94.62 328 ASP A O 1
ATOM 2540 N N . SER A 1 329 ? -22.172 11.07 21.312 1 93.94 329 SER A N 1
ATOM 2541 C CA . SER A 1 329 ? -22.203 12.422 20.75 1 93.94 329 SER A CA 1
ATOM 2542 C C . SER A 1 329 ? -22.531 12.391 19.266 1 93.94 329 SER A C 1
ATOM 2544 O O . SER A 1 329 ? -22.859 13.43 18.672 1 93.94 329 SER A O 1
ATOM 2546 N N . ALA A 1 330 ? -22.531 11.258 18.578 1 91.5 330 ALA A N 1
ATOM 2547 C CA . ALA A 1 330 ? -22.953 11.023 17.203 1 91.5 330 ALA A CA 1
ATOM 2548 C C . ALA A 1 330 ? -23.875 9.812 17.109 1 91.5 330 ALA A C 1
ATOM 2550 O O . ALA A 1 330 ? -23.938 8.992 18.016 1 91.5 330 ALA A O 1
ATOM 2551 N N . ASN A 1 331 ? -24.531 9.672 16.062 1 91.31 331 ASN A N 1
ATOM 2552 C CA . ASN A 1 331 ? -25.562 8.656 15.93 1 91.31 331 ASN A CA 1
ATOM 2553 C C . ASN A 1 331 ? -25.047 7.434 15.172 1 91.31 331 ASN A C 1
ATOM 2555 O O . ASN A 1 331 ? -25.75 6.887 14.32 1 91.31 331 ASN A O 1
ATOM 2559 N N . ASP A 1 332 ? -23.891 6.992 15.43 1 95.69 332 ASP A N 1
ATOM 2560 C CA . ASP A 1 332 ? -23.297 5.852 14.75 1 95.69 332 ASP A CA 1
ATOM 2561 C C . ASP A 1 332 ? -24.172 4.605 14.891 1 95.69 332 ASP A C 1
ATOM 2563 O O . ASP A 1 332 ? -24.281 3.812 13.961 1 95.69 332 ASP A O 1
ATOM 2567 N N . ASP A 1 333 ? -24.797 4.418 16.047 1 95.88 333 ASP A N 1
ATOM 2568 C CA . ASP A 1 333 ? -25.547 3.207 16.328 1 95.88 333 ASP A CA 1
ATOM 2569 C C . ASP A 1 333 ? -26.75 3.084 15.383 1 95.88 333 ASP A C 1
ATOM 2571 O O . ASP A 1 333 ? -27.125 1.979 14.984 1 95.88 333 ASP A O 1
ATOM 2575 N N . GLU A 1 334 ? -27.391 4.16 15.164 1 94.31 334 GLU A N 1
ATOM 2576 C CA . GLU A 1 334 ? -28.531 4.129 14.242 1 94.31 334 GLU A CA 1
ATOM 2577 C C . GLU A 1 334 ? -28.094 3.713 12.844 1 94.31 334 GLU A C 1
ATOM 2579 O O . GLU A 1 334 ? -28.781 2.928 12.18 1 94.31 334 GLU A O 1
ATOM 2584 N N . LEU A 1 335 ? -27 4.293 12.398 1 95.5 335 LEU A N 1
ATOM 2585 C CA . LEU A 1 335 ? -26.453 3.932 11.102 1 95.5 335 LEU A CA 1
ATOM 2586 C C . LEU A 1 335 ? -26.094 2.447 11.047 1 95.5 335 LEU A C 1
ATOM 2588 O O . LEU A 1 335 ? -26.406 1.766 10.07 1 95.5 335 LEU A O 1
ATOM 2592 N N . ILE A 1 336 ? -25.469 1.915 12.062 1 96.88 336 ILE A N 1
ATOM 2593 C CA . ILE A 1 336 ? -25.031 0.525 12.156 1 96.88 336 ILE A CA 1
ATOM 2594 C C . ILE A 1 336 ? -26.25 -0.394 12.164 1 96.88 336 ILE A C 1
ATOM 2596 O O . ILE A 1 336 ? -26.266 -1.432 11.5 1 96.88 336 ILE A O 1
ATOM 2600 N N . ALA A 1 337 ? -27.266 -0.015 12.93 1 95.81 337 ALA A N 1
ATOM 2601 C CA . ALA A 1 337 ? -28.484 -0.815 12.992 1 95.81 337 ALA A CA 1
ATOM 2602 C C . ALA A 1 337 ? -29.125 -0.928 11.609 1 95.81 337 ALA A C 1
ATOM 2604 O O . ALA A 1 337 ? -29.578 -2.008 11.219 1 95.81 337 ALA A O 1
ATOM 2605 N N . ALA A 1 338 ? -29.203 0.173 10.938 1 95.44 338 ALA A N 1
ATOM 2606 C CA . ALA A 1 338 ? -29.766 0.181 9.586 1 95.44 338 ALA A CA 1
ATOM 2607 C C . ALA A 1 338 ? -28.938 -0.707 8.648 1 95.44 338 ALA A C 1
ATOM 2609 O O . ALA A 1 338 ? -29.5 -1.447 7.84 1 95.44 338 ALA A O 1
ATOM 2610 N N . TRP A 1 339 ? -27.672 -0.636 8.742 1 95.88 339 TRP A N 1
ATOM 2611 C CA . TRP A 1 339 ? -26.781 -1.432 7.906 1 95.88 339 TRP A CA 1
ATOM 2612 C C . TRP A 1 339 ? -26.938 -2.92 8.195 1 95.88 339 TRP A C 1
ATOM 2614 O O . TRP A 1 339 ? -27.047 -3.73 7.277 1 95.88 339 TRP A O 1
ATOM 2624 N N . ASN A 1 340 ? -26.938 -3.258 9.438 1 95 340 ASN A N 1
ATOM 2625 C CA . ASN A 1 340 ? -27.094 -4.652 9.836 1 95 340 ASN A CA 1
ATOM 2626 C C . ASN A 1 340 ? -28.406 -5.234 9.32 1 95 340 ASN A C 1
ATOM 2628 O O . ASN A 1 340 ? -28.453 -6.379 8.867 1 95 340 ASN A O 1
ATOM 2632 N N . ALA A 1 341 ? -29.438 -4.465 9.43 1 94.25 341 ALA A N 1
ATOM 2633 C CA . ALA A 1 341 ? -30.734 -4.918 8.922 1 94.25 341 ALA A CA 1
ATOM 2634 C C . ALA A 1 341 ? -30.672 -5.188 7.422 1 94.25 341 ALA A C 1
ATOM 2636 O O . ALA A 1 341 ? -31.141 -6.227 6.949 1 94.25 341 ALA A O 1
ATOM 2637 N N . ALA A 1 342 ? -30.094 -4.285 6.73 1 93.31 342 ALA A N 1
ATOM 2638 C CA . ALA A 1 342 ? -30 -4.402 5.277 1 93.31 342 ALA A CA 1
ATOM 2639 C C . ALA A 1 342 ? -29.125 -5.586 4.875 1 93.31 342 ALA A C 1
ATOM 2641 O O . ALA A 1 342 ? -29.469 -6.34 3.961 1 93.31 342 ALA A O 1
ATOM 2642 N N . THR A 1 343 ? -27.969 -5.738 5.457 1 92.94 343 THR A N 1
ATOM 2643 C CA . THR A 1 343 ? -27.062 -6.82 5.094 1 92.94 343 THR A CA 1
ATOM 2644 C C . THR A 1 343 ? -27.641 -8.172 5.488 1 92.94 343 THR A C 1
ATOM 2646 O O . THR A 1 343 ? -27.375 -9.18 4.828 1 92.94 343 THR A O 1
ATOM 2649 N N . GLY A 1 344 ? -28.375 -8.195 6.547 1 91.75 344 GLY A N 1
ATOM 2650 C CA . GLY A 1 344 ? -29.125 -9.398 6.871 1 91.75 344 GLY A CA 1
ATOM 2651 C C . GLY A 1 344 ? -30.094 -9.812 5.785 1 91.75 344 GLY A C 1
ATOM 2652 O O . GLY A 1 344 ? -30.188 -10.992 5.434 1 91.75 344 GLY A O 1
ATOM 2653 N N . GLU A 1 345 ? -30.797 -8.875 5.266 1 90.5 345 GLU A N 1
ATOM 2654 C CA . GLU A 1 345 ? -31.734 -9.125 4.172 1 90.5 345 GLU A CA 1
ATOM 2655 C C . GLU A 1 345 ? -31 -9.625 2.93 1 90.5 345 GLU A C 1
ATOM 2657 O O . GLU A 1 345 ? -31.516 -10.484 2.207 1 90.5 345 GLU A O 1
ATOM 2662 N N . PHE A 1 346 ? -29.906 -9.07 2.627 1 92.19 346 PHE A N 1
ATOM 2663 C CA . PHE A 1 346 ? -29.078 -9.516 1.516 1 92.19 346 PHE A CA 1
ATOM 2664 C C . PHE A 1 346 ? -28.766 -11 1.635 1 92.19 346 PHE A C 1
ATOM 2666 O O . PHE A 1 346 ? -28.969 -11.758 0.687 1 92.19 346 PHE A O 1
ATOM 2673 N N . LEU A 1 347 ? -28.281 -11.414 2.791 1 89.5 347 LEU A N 1
ATOM 2674 C CA . LEU A 1 347 ? -27.906 -12.805 3.012 1 89.5 347 LEU A CA 1
ATOM 2675 C C . LEU A 1 347 ? -29.109 -13.719 2.873 1 89.5 347 LEU A C 1
ATOM 2677 O O . LEU A 1 347 ? -29 -14.828 2.338 1 89.5 347 LEU A O 1
ATOM 2681 N N . GLU A 1 348 ? -30.234 -13.242 3.314 1 89.31 348 GLU A N 1
ATOM 2682 C CA . GLU A 1 348 ? -31.469 -14.016 3.174 1 89.31 348 GLU A CA 1
ATOM 2683 C C . GLU A 1 348 ? -31.859 -14.172 1.705 1 89.31 348 GLU A C 1
ATOM 2685 O O . GLU A 1 348 ? -32.281 -15.25 1.281 1 89.31 348 GLU A O 1
ATOM 2690 N N . ARG A 1 349 ? -31.688 -13.219 0.956 1 87.31 349 ARG A N 1
ATOM 2691 C CA . ARG A 1 349 ? -32.031 -13.234 -0.462 1 87.31 349 ARG A CA 1
ATOM 2692 C C . ARG A 1 349 ? -31.141 -14.203 -1.231 1 87.31 349 ARG A C 1
ATOM 2694 O O . ARG A 1 349 ? -31.609 -14.961 -2.076 1 87.31 349 ARG A O 1
ATOM 2701 N N . VAL A 1 350 ? -29.875 -14.156 -1.033 1 88.38 350 VAL A N 1
ATOM 2702 C CA . VAL A 1 350 ? -28.938 -15.016 -1.738 1 88.38 350 VAL A CA 1
ATOM 2703 C C . VAL A 1 350 ? -29.156 -16.469 -1.323 1 88.38 350 VAL A C 1
ATOM 2705 O O . VAL A 1 350 ? -29.094 -17.375 -2.16 1 88.38 350 VAL A O 1
ATOM 2708 N N . GLY A 1 351 ? -29.266 -16.688 -0.038 1 83.44 351 GLY A N 1
ATOM 2709 C CA . GLY A 1 351 ? -29.531 -18.031 0.45 1 83.44 351 GLY A CA 1
ATOM 2710 C C . GLY A 1 351 ? -30.781 -18.656 -0.157 1 83.44 351 GLY A C 1
ATOM 2711 O O . GLY A 1 351 ? -30.828 -19.859 -0.392 1 83.44 351 GLY A O 1
ATOM 2712 N N . SER A 1 352 ? -31.75 -17.891 -0.44 1 77.12 352 SER A N 1
ATOM 2713 C CA . SER A 1 352 ? -33 -18.375 -0.999 1 77.12 352 SER A CA 1
ATOM 2714 C C . SER A 1 352 ? -32.875 -18.688 -2.486 1 77.12 352 SER A C 1
ATOM 2716 O O . SER A 1 352 ? -33.562 -19.562 -3.012 1 77.12 352 SER A O 1
ATOM 2718 N N . ALA A 1 353 ? -32.062 -18 -3.16 1 68.88 353 ALA A N 1
ATOM 2719 C CA . ALA A 1 353 ? -31.875 -18.219 -4.59 1 68.88 353 ALA A CA 1
ATOM 2720 C C . ALA A 1 353 ? -31.109 -19.516 -4.84 1 68.88 353 ALA A C 1
ATOM 2722 O O . ALA A 1 353 ? -31.281 -20.172 -5.875 1 68.88 353 ALA A O 1
ATOM 2723 N N . GLY A 1 354 ? -30.047 -19.797 -4.082 1 57.03 354 GLY A N 1
ATOM 2724 C CA . GLY A 1 354 ? -29.25 -21.016 -4.219 1 57.03 354 GLY A CA 1
ATOM 2725 C C . GLY A 1 354 ? -30.031 -22.281 -3.867 1 57.03 354 GLY A C 1
ATOM 2726 O O . GLY A 1 354 ? -29.531 -23.391 -4.027 1 57.03 354 GLY A O 1
ATOM 2727 N N . LYS A 1 355 ? -31.297 -22.203 -3.215 1 47.5 355 LYS A N 1
ATOM 2728 C CA . LYS A 1 355 ? -32.188 -23.328 -2.967 1 47.5 355 LYS A CA 1
ATOM 2729 C C . LYS A 1 355 ? -33.156 -23.531 -4.129 1 47.5 355 LYS A C 1
ATOM 2731 O O . LYS A 1 355 ? -33.656 -22.562 -4.711 1 47.5 355 LYS A O 1
ATOM 2736 N N . MET B 1 1 ? 26.406 -22.531 -17.547 1 95.69 1 MET B N 1
ATOM 2737 C CA . MET B 1 1 ? 26.125 -23.609 -16.594 1 95.69 1 MET B CA 1
ATOM 2738 C C . MET B 1 1 ? 25.047 -24.531 -17.125 1 95.69 1 MET B C 1
ATOM 2740 O O . MET B 1 1 ? 24.312 -24.188 -18.047 1 95.69 1 MET B O 1
ATOM 2744 N N . ARG B 1 2 ? 25.109 -25.703 -16.609 1 97.81 2 ARG B N 1
ATOM 2745 C CA . ARG B 1 2 ? 24 -26.609 -16.859 1 97.81 2 ARG B CA 1
ATOM 2746 C C . ARG B 1 2 ? 22.922 -26.469 -15.805 1 97.81 2 ARG B C 1
ATOM 2748 O O . ARG B 1 2 ? 23.188 -26.641 -14.609 1 97.81 2 ARG B O 1
ATOM 2755 N N . VAL B 1 3 ? 21.719 -26.094 -16.281 1 98.38 3 VAL B N 1
ATOM 2756 C CA . VAL B 1 3 ? 20.641 -25.797 -15.344 1 98.38 3 VAL B CA 1
ATOM 2757 C C . VAL B 1 3 ? 19.484 -26.766 -15.578 1 98.38 3 VAL B C 1
ATOM 2759 O O . VAL B 1 3 ? 19.047 -26.953 -16.719 1 98.38 3 VAL B O 1
ATOM 2762 N N . LEU B 1 4 ? 19.047 -27.406 -14.516 1 98.38 4 LEU B N 1
ATOM 2763 C CA . LEU B 1 4 ? 17.844 -28.219 -14.555 1 98.38 4 LEU B CA 1
ATOM 2764 C C . LEU B 1 4 ? 16.656 -27.469 -13.938 1 98.38 4 LEU B C 1
ATOM 2766 O O . LEU B 1 4 ? 16.734 -27.047 -12.781 1 98.38 4 LEU B O 1
ATOM 2770 N N . LEU B 1 5 ? 15.633 -27.328 -14.695 1 97.94 5 LEU B N 1
ATOM 2771 C CA . LEU B 1 5 ? 14.367 -26.828 -14.164 1 97.94 5 LEU B CA 1
ATOM 2772 C C . LEU B 1 5 ? 13.422 -27.984 -13.859 1 97.94 5 LEU B C 1
ATOM 2774 O O . LEU B 1 5 ? 13.109 -28.797 -14.734 1 97.94 5 LEU B O 1
ATOM 2778 N N . ILE B 1 6 ? 13.109 -28.156 -12.586 1 97.62 6 ILE B N 1
ATOM 2779 C CA . ILE B 1 6 ? 11.977 -29.016 -12.266 1 97.62 6 ILE B CA 1
ATOM 2780 C C . ILE B 1 6 ? 10.672 -28.266 -12.508 1 97.62 6 ILE B C 1
ATOM 2782 O O . ILE B 1 6 ? 10.359 -27.297 -11.797 1 97.62 6 ILE B O 1
ATOM 2786 N N . GLY B 1 7 ? 9.992 -28.703 -13.312 1 91.62 7 GLY B N 1
ATOM 2787 C CA . GLY B 1 7 ? 9.008 -27.875 -14.008 1 91.62 7 GLY B CA 1
ATOM 2788 C C . GLY B 1 7 ? 9.531 -27.266 -15.297 1 91.62 7 GLY B C 1
ATOM 2789 O O . GLY B 1 7 ? 10.43 -27.828 -15.93 1 91.62 7 GLY B O 1
ATOM 2790 N N . GLY B 1 8 ? 8.938 -26.219 -15.875 1 80.38 8 GLY B N 1
ATOM 2791 C CA . GLY B 1 8 ? 9.539 -25.547 -17.016 1 80.38 8 GLY B CA 1
ATOM 2792 C C . GLY B 1 8 ? 8.523 -25.078 -18.031 1 80.38 8 GLY B C 1
ATOM 2793 O O . GLY B 1 8 ? 8.852 -24.297 -18.938 1 80.38 8 GLY B O 1
ATOM 2794 N N . THR B 1 9 ? 7.363 -25.5 -17.766 1 81.12 9 THR B N 1
ATOM 2795 C CA . THR B 1 9 ? 6.402 -25.156 -18.812 1 81.12 9 THR B CA 1
ATOM 2796 C C . THR B 1 9 ? 5.246 -24.344 -18.234 1 81.12 9 THR B C 1
ATOM 2798 O O . THR B 1 9 ? 4.297 -24.016 -18.953 1 81.12 9 THR B O 1
ATOM 2801 N N . GLY B 1 10 ? 5.305 -24 -17 1 90.75 10 GLY B N 1
ATOM 2802 C CA . GLY B 1 10 ? 4.301 -23.156 -16.375 1 90.75 10 GLY B CA 1
ATOM 2803 C C . GLY B 1 10 ? 4.484 -21.688 -16.703 1 90.75 10 GLY B C 1
ATOM 2804 O O . GLY B 1 10 ? 5.391 -21.312 -17.469 1 90.75 10 GLY B O 1
ATOM 2805 N N . VAL B 1 11 ? 3.697 -20.844 -16.219 1 92.5 11 VAL B N 1
ATOM 2806 C CA . VAL B 1 11 ? 3.662 -19.422 -16.516 1 92.5 11 VAL B CA 1
ATOM 2807 C C . VAL B 1 11 ? 5.02 -18.797 -16.219 1 92.5 11 VAL B C 1
ATOM 2809 O O . VAL B 1 11 ? 5.668 -18.234 -17.109 1 92.5 11 VAL B O 1
ATOM 2812 N N . ILE B 1 12 ? 5.512 -18.969 -15.016 1 95.62 12 ILE B N 1
ATOM 2813 C CA . ILE B 1 12 ? 6.789 -18.359 -14.648 1 95.62 12 ILE B CA 1
ATOM 2814 C C . ILE B 1 12 ? 7.93 -19.141 -15.305 1 95.62 12 ILE B C 1
ATOM 2816 O O . ILE B 1 12 ? 8.867 -18.547 -15.844 1 95.62 12 ILE B O 1
ATOM 2820 N N . SER B 1 13 ? 7.84 -20.453 -15.367 1 95.31 13 SER B N 1
ATOM 2821 C CA . SER B 1 13 ? 8.914 -21.328 -15.812 1 95.31 13 SER B CA 1
ATOM 2822 C C . SER B 1 13 ? 9.242 -21.109 -17.297 1 95.31 13 SER B C 1
ATOM 2824 O O . SER B 1 13 ? 10.391 -21.25 -17.703 1 95.31 13 SER B O 1
ATOM 2826 N N . THR B 1 14 ? 8.195 -20.828 -18.031 1 94.12 14 THR B N 1
ATOM 2827 C CA . THR B 1 14 ? 8.43 -20.547 -19.438 1 94.12 14 THR B CA 1
ATOM 2828 C C . THR B 1 14 ? 9.367 -19.359 -19.609 1 94.12 14 THR B C 1
ATOM 2830 O O . THR B 1 14 ? 10.305 -19.406 -20.406 1 94.12 14 THR B O 1
ATOM 2833 N N . GLY B 1 15 ? 9.125 -18.312 -18.859 1 95.75 15 GLY B N 1
ATOM 2834 C CA . GLY B 1 15 ? 10.008 -17.156 -18.875 1 95.75 15 GLY B CA 1
ATOM 2835 C C . GLY B 1 15 ? 11.422 -17.469 -18.438 1 95.75 15 GLY B C 1
ATOM 2836 O O . GLY B 1 15 ? 12.391 -17 -19.031 1 95.75 15 GLY B O 1
ATOM 2837 N N . ILE B 1 16 ? 11.508 -18.297 -17.453 1 98.06 16 ILE B N 1
ATOM 2838 C CA . ILE B 1 16 ? 12.82 -18.672 -16.922 1 98.06 16 ILE B CA 1
ATOM 2839 C C . ILE B 1 16 ? 13.594 -19.453 -17.969 1 98.06 16 ILE B C 1
ATOM 2841 O O . ILE B 1 16 ? 14.75 -19.141 -18.266 1 98.06 16 ILE B O 1
ATOM 2845 N N . THR B 1 17 ? 12.938 -20.453 -18.578 1 96.75 17 THR B N 1
ATOM 2846 C CA . THR B 1 17 ? 13.578 -21.328 -19.547 1 96.75 17 THR B CA 1
ATOM 2847 C C . THR B 1 17 ? 14.102 -20.516 -20.734 1 96.75 17 THR B C 1
ATOM 2849 O O . THR B 1 17 ? 15.258 -20.656 -21.125 1 96.75 17 THR B O 1
ATOM 2852 N N . ARG B 1 18 ? 13.312 -19.641 -21.219 1 96.38 18 ARG B N 1
ATOM 2853 C CA . ARG B 1 18 ? 13.695 -18.828 -22.359 1 96.38 18 ARG B CA 1
ATOM 2854 C C . ARG B 1 18 ? 14.875 -17.922 -22.031 1 96.38 18 ARG B C 1
ATOM 2856 O O . ARG B 1 18 ? 15.844 -17.844 -22.781 1 96.38 18 ARG B O 1
ATOM 2863 N N . GLN B 1 19 ? 14.797 -17.344 -20.906 1 97.62 19 GLN B N 1
ATOM 2864 C CA . GLN B 1 19 ? 15.828 -16.375 -20.547 1 97.62 19 GLN B CA 1
ATOM 2865 C C . GLN B 1 19 ? 17.125 -17.062 -20.172 1 97.62 19 GLN B C 1
ATOM 2867 O O . GLN B 1 19 ? 18.219 -16.516 -20.375 1 97.62 19 GLN B O 1
ATOM 2872 N N . LEU B 1 20 ? 17.062 -18.266 -19.641 1 98.12 20 LEU B N 1
ATOM 2873 C CA . LEU B 1 20 ? 18.266 -19.047 -19.375 1 98.12 20 LEU B CA 1
ATOM 2874 C C . LEU B 1 20 ? 19 -19.375 -20.672 1 98.12 20 LEU B C 1
ATOM 2876 O O . LEU B 1 20 ? 20.219 -19.234 -20.766 1 98.12 20 LEU B O 1
ATOM 2880 N N . VAL B 1 21 ? 18.25 -19.828 -21.672 1 97.38 21 VAL B N 1
ATOM 2881 C CA . VAL B 1 21 ? 18.828 -20.141 -22.969 1 97.38 21 VAL B CA 1
ATOM 2882 C C . VAL B 1 21 ? 19.469 -18.891 -23.578 1 97.38 21 VAL B C 1
ATOM 2884 O O . VAL B 1 21 ? 20.594 -18.922 -24.062 1 97.38 21 VAL B O 1
ATOM 2887 N N . ASP B 1 22 ? 18.766 -17.797 -23.453 1 97.44 22 ASP B N 1
ATOM 2888 C CA . ASP B 1 22 ? 19.25 -16.516 -23.984 1 97.44 22 ASP B CA 1
ATOM 2889 C C . ASP B 1 22 ? 20.547 -16.094 -23.297 1 97.44 22 ASP B C 1
ATOM 2891 O O . ASP B 1 22 ? 21.406 -15.469 -23.922 1 97.44 22 ASP B O 1
ATOM 2895 N N . ALA B 1 23 ? 20.625 -16.453 -22.078 1 97.62 23 ALA B N 1
ATOM 2896 C CA . ALA B 1 23 ? 21.797 -16.062 -21.297 1 97.62 23 ALA B CA 1
ATOM 2897 C C . ALA B 1 23 ? 22.953 -17.031 -21.531 1 97.62 23 ALA B C 1
ATOM 2899 O O . ALA B 1 23 ? 24.047 -16.859 -20.984 1 97.62 23 ALA B O 1
ATOM 2900 N N . GLY B 1 24 ? 22.75 -18.109 -22.266 1 97.56 24 GLY B N 1
ATOM 2901 C CA . GLY B 1 24 ? 23.828 -18.984 -22.688 1 97.56 24 GLY B CA 1
ATOM 2902 C C . GLY B 1 24 ? 23.969 -20.234 -21.828 1 97.56 24 GLY B C 1
ATOM 2903 O O . GLY B 1 24 ? 24.953 -20.953 -21.922 1 97.56 24 GLY B O 1
ATOM 2904 N N . HIS B 1 25 ? 23.016 -20.547 -21 1 98.19 25 HIS B N 1
ATOM 2905 C CA . HIS B 1 25 ? 23.047 -21.734 -20.172 1 98.19 25 HIS B CA 1
ATOM 2906 C C . HIS B 1 25 ? 22.578 -22.969 -20.953 1 98.19 25 HIS B C 1
ATOM 2908 O O . HIS B 1 25 ? 21.828 -22.828 -21.938 1 98.19 25 HIS B O 1
ATOM 2914 N N . GLU B 1 26 ? 23.094 -24.094 -20.594 1 98.12 26 GLU B N 1
ATOM 2915 C CA . GLU B 1 26 ? 22.516 -25.359 -21.031 1 98.12 26 GLU B CA 1
ATOM 2916 C C . GLU B 1 26 ? 21.328 -25.75 -20.141 1 98.12 26 GLU B C 1
ATOM 2918 O O . GLU B 1 26 ? 21.484 -25.922 -18.938 1 98.12 26 GLU B O 1
ATOM 2923 N N . VAL B 1 27 ? 20.141 -25.906 -20.828 1 97.94 27 VAL B N 1
ATOM 2924 C CA . VAL B 1 27 ? 18.938 -26 -20.016 1 97.94 27 VAL B CA 1
ATOM 2925 C C . VAL B 1 27 ? 18.281 -27.359 -20.234 1 97.94 27 VAL B C 1
ATOM 2927 O O . VAL B 1 27 ? 18.125 -27.812 -21.375 1 97.94 27 VAL B O 1
ATOM 2930 N N . GLY B 1 28 ? 17.969 -28.031 -19.172 1 96.94 28 GLY B N 1
ATOM 2931 C CA . GLY B 1 28 ? 17.094 -29.172 -19.141 1 96.94 28 GLY B CA 1
ATOM 2932 C C . GLY B 1 28 ? 15.859 -28.969 -18.266 1 96.94 28 GLY B C 1
ATOM 2933 O O . GLY B 1 28 ? 15.914 -28.25 -17.266 1 96.94 28 GLY B O 1
ATOM 2934 N N . CYS B 1 29 ? 14.75 -29.641 -18.641 1 96.38 29 CYS B N 1
ATOM 2935 C CA . CYS B 1 29 ? 13.516 -29.531 -17.875 1 96.38 29 CYS B CA 1
ATOM 2936 C C . CYS B 1 29 ? 12.969 -30.922 -17.531 1 96.38 29 CYS B C 1
ATOM 2938 O O . CYS B 1 29 ? 12.992 -31.828 -18.375 1 96.38 29 CYS B O 1
ATOM 2940 N N . LEU B 1 30 ? 12.57 -31.094 -16.281 1 96.31 30 LEU B N 1
ATOM 2941 C CA . LEU B 1 30 ? 11.766 -32.25 -15.883 1 96.31 30 LEU B CA 1
ATOM 2942 C C . LEU B 1 30 ? 10.289 -31.891 -15.852 1 96.31 30 LEU B C 1
ATOM 2944 O O . LEU B 1 30 ? 9.852 -31.078 -15.023 1 96.31 30 LEU B O 1
ATOM 2948 N N . THR B 1 31 ? 9.586 -32.438 -16.781 1 92.69 31 THR B N 1
ATOM 2949 C CA . THR B 1 31 ? 8.156 -32.156 -16.891 1 92.69 31 THR B CA 1
ATOM 2950 C C . THR B 1 31 ? 7.352 -33.438 -17.016 1 92.69 31 THR B C 1
ATOM 2952 O O . THR B 1 31 ? 7.902 -34.5 -17.359 1 92.69 31 THR B O 1
ATOM 2955 N N . ARG B 1 32 ? 6.016 -33.375 -16.828 1 87.69 32 ARG B N 1
ATOM 2956 C CA . ARG B 1 32 ? 5.141 -34.531 -16.984 1 87.69 32 ARG B CA 1
ATOM 2957 C C . ARG B 1 32 ? 4.773 -34.75 -18.453 1 87.69 32 ARG B C 1
ATOM 2959 O O . ARG B 1 32 ? 4.23 -35.781 -18.812 1 87.69 32 ARG B O 1
ATOM 2966 N N . GLY B 1 33 ? 5.25 -33.844 -19.297 1 76.94 33 GLY B N 1
ATOM 2967 C CA . GLY B 1 33 ? 5.008 -33.969 -20.734 1 76.94 33 GLY B CA 1
ATOM 2968 C C . GLY B 1 33 ? 3.59 -33.594 -21.125 1 76.94 33 GLY B C 1
ATOM 2969 O O . GLY B 1 33 ? 3.123 -33.969 -22.203 1 76.94 33 GLY B O 1
ATOM 2970 N N . GLU B 1 34 ? 2.857 -32.875 -20.375 1 70.5 34 GLU B N 1
ATOM 2971 C CA . GLU B 1 34 ? 1.439 -32.625 -20.594 1 70.5 34 GLU B CA 1
ATOM 2972 C C . GLU B 1 34 ? 1.232 -31.25 -21.25 1 70.5 34 GLU B C 1
ATOM 2974 O O . GLU B 1 34 ? 0.156 -30.969 -21.781 1 70.5 34 GLU B O 1
ATOM 2979 N N . THR B 1 35 ? 2.184 -30.453 -21.188 1 66.38 35 THR B N 1
ATOM 2980 C CA . THR B 1 35 ? 2.014 -29.094 -21.703 1 66.38 35 THR B CA 1
ATOM 2981 C C . THR B 1 35 ? 3.129 -28.75 -22.688 1 66.38 35 THR B C 1
ATOM 2983 O O . THR B 1 35 ? 4.285 -29.125 -22.469 1 66.38 35 THR B O 1
ATOM 2986 N N . ASP B 1 36 ? 2.68 -28.172 -23.766 1 69.12 36 ASP B N 1
ATOM 2987 C CA . ASP B 1 36 ? 3.641 -27.609 -24.703 1 69.12 36 ASP B CA 1
ATOM 2988 C C . ASP B 1 36 ? 3.996 -26.172 -24.328 1 69.12 36 ASP B C 1
ATOM 2990 O O . ASP B 1 36 ? 3.135 -25.406 -23.875 1 69.12 36 ASP B O 1
ATOM 2994 N N . ALA B 1 37 ? 5.258 -26.016 -24.016 1 71.94 37 ALA B N 1
ATOM 2995 C CA . ALA B 1 37 ? 5.648 -24.625 -23.812 1 71.94 37 ALA B CA 1
ATOM 2996 C C . ALA B 1 37 ? 6.562 -24.141 -24.938 1 71.94 37 ALA B C 1
ATOM 2998 O O . ALA B 1 37 ? 7.367 -24.922 -25.469 1 71.94 37 ALA B O 1
ATOM 2999 N N . PRO B 1 38 ? 6.262 -22.844 -25.297 1 81.5 38 PRO B N 1
ATOM 3000 C CA . PRO B 1 38 ? 7.086 -22.25 -26.359 1 81.5 38 PRO B CA 1
ATOM 3001 C C . PRO B 1 38 ? 8.5 -21.906 -25.875 1 81.5 38 PRO B C 1
ATOM 3003 O O . PRO B 1 38 ? 8.789 -20.734 -25.594 1 81.5 38 PRO B O 1
ATOM 3006 N N . VAL B 1 39 ? 9.281 -22.984 -25.797 1 87.56 39 VAL B N 1
ATOM 3007 C CA . VAL B 1 39 ? 10.68 -22.797 -25.406 1 87.56 39 VAL B CA 1
ATOM 3008 C C . VAL B 1 39 ? 11.602 -23.25 -26.531 1 87.56 39 VAL B C 1
ATOM 3010 O O . VAL B 1 39 ? 11.172 -23.953 -27.453 1 87.56 39 VAL B O 1
ATOM 3013 N N . PRO B 1 40 ? 12.742 -22.734 -26.562 1 89.69 40 PRO B N 1
ATOM 3014 C CA . PRO B 1 40 ? 13.672 -23.031 -27.641 1 89.69 40 PRO B CA 1
ATOM 3015 C C . PRO B 1 40 ? 13.914 -24.531 -27.797 1 89.69 40 PRO B C 1
ATOM 3017 O O . PRO B 1 40 ? 13.883 -25.281 -26.812 1 89.69 40 PRO B O 1
ATOM 3020 N N . ASP B 1 41 ? 14.328 -24.953 -29 1 90.06 41 ASP B N 1
ATOM 3021 C CA . ASP B 1 41 ? 14.562 -26.344 -29.344 1 90.06 41 ASP B CA 1
ATOM 3022 C C . ASP B 1 41 ? 15.781 -26.891 -28.609 1 90.06 41 ASP B C 1
ATOM 3024 O O . ASP B 1 41 ? 15.898 -28.109 -28.406 1 90.06 41 ASP B O 1
ATOM 3028 N N . ALA B 1 42 ? 16.594 -26.031 -28.188 1 92.81 42 ALA B N 1
ATOM 3029 C CA . ALA B 1 42 ? 17.844 -26.438 -27.547 1 92.81 42 ALA B CA 1
ATOM 3030 C C . ALA B 1 42 ? 17.594 -27 -26.156 1 92.81 42 ALA B C 1
ATOM 3032 O O . ALA B 1 42 ? 18.469 -27.656 -25.578 1 92.81 42 ALA B O 1
ATOM 3033 N N . VAL B 1 43 ? 16.406 -26.875 -25.641 1 94.75 43 VAL B N 1
ATOM 3034 C CA . VAL B 1 43 ? 16.078 -27.328 -24.297 1 94.75 43 VAL B CA 1
ATOM 3035 C C . VAL B 1 43 ? 15.898 -28.844 -24.281 1 94.75 43 VAL B C 1
ATOM 3037 O O . VAL B 1 43 ? 15.195 -29.391 -25.141 1 94.75 43 VAL B O 1
ATOM 3040 N N . GLU B 1 44 ? 16.594 -29.469 -23.391 1 94.19 44 GLU B N 1
ATOM 3041 C CA . GLU B 1 44 ? 16.438 -30.906 -23.188 1 94.19 44 GLU B CA 1
ATOM 3042 C C . GLU B 1 44 ? 15.297 -31.203 -22.219 1 94.19 44 GLU B C 1
ATOM 3044 O O . GLU B 1 44 ? 15.156 -30.531 -21.203 1 94.19 44 GLU B O 1
ATOM 3049 N N . PHE B 1 45 ? 14.516 -32.25 -22.594 1 94.19 45 PHE B N 1
ATOM 3050 C CA . PHE B 1 45 ? 13.391 -32.594 -21.734 1 94.19 45 PHE B CA 1
ATOM 3051 C C . PHE B 1 45 ? 13.547 -34 -21.188 1 94.19 45 PHE B C 1
ATOM 3053 O O . PHE B 1 45 ? 13.867 -34.938 -21.938 1 94.19 45 PHE B O 1
ATOM 3060 N N . VAL B 1 46 ? 13.375 -34.125 -19.922 1 94.5 46 VAL B N 1
ATOM 3061 C CA . VAL B 1 46 ? 13.188 -35.406 -19.25 1 94.5 46 VAL B CA 1
ATOM 3062 C C . VAL B 1 46 ? 11.75 -35.531 -18.766 1 94.5 46 VAL B C 1
ATOM 3064 O O . VAL B 1 46 ? 11.234 -34.656 -18.078 1 94.5 46 VAL B O 1
ATOM 3067 N N . THR B 1 47 ? 11.094 -36.594 -19.172 1 94.19 47 THR B N 1
ATOM 3068 C CA . THR B 1 47 ? 9.695 -36.781 -18.797 1 94.19 47 THR B CA 1
ATOM 3069 C C . THR B 1 47 ? 9.586 -37.562 -17.484 1 94.19 47 THR B C 1
ATOM 3071 O O . THR B 1 47 ? 10.203 -38.625 -17.344 1 94.19 47 THR B O 1
ATOM 3074 N N . GLY B 1 48 ? 8.812 -37.031 -16.562 1 94.19 48 GLY B N 1
ATOM 3075 C CA . GLY B 1 48 ? 8.594 -37.688 -15.281 1 94.19 48 GLY B CA 1
ATOM 3076 C C . GLY B 1 48 ? 7.859 -36.812 -14.273 1 94.19 48 GLY B C 1
ATOM 3077 O O . GLY B 1 48 ? 7.707 -35.625 -14.484 1 94.19 48 GLY B O 1
ATOM 3078 N N . ASP B 1 49 ? 7.406 -37.5 -13.25 1 93.56 49 ASP B N 1
ATOM 3079 C CA . ASP B 1 49 ? 6.742 -36.812 -12.141 1 93.56 49 ASP B CA 1
ATOM 3080 C C . ASP B 1 49 ? 7.738 -36.469 -11.039 1 93.56 49 ASP B C 1
ATOM 3082 O O . ASP B 1 49 ? 8.578 -37.281 -10.656 1 93.56 49 ASP B O 1
ATOM 3086 N N . ARG B 1 50 ? 7.602 -35.25 -10.586 1 93.25 50 ARG B N 1
ATOM 3087 C CA . ARG B 1 50 ? 8.531 -34.781 -9.555 1 93.25 50 ARG B CA 1
ATOM 3088 C C . ARG B 1 50 ? 8.414 -35.625 -8.297 1 93.25 50 ARG B C 1
ATOM 3090 O O . ARG B 1 50 ? 9.344 -35.688 -7.488 1 93.25 50 ARG B O 1
ATOM 3097 N N . ASN B 1 51 ? 7.266 -36.188 -8.086 1 94.56 51 ASN B N 1
ATOM 3098 C CA . ASN B 1 51 ? 7.027 -37 -6.883 1 94.56 51 ASN B CA 1
ATOM 3099 C C . ASN B 1 51 ? 7.566 -38.406 -7.031 1 94.56 51 ASN B C 1
ATOM 3101 O O . ASN B 1 51 ? 7.477 -39.219 -6.102 1 94.56 51 ASN B O 1
ATOM 3105 N N . ASP B 1 52 ? 8.055 -38.656 -8.234 1 95.25 52 ASP B N 1
ATOM 3106 C CA . ASP B 1 52 ? 8.766 -39.906 -8.484 1 95.25 52 ASP B CA 1
ATOM 3107 C C . ASP B 1 52 ? 10.273 -39.75 -8.305 1 95.25 52 ASP B C 1
ATOM 3109 O O . ASP B 1 52 ? 10.938 -39.156 -9.156 1 95.25 52 ASP B O 1
ATOM 3113 N N . GLN B 1 53 ? 10.773 -40.312 -7.25 1 94.94 53 GLN B N 1
ATOM 3114 C CA . GLN B 1 53 ? 12.188 -40.156 -6.934 1 94.94 53 GLN B CA 1
ATOM 3115 C C . GLN B 1 53 ? 13.062 -40.656 -8.078 1 94.94 53 GLN B C 1
ATOM 3117 O O . GLN B 1 53 ? 14.117 -40.094 -8.367 1 94.94 53 GLN B O 1
ATOM 3122 N N . ALA B 1 54 ? 12.641 -41.75 -8.656 1 96.12 54 ALA B N 1
ATOM 3123 C CA . ALA B 1 54 ? 13.406 -42.312 -9.773 1 96.12 54 ALA B CA 1
ATOM 3124 C C . ALA B 1 54 ? 13.492 -41.312 -10.93 1 96.12 54 ALA B C 1
ATOM 3126 O O . ALA B 1 54 ? 14.508 -41.25 -11.625 1 96.12 54 ALA B O 1
ATOM 3127 N N . ALA B 1 55 ? 12.453 -40.625 -11.133 1 96.44 55 ALA B N 1
ATOM 3128 C CA . ALA B 1 55 ? 12.453 -39.594 -12.188 1 96.44 55 ALA B CA 1
ATOM 3129 C C . ALA B 1 55 ? 13.422 -38.469 -11.859 1 96.44 55 ALA B C 1
ATOM 3131 O O . ALA B 1 55 ? 14.125 -37.969 -12.742 1 96.44 55 ALA B O 1
ATOM 3132 N N . LEU B 1 56 ? 13.438 -38.062 -10.633 1 97.25 56 LEU B N 1
ATOM 3133 C CA . LEU B 1 56 ? 14.367 -37 -10.211 1 97.25 56 LEU B CA 1
ATOM 3134 C C . LEU B 1 56 ? 15.812 -37.469 -10.391 1 97.25 56 LEU B C 1
ATOM 3136 O O . LEU B 1 56 ? 16.656 -36.719 -10.898 1 97.25 56 LEU B O 1
ATOM 3140 N N . GLU B 1 57 ? 16.031 -38.688 -10.039 1 97.19 57 GLU B N 1
ATOM 3141 C CA . GLU B 1 57 ? 17.375 -39.25 -10.172 1 97.19 57 GLU B CA 1
ATOM 3142 C C . GLU B 1 57 ? 17.797 -39.344 -11.641 1 97.19 57 GLU B C 1
ATOM 3144 O O . GLU B 1 57 ? 18.938 -39.062 -11.977 1 97.19 57 GLU B O 1
ATOM 3149 N N . ARG B 1 58 ? 16.875 -39.75 -12.383 1 97.25 58 ARG B N 1
ATOM 3150 C CA . ARG B 1 58 ? 17.156 -39.812 -13.82 1 97.25 58 ARG B CA 1
ATOM 3151 C C . ARG B 1 58 ? 17.5 -38.438 -14.375 1 97.25 58 ARG B C 1
ATOM 3153 O O . ARG B 1 58 ? 18.453 -38.312 -15.148 1 97.25 58 ARG B O 1
ATOM 3160 N N . ALA B 1 59 ? 16.719 -37.469 -14.047 1 97.25 59 ALA B N 1
ATOM 3161 C CA . ALA B 1 59 ? 16.984 -36.094 -14.492 1 97.25 59 ALA B CA 1
ATOM 3162 C C . ALA B 1 59 ? 18.359 -35.625 -14.031 1 97.25 59 ALA B C 1
ATOM 3164 O O . ALA B 1 59 ? 19.094 -35 -14.797 1 97.25 59 ALA B O 1
ATOM 3165 N N . ALA B 1 60 ? 18.719 -35.938 -12.781 1 97.06 60 ALA B N 1
ATOM 3166 C CA . ALA B 1 60 ? 20.016 -35.594 -12.242 1 97.06 60 ALA B CA 1
ATOM 3167 C C . ALA B 1 60 ? 21.141 -36.219 -13.062 1 97.06 60 ALA B C 1
ATOM 3169 O O . ALA B 1 60 ? 22.141 -35.531 -13.383 1 97.06 60 ALA B O 1
ATOM 3170 N N . ARG B 1 61 ? 20.938 -37.438 -13.438 1 96.81 61 ARG B N 1
ATOM 3171 C CA . ARG B 1 61 ? 21.969 -38.188 -14.172 1 96.81 61 ARG B CA 1
ATOM 3172 C C . ARG B 1 61 ? 22.062 -37.688 -15.609 1 96.81 61 ARG B C 1
ATOM 3174 O O . ARG B 1 61 ? 23.172 -37.469 -16.125 1 96.81 61 ARG B O 1
ATOM 3181 N N . GLU B 1 62 ? 20.984 -37.531 -16.234 1 97.06 62 GLU B N 1
ATOM 3182 C CA . GLU B 1 62 ? 20.969 -37.25 -17.656 1 97.06 62 GLU B CA 1
ATOM 3183 C C . GLU B 1 62 ? 21.375 -35.812 -17.938 1 97.06 62 GLU B C 1
ATOM 3185 O O . GLU B 1 62 ? 22.125 -35.531 -18.875 1 97.06 62 GLU B O 1
ATOM 3190 N N . ILE B 1 63 ? 20.953 -34.938 -17.062 1 96.62 63 ILE B N 1
ATOM 3191 C CA . ILE B 1 63 ? 21.234 -33.5 -17.312 1 96.62 63 ILE B CA 1
ATOM 3192 C C . ILE B 1 63 ? 22.562 -33.125 -16.656 1 96.62 63 ILE B C 1
ATOM 3194 O O . ILE B 1 63 ? 23.25 -32.219 -17.125 1 96.62 63 ILE B O 1
ATOM 3198 N N . ASP B 1 64 ? 22.906 -33.781 -15.516 1 96.56 64 ASP B N 1
ATOM 3199 C CA . ASP B 1 64 ? 24.109 -33.5 -14.758 1 96.56 64 ASP B CA 1
ATOM 3200 C C . ASP B 1 64 ? 24.234 -32 -14.453 1 96.56 64 ASP B C 1
ATOM 3202 O O . ASP B 1 64 ? 25.234 -31.375 -14.789 1 96.56 64 ASP B O 1
ATOM 3206 N N . PRO B 1 65 ? 23.281 -31.453 -13.766 1 97.38 65 PRO B N 1
ATOM 3207 C CA . PRO B 1 65 ? 23.188 -30 -13.609 1 97.38 65 PRO B CA 1
ATOM 3208 C C . PRO B 1 65 ? 24.188 -29.453 -12.586 1 97.38 65 PRO B C 1
ATOM 3210 O O . PRO B 1 65 ? 24.531 -30.141 -11.625 1 97.38 65 PRO B O 1
ATOM 3213 N N . ASP B 1 66 ? 24.609 -28.219 -12.812 1 96.31 66 ASP B N 1
ATOM 3214 C CA . ASP B 1 66 ? 25.312 -27.422 -11.812 1 96.31 66 ASP B CA 1
ATOM 3215 C C . ASP B 1 66 ? 24.328 -26.75 -10.859 1 96.31 66 ASP B C 1
ATOM 3217 O O . ASP B 1 66 ? 24.641 -26.531 -9.688 1 96.31 66 ASP B O 1
ATOM 3221 N N . CYS B 1 67 ? 23.219 -26.406 -11.414 1 97.38 67 CYS B N 1
ATOM 3222 C CA . CYS B 1 67 ? 22.188 -25.672 -10.695 1 97.38 67 CYS B CA 1
ATOM 3223 C C . CYS B 1 67 ? 20.812 -26.25 -10.992 1 97.38 67 CYS B C 1
ATOM 3225 O O . CYS B 1 67 ? 20.516 -26.609 -12.133 1 97.38 67 CYS B O 1
ATOM 3227 N N . VAL B 1 68 ? 19.984 -26.312 -9.93 1 98.25 68 VAL B N 1
ATOM 3228 C CA . VAL B 1 68 ? 18.594 -26.734 -10.078 1 98.25 68 VAL B CA 1
ATOM 3229 C C . VAL B 1 68 ? 17.656 -25.594 -9.695 1 98.25 68 VAL B C 1
ATOM 3231 O O . VAL B 1 68 ? 17.844 -24.953 -8.664 1 98.25 68 VAL B O 1
ATOM 3234 N N . ILE B 1 69 ? 16.703 -25.281 -10.562 1 98.75 69 ILE B N 1
ATOM 3235 C CA . ILE B 1 69 ? 15.594 -24.391 -10.242 1 98.75 69 ILE B CA 1
ATOM 3236 C C . ILE B 1 69 ? 14.312 -25.203 -10.078 1 98.75 69 ILE B C 1
ATOM 3238 O O . ILE B 1 69 ? 13.852 -25.844 -11.031 1 98.75 69 ILE B O 1
ATOM 3242 N N . ASP B 1 70 ? 13.781 -25.125 -8.922 1 98.75 70 ASP B N 1
ATOM 3243 C CA . ASP B 1 70 ? 12.609 -25.938 -8.594 1 98.75 70 ASP B CA 1
ATOM 3244 C C . ASP B 1 70 ? 11.344 -25.078 -8.547 1 98.75 70 ASP B C 1
ATOM 3246 O O . ASP B 1 70 ? 11.148 -24.312 -7.602 1 98.75 70 ASP B O 1
ATOM 3250 N N . MET B 1 71 ? 10.43 -25.297 -9.477 1 97.94 71 MET B N 1
ATOM 3251 C CA . MET B 1 71 ? 9.242 -24.453 -9.625 1 97.94 71 MET B CA 1
ATOM 3252 C C . MET B 1 71 ? 8 -25.172 -9.117 1 97.94 71 MET B C 1
ATOM 3254 O O . MET B 1 71 ? 6.918 -24.594 -9.055 1 97.94 71 MET B O 1
ATOM 3258 N N . VAL B 1 72 ? 8.172 -26.422 -8.688 1 96.69 72 VAL B N 1
ATOM 3259 C CA . VAL B 1 72 ? 6.961 -27.188 -8.406 1 96.69 72 VAL B CA 1
ATOM 3260 C C . VAL B 1 72 ? 7.125 -27.938 -7.082 1 96.69 72 VAL B C 1
ATOM 3262 O O . VAL B 1 72 ? 6.609 -29.031 -6.922 1 96.69 72 VAL B O 1
ATOM 3265 N N . CYS B 1 73 ? 7.934 -27.5 -6.25 1 97.75 73 CYS B N 1
ATOM 3266 C CA . CYS B 1 73 ? 8 -28 -4.883 1 97.75 73 CYS B CA 1
ATOM 3267 C C . CYS B 1 73 ? 6.961 -27.312 -4.004 1 97.75 73 CYS B C 1
ATOM 3269 O O . CYS B 1 73 ? 6.953 -26.078 -3.881 1 97.75 73 CYS B O 1
ATOM 3271 N N . PHE B 1 74 ? 6.098 -28.125 -3.283 1 97.19 74 PHE B N 1
ATOM 3272 C CA . PHE B 1 74 ? 4.984 -27.516 -2.561 1 97.19 74 PHE B CA 1
ATOM 3273 C C . PHE B 1 74 ? 4.977 -27.969 -1.104 1 97.19 74 PHE B C 1
ATOM 3275 O O . PHE B 1 74 ? 4.227 -27.422 -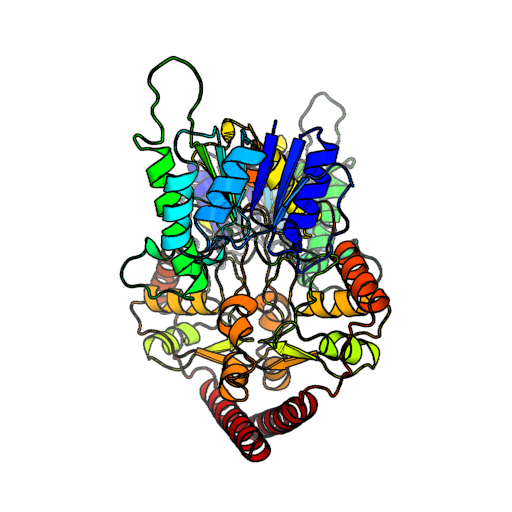0.287 1 97.19 74 PHE B O 1
ATOM 3282 N N . THR B 1 75 ? 5.82 -28.984 -0.727 1 97.88 75 THR B N 1
ATOM 3283 C CA . THR B 1 75 ? 5.797 -29.516 0.626 1 97.88 75 THR B CA 1
ATOM 3284 C C . THR B 1 75 ? 7.215 -29.797 1.125 1 97.88 75 THR B C 1
ATOM 3286 O O . THR B 1 75 ? 8.141 -29.938 0.326 1 97.88 75 THR B O 1
ATOM 3289 N N . PRO B 1 76 ? 7.336 -29.891 2.451 1 98 76 PRO B N 1
ATOM 3290 C CA . PRO B 1 76 ? 8.656 -30.219 2.988 1 98 76 PRO B CA 1
ATOM 3291 C C . PRO B 1 76 ? 9.109 -31.625 2.613 1 98 76 PRO B C 1
ATOM 3293 O O . PRO B 1 76 ? 10.305 -31.891 2.488 1 98 76 PRO B O 1
ATOM 3296 N N . GLU B 1 77 ? 8.172 -32.531 2.416 1 97.94 77 GLU B N 1
ATOM 3297 C CA . GLU B 1 77 ? 8.516 -33.875 1.976 1 97.94 77 GLU B CA 1
ATOM 3298 C C . GLU B 1 77 ? 9.141 -33.844 0.583 1 97.94 77 GLU B C 1
ATOM 3300 O O . GLU B 1 77 ? 10.141 -34.531 0.335 1 97.94 77 GLU B O 1
ATOM 3305 N N . GLN B 1 78 ? 8.555 -33.094 -0.282 1 98.25 78 GLN B N 1
ATOM 3306 C CA . GLN B 1 78 ? 9.125 -32.906 -1.616 1 98.25 78 GLN B CA 1
ATOM 3307 C C . GLN B 1 78 ? 10.516 -32.281 -1.547 1 98.25 78 GLN B C 1
ATOM 3309 O O . GLN B 1 78 ? 11.406 -32.688 -2.309 1 98.25 78 GLN B O 1
ATOM 3314 N N . ALA B 1 79 ? 10.656 -31.344 -0.64 1 98.38 79 ALA B N 1
ATOM 3315 C CA . ALA B 1 79 ? 11.945 -30.688 -0.449 1 98.38 79 ALA B CA 1
ATOM 3316 C C . ALA B 1 79 ? 13 -31.688 0.023 1 98.38 79 ALA B C 1
ATOM 3318 O O . ALA B 1 79 ? 14.125 -31.703 -0.489 1 98.38 79 ALA B O 1
ATOM 3319 N N . ALA B 1 80 ? 12.617 -32.5 0.92 1 97.56 80 ALA B N 1
ATOM 3320 C CA . ALA B 1 80 ? 13.539 -33.5 1.449 1 97.56 80 ALA B CA 1
ATOM 3321 C C . ALA B 1 80 ? 13.977 -34.469 0.358 1 97.56 80 ALA B C 1
ATOM 3323 O O . ALA B 1 80 ? 15.148 -34.844 0.294 1 97.56 80 ALA B O 1
ATOM 3324 N N . GLU B 1 81 ? 13.078 -34.844 -0.42 1 97.38 81 GLU B N 1
ATOM 3325 C CA . GLU B 1 81 ? 13.398 -35.75 -1.531 1 97.38 81 GLU B CA 1
ATOM 3326 C C . GLU B 1 81 ? 14.391 -35.094 -2.49 1 97.38 81 GLU B C 1
ATOM 3328 O O . GLU B 1 81 ? 15.312 -35.75 -2.984 1 97.38 81 GLU B O 1
ATOM 3333 N N . ALA B 1 82 ? 14.18 -33.844 -2.781 1 97.44 82 ALA B N 1
ATOM 3334 C CA . ALA B 1 82 ? 15.094 -33.125 -3.656 1 97.44 82 ALA B CA 1
ATOM 3335 C C . ALA B 1 82 ? 16.5 -33.062 -3.055 1 97.44 82 ALA B C 1
ATOM 3337 O O . ALA B 1 82 ? 17.484 -33.219 -3.766 1 97.44 82 ALA B O 1
ATOM 3338 N N . VAL B 1 83 ? 16.578 -32.781 -1.771 1 96.25 83 VAL B N 1
ATOM 3339 C CA . VAL B 1 83 ? 17.859 -32.75 -1.093 1 96.25 83 VAL B CA 1
ATOM 3340 C C . VAL B 1 83 ? 18.547 -34.094 -1.18 1 96.25 83 VAL B C 1
ATOM 3342 O O . VAL B 1 83 ? 19.766 -34.188 -1.409 1 96.25 83 VAL B O 1
ATOM 3345 N N . ASP B 1 84 ? 17.797 -35.156 -1.029 1 95.19 84 ASP B N 1
ATOM 3346 C CA . ASP B 1 84 ? 18.344 -36.531 -1.105 1 95.19 84 ASP B CA 1
ATOM 3347 C C . ASP B 1 84 ? 18.953 -36.781 -2.479 1 95.19 84 ASP B C 1
ATOM 3349 O O . ASP B 1 84 ? 20 -37.438 -2.584 1 95.19 84 ASP B O 1
ATOM 3353 N N . VAL B 1 85 ? 18.297 -36.312 -3.473 1 96.06 85 VAL B N 1
ATOM 3354 C CA . VAL B 1 85 ? 18.703 -36.625 -4.84 1 96.06 85 VAL B CA 1
ATOM 3355 C C . VAL B 1 85 ? 19.844 -35.688 -5.266 1 96.06 85 VAL B C 1
ATOM 3357 O O . VAL B 1 85 ? 20.812 -36.156 -5.883 1 96.06 85 VAL B O 1
ATOM 3360 N N . PHE B 1 86 ? 19.766 -34.438 -4.926 1 95.44 86 PHE B N 1
ATOM 3361 C CA . PHE B 1 86 ? 20.672 -33.469 -5.52 1 95.44 86 PHE B CA 1
ATOM 3362 C C . PHE B 1 86 ? 21.75 -33.062 -4.523 1 95.44 86 PHE B C 1
ATOM 3364 O O . PHE B 1 86 ? 22.734 -32.406 -4.902 1 95.44 86 PHE B O 1
ATOM 3371 N N . GLY B 1 87 ? 21.5 -33.344 -3.291 1 92.12 87 GLY B N 1
ATOM 3372 C CA . GLY B 1 87 ? 22.484 -32.969 -2.281 1 92.12 87 GLY B CA 1
ATOM 3373 C C . GLY B 1 87 ? 23.891 -33.469 -2.596 1 92.12 87 GLY B C 1
ATOM 3374 O O . GLY B 1 87 ? 24.062 -34.656 -2.936 1 92.12 87 GLY B O 1
ATOM 3375 N N . GLY B 1 88 ? 24.859 -32.531 -2.467 1 87.44 88 GLY B N 1
ATOM 3376 C CA . GLY B 1 88 ? 26.25 -32.906 -2.697 1 87.44 88 GLY B CA 1
ATOM 3377 C C . GLY B 1 88 ? 26.562 -33.125 -4.164 1 87.44 88 GLY B C 1
ATOM 3378 O O . GLY B 1 88 ? 27.719 -33.406 -4.516 1 87.44 88 GLY B O 1
ATOM 3379 N N . ALA B 1 89 ? 25.609 -33 -5.02 1 89.88 89 ALA B N 1
ATOM 3380 C CA . ALA B 1 89 ? 25.812 -33.312 -6.434 1 89.88 89 ALA B CA 1
ATOM 3381 C C . ALA B 1 89 ? 25.719 -32.031 -7.285 1 89.88 89 ALA B C 1
ATOM 3383 O O . ALA B 1 89 ? 26.125 -32.031 -8.453 1 89.88 89 ALA B O 1
ATOM 3384 N N . ILE B 1 90 ? 25.266 -31 -6.699 1 94.44 90 ILE B N 1
ATOM 3385 C CA . ILE B 1 90 ? 25.094 -29.75 -7.438 1 94.44 90 ILE B CA 1
ATOM 3386 C C . ILE B 1 90 ? 25.688 -28.594 -6.641 1 94.44 90 ILE B C 1
ATOM 3388 O O . ILE B 1 90 ? 25.984 -28.734 -5.449 1 94.44 90 ILE B O 1
ATOM 3392 N N . GLU B 1 91 ? 25.828 -27.531 -7.355 1 93.69 91 GLU B N 1
ATOM 3393 C CA . GLU B 1 91 ? 26.344 -26.328 -6.703 1 93.69 91 GLU B CA 1
ATOM 3394 C C . GLU B 1 91 ? 25.219 -25.547 -6.012 1 93.69 91 GLU B C 1
ATOM 3396 O O . GLU B 1 91 ? 25.375 -25.125 -4.863 1 93.69 91 GLU B O 1
ATOM 3401 N N . GLN B 1 92 ? 24.156 -25.406 -6.695 1 96.31 92 GLN B N 1
ATOM 3402 C CA . GLN B 1 92 ? 23.125 -24.5 -6.215 1 96.31 92 GLN B CA 1
ATOM 3403 C C . GLN B 1 92 ? 21.734 -25.078 -6.445 1 96.31 92 GLN B C 1
ATOM 3405 O O . GLN B 1 92 ? 21.484 -25.719 -7.465 1 96.31 92 GLN B O 1
ATOM 3410 N N . TYR B 1 93 ? 20.844 -24.781 -5.484 1 97.94 93 TYR B N 1
ATOM 3411 C CA . TYR B 1 93 ? 19.422 -25.094 -5.582 1 97.94 93 TYR B CA 1
ATOM 3412 C C . TYR B 1 93 ? 18.578 -23.844 -5.375 1 97.94 93 TYR B C 1
ATOM 3414 O O . TYR B 1 93 ? 18.547 -23.281 -4.281 1 97.94 93 TYR B O 1
ATOM 3422 N N . VAL B 1 94 ? 17.844 -23.406 -6.445 1 98.62 94 VAL B N 1
ATOM 3423 C CA . VAL B 1 94 ? 16.969 -22.25 -6.387 1 98.62 94 VAL B CA 1
ATOM 3424 C C . VAL B 1 94 ? 15.516 -22.703 -6.195 1 98.62 94 VAL B C 1
ATOM 3426 O O . VAL B 1 94 ? 14.961 -23.391 -7.055 1 98.62 94 VAL B O 1
ATOM 3429 N N . PHE B 1 95 ? 14.906 -22.25 -5.117 1 98.81 95 PHE B N 1
ATOM 3430 C CA . PHE B 1 95 ? 13.57 -22.672 -4.738 1 98.81 95 PHE B CA 1
ATOM 3431 C C . PHE B 1 95 ? 12.555 -21.562 -4.973 1 98.81 95 PHE B C 1
ATOM 3433 O O . PHE B 1 95 ? 12.719 -20.453 -4.457 1 98.81 95 PHE B O 1
ATOM 3440 N N . CYS B 1 96 ? 11.508 -21.891 -5.758 1 98.75 96 CYS B N 1
ATOM 3441 C CA . CYS B 1 96 ? 10.398 -20.969 -5.918 1 98.75 96 CYS B CA 1
ATOM 3442 C C . CYS B 1 96 ? 9.445 -21.047 -4.73 1 98.75 96 CYS B C 1
ATOM 3444 O O . CYS B 1 96 ? 8.57 -21.922 -4.688 1 98.75 96 CYS B O 1
ATOM 3446 N N . SER B 1 97 ? 9.586 -20.156 -3.838 1 98.56 97 SER B N 1
ATOM 3447 C CA . SER B 1 97 ? 8.68 -20.031 -2.701 1 98.56 97 SER B CA 1
ATOM 3448 C C . SER B 1 97 ? 7.574 -19.016 -2.99 1 98.56 97 SER B C 1
ATOM 3450 O O . SER B 1 97 ? 7.02 -19 -4.09 1 98.56 97 SER B O 1
ATOM 3452 N N . THR B 1 98 ? 7.086 -18.359 -1.998 1 97.31 98 THR B N 1
ATOM 3453 C CA . THR B 1 98 ? 5.977 -17.422 -2.129 1 97.31 98 THR B CA 1
ATOM 3454 C C . THR B 1 98 ? 5.98 -16.422 -0.984 1 97.31 98 THR B C 1
ATOM 3456 O O . THR B 1 98 ? 6.477 -16.719 0.106 1 97.31 98 THR B O 1
ATOM 3459 N N . VAL B 1 99 ? 5.395 -15.281 -1.246 1 95.88 99 VAL B N 1
ATOM 3460 C CA . VAL B 1 99 ? 5.223 -14.305 -0.172 1 95.88 99 VAL B CA 1
ATOM 3461 C C . VAL B 1 99 ? 4.168 -14.805 0.815 1 95.88 99 VAL B C 1
ATOM 3463 O O . VAL B 1 99 ? 4.043 -14.273 1.92 1 95.88 99 VAL B O 1
ATOM 3466 N N . ASP B 1 100 ? 3.455 -15.812 0.501 1 94.62 100 ASP B N 1
ATOM 3467 C CA . ASP B 1 100 ? 2.406 -16.359 1.358 1 94.62 100 ASP B CA 1
ATOM 3468 C C . ASP B 1 100 ? 3 -17.031 2.596 1 94.62 100 ASP B C 1
ATOM 3470 O O . ASP B 1 100 ? 2.266 -17.469 3.48 1 94.62 100 ASP B O 1
ATOM 3474 N N . VAL B 1 101 ? 4.277 -17.062 2.719 1 95.75 101 VAL B N 1
ATOM 3475 C CA . VAL B 1 101 ? 4.902 -17.578 3.93 1 95.75 101 VAL B CA 1
ATOM 3476 C C . VAL B 1 101 ? 4.711 -16.594 5.074 1 95.75 101 VAL B C 1
ATOM 3478 O O . VAL B 1 101 ? 4.895 -16.938 6.246 1 95.75 101 VAL B O 1
ATOM 3481 N N . TYR B 1 102 ? 4.457 -15.344 4.707 1 94.75 102 TYR B N 1
ATOM 3482 C CA . TYR B 1 102 ? 4.223 -14.32 5.723 1 94.75 102 TYR B CA 1
ATOM 3483 C C . TYR B 1 102 ? 2.787 -14.367 6.227 1 94.75 102 TYR B C 1
ATOM 3485 O O . TYR B 1 102 ? 1.879 -14.773 5.496 1 94.75 102 TYR B O 1
ATOM 3493 N N . HIS B 1 103 ? 2.65 -13.938 7.406 1 91.19 103 HIS B N 1
ATOM 3494 C CA . HIS B 1 103 ? 1.301 -13.758 7.93 1 91.19 103 HIS B CA 1
ATOM 3495 C C . HIS B 1 103 ? 0.594 -12.594 7.238 1 91.19 103 HIS B C 1
ATOM 3497 O O . HIS B 1 103 ? 1.223 -11.586 6.91 1 91.19 103 HIS B O 1
ATOM 3503 N N . ARG B 1 104 ? -0.691 -12.742 7.055 1 89.19 104 ARG B N 1
ATOM 3504 C CA . ARG B 1 104 ? -1.513 -11.664 6.516 1 89.19 104 ARG B CA 1
ATOM 3505 C C . ARG B 1 104 ? -2.643 -11.305 7.473 1 89.19 104 ARG B C 1
ATOM 3507 O O . ARG B 1 104 ? -3.227 -12.188 8.109 1 89.19 104 ARG B O 1
ATOM 3514 N N . PRO B 1 105 ? -3.074 -10.047 7.547 1 90.88 105 PRO B N 1
ATOM 3515 C CA . PRO B 1 105 ? -2.334 -8.93 6.949 1 90.88 105 PRO B CA 1
ATOM 3516 C C . PRO B 1 105 ? -0.929 -8.781 7.527 1 90.88 105 PRO B C 1
ATOM 3518 O O . PRO B 1 105 ? -0.679 -9.18 8.664 1 90.88 105 PRO B O 1
ATOM 3521 N N . LEU B 1 106 ? -0.014 -8.242 6.711 1 92.5 106 LEU B N 1
ATOM 3522 C CA . LEU B 1 106 ? 1.313 -7.922 7.219 1 92.5 106 LEU B CA 1
ATOM 3523 C C . LEU B 1 106 ? 1.222 -6.992 8.43 1 92.5 106 LEU B C 1
ATOM 3525 O O . LEU B 1 106 ? 0.341 -6.133 8.484 1 92.5 106 LEU B O 1
ATOM 3529 N N . GLU B 1 107 ? 2.139 -7.184 9.328 1 91.56 107 GLU B N 1
ATOM 3530 C CA . GLU B 1 107 ? 2.176 -6.305 10.492 1 91.56 107 GLU B CA 1
ATOM 3531 C C . GLU B 1 107 ? 2.334 -4.844 10.078 1 91.56 107 GLU B C 1
ATOM 3533 O O . GLU B 1 107 ? 1.752 -3.953 10.695 1 91.56 107 GLU B O 1
ATOM 3538 N N . ARG B 1 108 ? 3.109 -4.645 9.117 1 92.19 108 ARG B N 1
ATOM 3539 C CA . ARG B 1 108 ? 3.312 -3.334 8.516 1 92.19 108 ARG B CA 1
ATOM 3540 C C . ARG B 1 108 ? 3.83 -3.463 7.086 1 92.19 108 ARG B C 1
ATOM 3542 O O . ARG B 1 108 ? 4.344 -4.512 6.699 1 92.19 108 ARG B O 1
ATOM 3549 N N . ASN B 1 109 ? 3.572 -2.475 6.324 1 94.75 109 ASN B N 1
ATOM 3550 C CA . ASN B 1 109 ? 4.07 -2.357 4.957 1 94.75 109 ASN B CA 1
ATOM 3551 C C . ASN B 1 109 ? 5.02 -1.173 4.805 1 94.75 109 ASN B C 1
ATOM 3553 O O . ASN B 1 109 ? 4.891 -0.175 5.516 1 94.75 109 ASN B O 1
ATOM 3557 N N . PRO B 1 110 ? 6.004 -1.204 3.902 1 94.75 110 PRO B N 1
ATOM 3558 C CA . PRO B 1 110 ? 6.398 -2.383 3.127 1 94.75 110 PRO B CA 1
ATOM 3559 C C . PRO B 1 110 ? 7.152 -3.414 3.965 1 94.75 110 PRO B C 1
ATOM 3561 O O . PRO B 1 110 ? 7.801 -3.059 4.949 1 94.75 110 PRO B O 1
ATOM 3564 N N . ALA B 1 111 ? 7.098 -4.652 3.561 1 95.69 111 ALA B N 1
ATOM 3565 C CA . ALA B 1 111 ? 7.836 -5.719 4.23 1 95.69 111 ALA B CA 1
ATOM 3566 C C . ALA B 1 111 ? 9.141 -6.023 3.5 1 95.69 111 ALA B C 1
ATOM 3568 O O . ALA B 1 111 ? 9.172 -6.066 2.27 1 95.69 111 ALA B O 1
ATOM 3569 N N . THR B 1 112 ? 10.188 -6.168 4.27 1 96.38 112 THR B N 1
ATOM 3570 C CA . THR B 1 112 ? 11.438 -6.707 3.748 1 96.38 112 THR B CA 1
ATOM 3571 C C . THR B 1 112 ? 11.547 -8.203 4.039 1 96.38 112 THR B C 1
ATOM 3573 O O . THR B 1 112 ? 10.688 -8.773 4.707 1 96.38 112 THR B O 1
ATOM 3576 N N . GLU B 1 113 ? 12.602 -8.82 3.533 1 97.5 113 GLU B N 1
ATOM 3577 C CA . GLU B 1 113 ? 12.773 -10.266 3.684 1 97.5 113 GLU B CA 1
ATOM 3578 C C . GLU B 1 113 ? 13.094 -10.633 5.129 1 97.5 113 GLU B C 1
ATOM 3580 O O . GLU B 1 113 ? 13.031 -11.812 5.5 1 97.5 113 GLU B O 1
ATOM 3585 N N . ASP B 1 114 ? 13.344 -9.641 5.98 1 94.69 114 ASP B N 1
ATOM 3586 C CA . ASP B 1 114 ? 13.711 -9.891 7.371 1 94.69 114 ASP B CA 1
ATOM 3587 C C . ASP B 1 114 ? 12.469 -10.047 8.25 1 94.69 114 ASP B C 1
ATOM 3589 O O . ASP B 1 114 ? 12.57 -10.484 9.398 1 94.69 114 ASP B O 1
ATOM 3593 N N . VAL B 1 115 ? 11.344 -9.688 7.676 1 94.12 115 VAL B N 1
ATOM 3594 C CA . VAL B 1 115 ? 10.109 -9.859 8.438 1 94.12 115 VAL B CA 1
ATOM 3595 C C . VAL B 1 115 ? 9.898 -11.344 8.742 1 94.12 115 VAL B C 1
ATOM 3597 O O . VAL B 1 115 ? 10.125 -12.203 7.887 1 94.12 115 VAL B O 1
ATOM 3600 N N . PRO B 1 116 ? 9.516 -11.633 9.984 1 92.62 116 PRO B N 1
ATOM 3601 C CA . PRO B 1 116 ? 9.297 -13.039 10.32 1 92.62 116 PRO B CA 1
ATOM 3602 C C . PRO B 1 116 ? 8.188 -13.68 9.492 1 92.62 116 PRO B C 1
ATOM 3604 O O . PRO B 1 116 ? 7.18 -13.031 9.188 1 92.62 116 PRO B O 1
ATOM 3607 N N . ARG B 1 117 ? 8.43 -14.953 9.141 1 95.19 117 ARG B N 1
ATOM 3608 C CA . ARG B 1 117 ? 7.375 -15.75 8.523 1 95.19 117 ARG B CA 1
ATOM 3609 C C . ARG B 1 117 ? 6.312 -16.141 9.539 1 95.19 117 ARG B C 1
ATOM 3611 O O . ARG B 1 117 ? 6.535 -16.031 10.75 1 95.19 117 ARG B O 1
ATOM 3618 N N . GLU B 1 118 ? 5.203 -16.438 8.938 1 91.62 118 GLU B N 1
ATOM 3619 C CA . GLU B 1 118 ? 4.102 -16.844 9.812 1 91.62 118 GLU B CA 1
ATOM 3620 C C . GLU B 1 118 ? 4.52 -17.969 10.75 1 91.62 118 GLU B C 1
ATOM 3622 O O . GLU B 1 118 ? 4.141 -17.984 11.922 1 91.62 118 GLU B O 1
ATOM 3627 N N . SER B 1 119 ? 5.285 -18.906 10.312 1 89.31 119 SER B N 1
ATOM 3628 C CA . SER B 1 119 ? 5.742 -20.062 11.078 1 89.31 119 SER B CA 1
ATOM 3629 C C . SER B 1 119 ? 6.68 -19.641 12.203 1 89.31 119 SER B C 1
ATOM 3631 O O . SER B 1 119 ? 6.941 -20.422 13.125 1 89.31 119 SER B O 1
ATOM 3633 N N . ASP B 1 120 ? 7.18 -18.469 12.117 1 89.56 120 ASP B N 1
ATOM 3634 C CA . ASP B 1 120 ? 8.109 -17.969 13.117 1 89.56 120 ASP B CA 1
ATOM 3635 C C . ASP B 1 120 ? 7.363 -17.281 14.258 1 89.56 120 ASP B C 1
ATOM 3637 O O . ASP B 1 120 ? 7.965 -16.906 15.273 1 89.56 120 ASP B O 1
ATOM 3641 N N . LEU B 1 121 ? 6.113 -17.078 14.07 1 87.88 121 LEU B N 1
ATOM 3642 C CA . LEU B 1 121 ? 5.32 -16.344 15.047 1 87.88 121 LEU B CA 1
ATOM 3643 C C . LEU B 1 121 ? 4.648 -17.297 16.031 1 87.88 121 LEU B C 1
ATOM 3645 O O . LEU B 1 121 ? 4.191 -18.375 15.633 1 87.88 121 LEU B O 1
ATOM 3649 N N . GLU B 1 122 ? 4.676 -16.969 17.219 1 84.25 122 GLU B N 1
ATOM 3650 C CA . GLU B 1 122 ? 4.039 -17.781 18.25 1 84.25 122 GLU B CA 1
ATOM 3651 C C . GLU B 1 122 ? 2.535 -17.547 18.281 1 84.25 122 GLU B C 1
ATOM 3653 O O . GLU B 1 122 ? 2.08 -16.406 18.188 1 84.25 122 GLU B O 1
ATOM 3658 N N . GLY B 1 123 ? 1.796 -18.531 18.375 1 81 123 GLY B N 1
ATOM 3659 C CA . GLY B 1 123 ? 0.367 -18.438 18.625 1 81 123 GLY B CA 1
ATOM 3660 C C . GLY B 1 123 ? -0.429 -18.016 17.406 1 81 123 GLY B C 1
ATOM 3661 O O . GLY B 1 123 ? -1.563 -17.547 17.531 1 81 123 GLY B O 1
ATOM 3662 N N . VAL B 1 124 ? 0.153 -18.047 16.281 1 81.25 124 VAL B N 1
ATOM 3663 C CA . VAL B 1 124 ? -0.557 -17.625 15.078 1 81.25 124 VAL B CA 1
ATOM 3664 C C . VAL B 1 124 ? -0.852 -18.828 14.195 1 81.25 124 VAL B C 1
ATOM 3666 O O . VAL B 1 124 ? 0.013 -19.688 13.992 1 81.25 124 VAL B O 1
ATOM 3669 N N . GLU B 1 125 ? -2.096 -18.875 13.781 1 80.12 125 GLU B N 1
ATOM 3670 C CA . GLU B 1 125 ? -2.482 -19.938 12.844 1 80.12 125 GLU B CA 1
ATOM 3671 C C . GLU B 1 125 ? -2.15 -19.531 11.406 1 80.12 125 GLU B C 1
ATOM 3673 O O . GLU B 1 125 ? -2.326 -18.375 11.016 1 80.12 125 GLU B O 1
ATOM 3678 N N . PRO B 1 126 ? -1.719 -20.578 10.727 1 81.19 126 PRO B N 1
ATOM 3679 C CA . PRO B 1 126 ? -1.392 -20.266 9.336 1 81.19 126 PRO B CA 1
ATOM 3680 C C . PRO B 1 126 ? -2.604 -19.781 8.539 1 81.19 126 PRO B C 1
ATOM 3682 O O . PRO B 1 126 ? -3.717 -20.281 8.75 1 81.19 126 PRO B O 1
ATOM 3685 N N . VAL B 1 127 ? -2.355 -18.844 7.668 1 80 127 VAL B N 1
ATOM 3686 C CA . VAL B 1 127 ? -3.395 -18.297 6.805 1 80 127 VAL B CA 1
ATOM 3687 C C . VAL B 1 127 ? -3.811 -19.344 5.773 1 80 127 VAL B C 1
ATOM 3689 O O . VAL B 1 127 ? -4.988 -19.438 5.426 1 80 127 VAL B O 1
ATOM 3692 N N . SER B 1 128 ? -2.795 -20.156 5.332 1 84.5 128 SER B N 1
ATOM 3693 C CA . SER B 1 128 ? -3.072 -21.203 4.355 1 84.5 128 SER B CA 1
ATOM 3694 C C . SER B 1 128 ? -2.094 -22.375 4.496 1 84.5 128 SER B C 1
ATOM 3696 O O . SER B 1 128 ? -0.954 -22.172 4.926 1 84.5 128 SER B O 1
ATOM 3698 N N . ASP B 1 129 ? -2.561 -23.516 4.102 1 88.69 129 ASP B N 1
ATOM 3699 C CA . ASP B 1 129 ? -1.686 -24.688 4.066 1 88.69 129 ASP B CA 1
ATOM 3700 C C . ASP B 1 129 ? -0.57 -24.516 3.039 1 88.69 129 ASP B C 1
ATOM 3702 O O . ASP B 1 129 ? 0.558 -24.953 3.256 1 88.69 129 ASP B O 1
ATOM 3706 N N . TYR B 1 130 ? -0.902 -23.875 2.041 1 90.94 130 TYR B N 1
ATOM 3707 C CA . TYR B 1 130 ? 0.074 -23.594 0.995 1 90.94 130 TYR B CA 1
ATOM 3708 C C . TYR B 1 130 ? 1.255 -22.797 1.549 1 90.94 130 TYR B C 1
ATOM 3710 O O . TYR B 1 130 ? 2.41 -23.203 1.374 1 90.94 130 TYR B O 1
ATOM 3718 N N . GLY B 1 131 ? 0.966 -21.703 2.225 1 93.06 131 GLY B N 1
ATOM 3719 C CA . GLY B 1 131 ? 2.012 -20.875 2.816 1 93.06 131 GLY B CA 1
ATOM 3720 C C . GLY B 1 131 ? 2.826 -21.609 3.863 1 93.06 131 GLY B C 1
ATOM 3721 O O . GLY B 1 131 ? 4.051 -21.5 3.898 1 93.06 131 GLY B O 1
ATOM 3722 N N . ALA B 1 132 ? 2.184 -22.375 4.668 1 94 132 ALA B N 1
ATOM 3723 C CA . ALA B 1 132 ? 2.854 -23.125 5.723 1 94 132 ALA B CA 1
ATOM 3724 C C . ALA B 1 132 ? 3.779 -24.188 5.133 1 94 132 ALA B C 1
ATOM 3726 O O . ALA B 1 132 ? 4.902 -24.375 5.602 1 94 132 ALA B O 1
ATOM 3727 N N . ASN B 1 133 ? 3.281 -24.844 4.16 1 96.75 133 ASN B N 1
ATOM 3728 C CA . ASN B 1 133 ? 4.074 -25.891 3.516 1 96.75 133 ASN B CA 1
ATOM 3729 C C . ASN B 1 133 ? 5.289 -25.297 2.797 1 96.75 133 ASN B C 1
ATOM 3731 O O . ASN B 1 133 ? 6.379 -25.875 2.852 1 96.75 133 ASN B O 1
ATOM 3735 N N . LYS B 1 134 ? 5.059 -24.203 2.156 1 97.75 134 LYS B N 1
ATOM 3736 C CA . LYS B 1 134 ? 6.176 -23.562 1.481 1 97.75 134 LYS B CA 1
ATOM 3737 C C . LYS B 1 134 ? 7.219 -23.078 2.486 1 97.75 134 LYS B C 1
ATOM 3739 O O . LYS B 1 134 ? 8.422 -23.188 2.246 1 97.75 134 LYS B O 1
ATOM 3744 N N . ALA B 1 135 ? 6.77 -22.531 3.576 1 97.25 135 ALA B N 1
ATOM 3745 C CA . ALA B 1 135 ? 7.695 -22.125 4.629 1 97.25 135 ALA B CA 1
ATOM 3746 C C . ALA B 1 135 ? 8.5 -23.312 5.148 1 97.25 135 ALA B C 1
ATOM 3748 O O . ALA B 1 135 ? 9.711 -23.203 5.336 1 97.25 135 ALA B O 1
ATOM 3749 N N . ALA B 1 136 ? 7.859 -24.391 5.379 1 97.62 136 ALA B N 1
ATOM 3750 C CA . ALA B 1 136 ? 8.523 -25.609 5.844 1 97.62 136 ALA B CA 1
ATOM 3751 C C . ALA B 1 136 ? 9.531 -26.109 4.812 1 97.62 136 ALA B C 1
ATOM 3753 O O . ALA B 1 136 ? 10.602 -26.609 5.172 1 97.62 136 ALA B O 1
ATOM 3754 N N . ALA B 1 137 ? 9.188 -26.031 3.58 1 98.62 137 ALA B N 1
ATOM 3755 C CA . ALA B 1 137 ? 10.117 -26.406 2.518 1 98.62 137 ALA B CA 1
ATOM 3756 C C . ALA B 1 137 ? 11.352 -25.516 2.529 1 98.62 137 ALA B C 1
ATOM 3758 O O . ALA B 1 137 ? 12.477 -25.984 2.348 1 98.62 137 ALA B O 1
ATOM 3759 N N . GLU B 1 138 ? 11.141 -24.188 2.693 1 98.5 138 GLU B N 1
ATOM 3760 C CA . GLU B 1 138 ? 12.289 -23.281 2.844 1 98.5 138 GLU B CA 1
ATOM 3761 C C . GLU B 1 138 ? 13.25 -23.797 3.916 1 98.5 138 GLU B C 1
ATOM 3763 O O . GLU B 1 138 ? 14.461 -23.797 3.717 1 98.5 138 GLU B O 1
ATOM 3768 N N . ASP B 1 139 ? 12.703 -24.203 5.051 1 97.56 139 ASP B N 1
ATOM 3769 C CA . ASP B 1 139 ? 13.516 -24.656 6.18 1 97.56 139 ASP B CA 1
ATOM 3770 C C . ASP B 1 139 ? 14.344 -25.875 5.805 1 97.56 139 ASP B C 1
ATOM 3772 O O . ASP B 1 139 ? 15.516 -25.984 6.191 1 97.56 139 ASP B O 1
ATOM 3776 N N . VAL B 1 140 ? 13.758 -26.766 5.074 1 97.81 140 VAL B N 1
ATOM 3777 C CA . VAL B 1 140 ? 14.453 -27.984 4.641 1 97.81 140 VAL B CA 1
ATOM 3778 C C . VAL B 1 140 ? 15.641 -27.594 3.762 1 97.81 140 VAL B C 1
ATOM 3780 O O . VAL B 1 140 ? 16.766 -28.078 3.969 1 97.81 140 VAL B O 1
ATOM 3783 N N . PHE B 1 141 ? 15.453 -26.734 2.84 1 97.75 141 PHE B N 1
ATOM 3784 C CA . PHE B 1 141 ? 16.5 -26.344 1.905 1 97.75 141 PHE B CA 1
ATOM 3785 C C . PHE B 1 141 ? 17.594 -25.547 2.613 1 97.75 141 PHE B C 1
ATOM 3787 O O . PHE B 1 141 ? 18.781 -25.719 2.322 1 97.75 141 PHE B O 1
ATOM 3794 N N . LEU B 1 142 ? 17.172 -24.703 3.531 1 95.94 142 LEU B N 1
ATOM 3795 C CA . LEU B 1 142 ? 18.172 -23.906 4.266 1 95.94 142 LEU B CA 1
ATOM 3796 C C . LEU B 1 142 ? 19 -24.812 5.168 1 95.94 142 LEU B C 1
ATOM 3798 O O . LEU B 1 142 ? 20.203 -24.578 5.348 1 95.94 142 LEU B O 1
ATOM 3802 N N . ALA B 1 143 ? 18.391 -25.797 5.742 1 94.88 143 ALA B N 1
ATOM 3803 C CA . ALA B 1 143 ? 19.141 -26.766 6.543 1 94.88 143 ALA B CA 1
ATOM 3804 C C . ALA B 1 143 ? 20.172 -27.5 5.691 1 94.88 143 ALA B C 1
ATOM 3806 O O . ALA B 1 143 ? 21.297 -27.75 6.141 1 94.88 143 ALA B O 1
ATOM 3807 N N . ALA B 1 144 ? 19.797 -27.859 4.516 1 94.69 144 ALA B N 1
ATOM 3808 C CA . ALA B 1 144 ? 20.719 -28.531 3.598 1 94.69 144 ALA B CA 1
ATOM 3809 C C . ALA B 1 144 ? 21.875 -27.609 3.207 1 94.69 144 ALA B C 1
ATOM 3811 O O . ALA B 1 144 ? 23.016 -28.062 3.055 1 94.69 144 ALA B O 1
ATOM 3812 N N . HIS B 1 145 ? 21.531 -26.344 2.986 1 93.69 145 HIS B N 1
ATOM 3813 C CA . HIS B 1 145 ? 22.547 -25.328 2.686 1 93.69 145 HIS B CA 1
ATOM 3814 C C . HIS B 1 145 ? 23.609 -25.266 3.768 1 93.69 145 HIS B C 1
ATOM 3816 O O . HIS B 1 145 ? 24.797 -25.156 3.465 1 93.69 145 HIS B O 1
ATOM 3822 N N . ASP B 1 146 ? 23.219 -25.391 5.035 1 87.81 146 ASP B N 1
ATOM 3823 C CA . ASP B 1 146 ? 24.109 -25.25 6.184 1 87.81 146 ASP B CA 1
ATOM 3824 C C . ASP B 1 146 ? 24.719 -26.594 6.586 1 87.81 146 ASP B C 1
ATOM 3826 O O . ASP B 1 146 ? 25.594 -26.656 7.449 1 87.81 146 ASP B O 1
ATOM 3830 N N . GLY B 1 147 ? 24.188 -27.641 6.086 1 82.81 147 GLY B N 1
ATOM 3831 C CA . GLY B 1 147 ? 24.531 -28.984 6.527 1 82.81 147 GLY B CA 1
ATOM 3832 C C . GLY B 1 147 ? 25.641 -29.609 5.711 1 82.81 147 GLY B C 1
ATOM 3833 O O . GLY B 1 147 ? 26.344 -28.922 4.969 1 82.81 147 GLY B O 1
ATOM 3834 N N . PRO B 1 148 ? 25.844 -30.938 6.148 1 69.44 148 PRO B N 1
ATOM 3835 C CA . PRO B 1 148 ? 26.922 -31.672 5.504 1 69.44 148 PRO B CA 1
ATOM 3836 C C . PRO B 1 148 ? 26.781 -31.75 3.986 1 69.44 148 PRO B C 1
ATOM 3838 O O . PRO B 1 148 ? 27.75 -31.984 3.275 1 69.44 148 PRO B O 1
ATOM 3841 N N . GLU B 1 149 ? 25.453 -31.562 3.771 1 60.81 149 GLU B N 1
ATOM 3842 C CA . GLU B 1 149 ? 25.219 -31.562 2.332 1 60.81 149 GLU B CA 1
ATOM 3843 C C . GLU B 1 149 ? 25.938 -30.406 1.646 1 60.81 149 GLU B C 1
ATOM 3845 O O . GLU B 1 149 ? 26.125 -30.422 0.426 1 60.81 149 GLU B O 1
ATOM 3850 N N . SER B 1 150 ? 26.266 -29.438 2.701 1 59 150 SER B N 1
ATOM 3851 C CA . SER B 1 150 ? 27.016 -28.281 2.227 1 59 150 SER B CA 1
ATOM 3852 C C . SER B 1 150 ? 28.516 -28.484 2.406 1 59 150 SER B C 1
ATOM 3854 O O . SER B 1 150 ? 28.984 -28.719 3.52 1 59 150 SER B O 1
ATOM 3856 N N . VAL B 1 151 ? 29.234 -29.609 2.492 1 46.31 151 VAL B N 1
ATOM 3857 C CA . VAL B 1 151 ? 30.625 -29.953 2.768 1 46.31 151 VAL B CA 1
ATOM 3858 C C . VAL B 1 151 ? 31.547 -28.812 2.311 1 46.31 151 VAL B C 1
ATOM 3860 O O . VAL B 1 151 ? 31.641 -28.531 1.116 1 46.31 151 VAL B O 1
ATOM 3863 N N . THR B 1 152 ? 31.734 -27.812 3.238 1 41.12 152 THR B N 1
ATOM 3864 C CA . THR B 1 152 ? 32.719 -26.797 2.893 1 41.12 152 THR B CA 1
ATOM 3865 C C . THR B 1 152 ? 34.125 -27.359 2.951 1 41.12 152 THR B C 1
ATOM 3867 O O . THR B 1 152 ? 35.094 -26.625 3.162 1 41.12 152 THR B O 1
ATOM 3870 N N . GLY B 1 153 ? 34.594 -28.438 3.361 1 37.06 153 GLY B N 1
ATOM 3871 C CA . GLY B 1 153 ? 36.031 -28.609 3.58 1 37.06 153 GLY B CA 1
ATOM 3872 C C . GLY B 1 153 ? 36.875 -27.734 2.697 1 37.06 153 GLY B C 1
ATOM 3873 O O . GLY B 1 153 ? 37.938 -27.25 3.123 1 37.06 153 GLY B O 1
ATOM 3874 N N . THR B 1 154 ? 37.375 -27.953 1.431 1 35.94 154 THR B N 1
ATOM 3875 C CA . THR B 1 154 ? 38.344 -27.109 0.715 1 35.94 154 THR B CA 1
ATOM 3876 C C . THR B 1 154 ? 37.812 -25.672 0.645 1 35.94 154 THR B C 1
ATOM 3878 O O . THR B 1 154 ? 36.625 -25.406 0.819 1 35.94 154 THR B O 1
ATOM 3881 N N . ASP B 1 155 ? 38.625 -24.5 0.293 1 37.44 155 ASP B N 1
ATOM 3882 C CA . ASP B 1 155 ? 38.438 -23.281 -0.482 1 37.44 155 ASP B CA 1
ATOM 3883 C C . ASP B 1 155 ? 37.125 -23.281 -1.234 1 37.44 155 ASP B C 1
ATOM 3885 O O . ASP B 1 155 ? 36.906 -22.438 -2.111 1 37.44 155 ASP B O 1
ATOM 3889 N N . SER B 1 156 ? 36.656 -24.375 -1.673 1 38.72 156 SER B N 1
ATOM 3890 C CA . SER B 1 156 ? 35.656 -24.469 -2.74 1 38.72 156 SER B CA 1
ATOM 3891 C C . SER B 1 156 ? 34.344 -23.828 -2.312 1 38.72 156 SER B C 1
ATOM 3893 O O . SER B 1 156 ? 34.125 -23.594 -1.124 1 38.72 156 SER B O 1
ATOM 3895 N N . GLU B 1 157 ? 33.125 -24.078 -3.287 1 43.94 157 GLU B N 1
ATOM 3896 C CA . GLU B 1 157 ? 31.859 -24.047 -4 1 43.94 157 GLU B CA 1
ATOM 3897 C C . GLU B 1 157 ? 30.734 -24.594 -3.139 1 43.94 157 GLU B C 1
ATOM 3899 O O . GLU B 1 157 ? 30.75 -25.766 -2.758 1 43.94 157 GLU B O 1
ATOM 3904 N N . GLY B 1 158 ? 30.266 -24.297 -2.188 1 51.66 158 GLY B N 1
ATOM 3905 C CA . GLY B 1 158 ? 29.031 -24.688 -1.523 1 51.66 158 GLY B CA 1
ATOM 3906 C C . GLY B 1 158 ? 28.094 -25.453 -2.424 1 51.66 158 GLY B C 1
ATOM 3907 O O . GLY B 1 158 ? 27.672 -24.953 -3.469 1 51.66 158 GLY B O 1
ATOM 3908 N N . GLU B 1 159 ? 28.125 -26.922 -2.326 1 74.31 159 GLU B N 1
ATOM 3909 C CA . GLU B 1 159 ? 27.562 -27.844 -3.311 1 74.31 159 GLU B CA 1
ATOM 3910 C C . GLU B 1 159 ? 26.031 -27.812 -3.285 1 74.31 159 GLU B C 1
ATOM 3912 O O . GLU B 1 159 ? 25.391 -27.953 -4.324 1 74.31 159 GLU B O 1
ATOM 3917 N N . PHE B 1 160 ? 25.406 -27.422 -2.152 1 91.94 160 PHE B N 1
ATOM 3918 C CA . PHE B 1 160 ? 23.953 -27.266 -2.193 1 91.94 160 PHE B CA 1
ATOM 3919 C C . PHE B 1 160 ? 23.547 -25.891 -1.685 1 91.94 160 PHE B C 1
ATOM 3921 O O . PHE B 1 16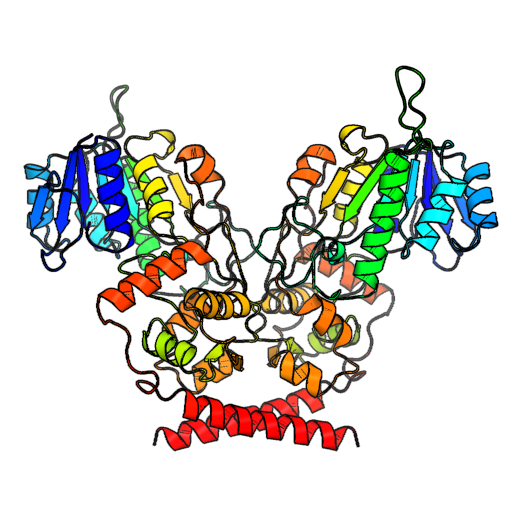0 ? 22.812 -25.781 -0.693 1 91.94 160 PHE B O 1
ATOM 3928 N N . ALA B 1 161 ? 24.109 -24.906 -2.406 1 95.19 161 ALA B N 1
ATOM 3929 C CA . ALA B 1 161 ? 23.781 -23.531 -2.029 1 95.19 161 ALA B CA 1
ATOM 3930 C C . ALA B 1 161 ? 22.328 -23.219 -2.332 1 95.19 161 ALA B C 1
ATOM 3932 O O . ALA B 1 161 ? 21.891 -23.281 -3.488 1 95.19 161 ALA B O 1
ATOM 3933 N N . THR B 1 162 ? 21.594 -22.859 -1.277 1 97.38 162 THR B N 1
ATOM 3934 C CA . THR B 1 162 ? 20.172 -22.609 -1.432 1 97.38 162 THR B CA 1
ATOM 3935 C C . THR B 1 162 ? 19.922 -21.125 -1.722 1 97.38 162 THR B C 1
ATOM 3937 O O . THR B 1 162 ? 20.516 -20.25 -1.099 1 97.38 162 THR B O 1
ATOM 3940 N N . THR B 1 163 ? 19.094 -20.859 -2.695 1 98.38 163 THR B N 1
ATOM 3941 C CA . THR B 1 163 ? 18.531 -19.531 -2.957 1 98.38 163 THR B CA 1
ATOM 3942 C C . THR B 1 163 ? 17 -19.609 -2.996 1 98.38 163 THR B C 1
ATOM 3944 O O . THR B 1 163 ? 16.438 -20.438 -3.693 1 98.38 163 THR B O 1
ATOM 3947 N N . ILE B 1 164 ? 16.375 -18.734 -2.188 1 98.81 164 ILE B N 1
ATOM 3948 C CA . ILE B 1 164 ? 14.914 -18.734 -2.111 1 98.81 164 ILE B CA 1
ATOM 3949 C C . ILE B 1 164 ? 14.375 -17.484 -2.807 1 98.81 164 ILE B C 1
ATOM 3951 O O . ILE B 1 164 ? 14.844 -16.375 -2.557 1 98.81 164 ILE B O 1
ATOM 3955 N N . ILE B 1 165 ? 13.438 -17.641 -3.732 1 98.88 165 ILE B N 1
ATOM 3956 C CA . ILE B 1 165 ? 12.75 -16.531 -4.375 1 98.88 165 ILE B CA 1
ATOM 3957 C C . ILE B 1 165 ? 11.258 -16.578 -4.051 1 98.88 165 ILE B C 1
ATOM 3959 O O . ILE B 1 165 ? 10.625 -17.625 -4.203 1 98.88 165 ILE B O 1
ATOM 3963 N N . ARG B 1 166 ? 10.727 -15.469 -3.553 1 98.62 166 ARG B N 1
ATOM 3964 C CA . ARG B 1 166 ? 9.328 -15.352 -3.131 1 98.62 166 ARG B CA 1
ATOM 3965 C C . ARG B 1 166 ? 8.562 -14.406 -4.047 1 98.62 166 ARG B C 1
ATOM 3967 O O . ARG B 1 166 ? 8.414 -13.219 -3.748 1 98.62 166 ARG B O 1
ATOM 3974 N N . PRO B 1 167 ? 7.996 -14.93 -5.152 1 98.19 167 PRO B N 1
ATOM 3975 C CA . PRO B 1 167 ? 7.141 -14.109 -6.008 1 98.19 167 PRO B CA 1
ATOM 3976 C C . PRO B 1 167 ? 5.734 -13.938 -5.441 1 98.19 167 PRO B C 1
ATOM 3978 O O . PRO B 1 167 ? 5.402 -14.523 -4.41 1 98.19 167 PRO B O 1
ATOM 3981 N N . TRP B 1 168 ? 5.004 -13.047 -6.078 1 94.62 168 TRP B N 1
ATOM 3982 C CA . TRP B 1 168 ? 3.619 -12.758 -5.715 1 94.62 168 TRP B CA 1
ATOM 3983 C C . TRP B 1 168 ? 2.818 -12.312 -6.934 1 94.62 168 TRP B C 1
ATOM 3985 O O . TRP B 1 168 ? 3.236 -11.406 -7.66 1 94.62 168 TRP B O 1
ATOM 3995 N N . SER B 1 169 ? 1.633 -12.93 -7.105 1 95.69 169 SER B N 1
ATOM 3996 C CA . SER B 1 169 ? 0.678 -12.539 -8.133 1 95.69 169 SER B CA 1
ATOM 3997 C C . SER B 1 169 ? 1.355 -12.398 -9.492 1 95.69 169 SER B C 1
ATOM 3999 O O . SER B 1 169 ? 1.263 -11.352 -10.141 1 95.69 169 SER B O 1
ATOM 4001 N N . THR B 1 170 ? 2.104 -13.422 -9.867 1 97.75 170 THR B N 1
ATOM 4002 C CA . THR B 1 170 ? 2.773 -13.43 -11.164 1 97.75 170 THR B CA 1
ATOM 4003 C C . THR B 1 170 ? 1.785 -13.742 -12.281 1 97.75 170 THR B C 1
ATOM 4005 O O . THR B 1 170 ? 0.968 -14.656 -12.156 1 97.75 170 THR B O 1
ATOM 4008 N N . TYR B 1 171 ? 1.816 -12.969 -13.312 1 97.62 171 TYR B N 1
ATOM 4009 C CA . TYR B 1 171 ? 0.912 -13.148 -14.445 1 97.62 171 TYR B CA 1
ATOM 4010 C C . TYR B 1 171 ? 1.661 -13.031 -15.766 1 97.62 171 TYR B C 1
ATOM 4012 O O . TYR B 1 171 ? 2.859 -12.734 -15.781 1 97.62 171 TYR B O 1
ATOM 4020 N N . GLY B 1 172 ? 1.035 -13.281 -16.812 1 97.5 172 GLY B N 1
ATOM 4021 C CA . GLY B 1 172 ? 1.586 -13.219 -18.156 1 97.5 172 GLY B CA 1
ATOM 4022 C C . GLY B 1 172 ? 0.933 -14.188 -19.125 1 97.5 172 GLY B C 1
ATOM 4023 O O . GLY B 1 172 ? -0.034 -14.867 -18.766 1 97.5 172 GLY B O 1
ATOM 4024 N N . GLU B 1 173 ? 1.456 -14.203 -20.359 1 95.25 173 GLU B N 1
ATOM 4025 C CA . GLU B 1 173 ? 0.938 -15.109 -21.391 1 95.25 173 GLU B CA 1
ATOM 4026 C C . GLU B 1 173 ? 0.935 -16.547 -20.891 1 95.25 173 GLU B C 1
ATOM 4028 O O . GLU B 1 173 ? 1.918 -17.016 -20.312 1 95.25 173 GLU B O 1
ATOM 4033 N N . GLY B 1 174 ? -0.114 -17.188 -21.047 1 92.31 174 GLY B N 1
ATOM 4034 C CA . GLY B 1 174 ? -0.292 -18.531 -20.531 1 92.31 174 GLY B CA 1
ATOM 4035 C C . GLY B 1 174 ? -0.965 -18.562 -19.172 1 92.31 174 GLY B C 1
ATOM 4036 O O . GLY B 1 174 ? -1.332 -19.641 -18.688 1 92.31 174 GLY B O 1
ATOM 4037 N N . GLY B 1 175 ? -1.134 -17.391 -18.594 1 93 175 GLY B N 1
ATOM 4038 C CA . GLY B 1 175 ? -1.714 -17.297 -17.25 1 93 175 GLY B CA 1
ATOM 4039 C C . GLY B 1 175 ? -3.133 -16.75 -17.266 1 93 175 GLY B C 1
ATOM 4040 O O . GLY B 1 175 ? -3.801 -16.75 -18.297 1 93 175 GLY B O 1
ATOM 4041 N N . SER B 1 176 ? -3.527 -16.375 -16.062 1 90.5 176 SER B N 1
ATOM 4042 C CA . SER B 1 176 ? -4.914 -15.953 -15.883 1 90.5 176 SER B CA 1
ATOM 4043 C C . SER B 1 176 ? -4.996 -14.484 -15.477 1 90.5 176 SER B C 1
ATOM 4045 O O . SER B 1 176 ? -3.98 -13.867 -15.156 1 90.5 176 SER B O 1
ATOM 4047 N N . VAL B 1 177 ? -6.18 -13.93 -15.633 1 97.56 177 VAL B N 1
ATOM 4048 C CA . VAL B 1 177 ? -6.527 -12.609 -15.117 1 97.56 177 VAL B CA 1
ATOM 4049 C C . VAL B 1 177 ? -7.402 -12.75 -13.875 1 97.56 177 VAL B C 1
ATOM 4051 O O . VAL B 1 177 ? -8.406 -13.461 -13.898 1 97.56 177 VAL B O 1
ATOM 4054 N N . LEU B 1 178 ? -7.035 -12.078 -12.828 1 97.69 178 LEU B N 1
ATOM 4055 C CA . LEU B 1 178 ? -7.691 -12.258 -11.539 1 97.69 178 LEU B CA 1
ATOM 4056 C C . LEU B 1 178 ? -8.883 -11.32 -11.406 1 97.69 178 LEU B C 1
ATOM 4058 O O . LEU B 1 178 ? -8.945 -10.281 -12.062 1 97.69 178 LEU B O 1
ATOM 4062 N N . HIS B 1 179 ? -9.828 -11.695 -10.672 1 98.12 179 HIS B N 1
ATOM 4063 C CA . HIS B 1 179 ? -10.922 -10.859 -10.195 1 98.12 179 HIS B CA 1
ATOM 4064 C C . HIS B 1 179 ? -11.391 -11.305 -8.812 1 98.12 179 HIS B C 1
ATOM 4066 O O . HIS B 1 179 ? -10.805 -12.211 -8.211 1 98.12 179 HIS B O 1
ATOM 4072 N N . THR B 1 180 ? -12.383 -10.711 -8.289 1 98.12 180 THR B N 1
ATOM 4073 C CA . THR B 1 180 ? -12.805 -10.859 -6.902 1 98.12 180 THR B CA 1
ATOM 4074 C C . THR B 1 180 ? -13.078 -12.328 -6.578 1 98.12 180 THR B C 1
ATOM 4076 O O . THR B 1 180 ? -12.797 -12.789 -5.469 1 98.12 180 THR B O 1
ATOM 4079 N N . PHE B 1 181 ? -13.609 -13.102 -7.523 1 97.75 181 PHE B N 1
ATOM 4080 C CA . PHE B 1 181 ? -14.062 -14.469 -7.266 1 97.75 181 PHE B CA 1
ATOM 4081 C C . PHE B 1 181 ? -13.016 -15.477 -7.742 1 97.75 181 PHE B C 1
ATOM 4083 O O . PHE B 1 181 ? -13.25 -16.688 -7.688 1 97.75 181 PHE B O 1
ATOM 4090 N N . GLY B 1 182 ? -11.883 -15.047 -8.234 1 96.75 182 GLY B N 1
ATOM 4091 C CA . GLY B 1 182 ? -10.844 -15.977 -8.641 1 96.75 182 GLY B CA 1
ATOM 4092 C C . GLY B 1 182 ? -10.234 -15.641 -9.992 1 96.75 182 GLY B C 1
ATOM 4093 O O . GLY B 1 182 ? -9.836 -14.5 -10.234 1 96.75 182 GLY B O 1
ATOM 4094 N N . ASN B 1 183 ? -10.141 -16.625 -10.797 1 96.5 183 ASN B N 1
ATOM 4095 C CA . ASN B 1 183 ? -9.469 -16.438 -12.078 1 96.5 183 ASN B CA 1
ATOM 4096 C C . ASN B 1 183 ? -10.328 -16.922 -13.242 1 96.5 183 ASN B C 1
ATOM 4098 O O . ASN B 1 183 ? -9.805 -17.25 -14.312 1 96.5 183 ASN B O 1
ATOM 4102 N N . GLY B 1 184 ? -11.656 -17.047 -12.992 1 96.75 184 GLY B N 1
ATOM 4103 C CA . GLY B 1 184 ? -12.531 -17.406 -14.094 1 96.75 184 GLY B CA 1
ATOM 4104 C C . GLY B 1 184 ? -12.508 -16.406 -15.242 1 96.75 184 GLY B C 1
ATOM 4105 O O . GLY B 1 184 ? -12.625 -15.203 -15.016 1 96.75 184 GLY B O 1
ATOM 4106 N N . THR B 1 185 ? -12.43 -16.906 -16.469 1 98.12 185 THR B N 1
ATOM 4107 C CA . THR B 1 185 ? -12.188 -16.031 -17.609 1 98.12 185 THR B CA 1
ATOM 4108 C C . THR B 1 185 ? -13.477 -15.352 -18.062 1 98.12 185 THR B C 1
ATOM 4110 O O . THR B 1 185 ? -13.445 -14.414 -18.859 1 98.12 185 THR B O 1
ATOM 4113 N N . TYR B 1 186 ? -14.664 -15.805 -17.516 1 97.94 186 TYR B N 1
ATOM 4114 C CA . TYR B 1 186 ? -15.93 -15.148 -17.812 1 97.94 186 TYR B CA 1
ATOM 4115 C C . TYR B 1 186 ? -15.891 -13.672 -17.438 1 97.94 186 TYR B C 1
ATOM 4117 O O . TYR B 1 186 ? -16.625 -12.859 -18 1 97.94 186 TYR B O 1
ATOM 4125 N N . TYR B 1 187 ? -15.094 -13.422 -16.516 1 98.38 187 TYR B N 1
ATOM 4126 C CA . TYR B 1 187 ? -14.852 -12.062 -16.062 1 98.38 187 TYR B CA 1
ATOM 4127 C C . TYR B 1 187 ? -14.5 -11.148 -17.234 1 98.38 187 TYR B C 1
ATOM 4129 O O . TYR B 1 187 ? -15.016 -10.031 -17.328 1 98.38 187 TYR B O 1
ATOM 4137 N N . LEU B 1 188 ? -13.672 -11.562 -18.094 1 98.56 188 LEU B N 1
ATOM 4138 C CA . LEU B 1 188 ? -13.234 -10.766 -19.234 1 98.56 188 LEU B CA 1
ATOM 4139 C C . LEU B 1 188 ? -14.383 -10.539 -20.219 1 98.56 188 LEU B C 1
ATOM 4141 O O . LEU B 1 188 ? -14.508 -9.453 -20.797 1 98.56 188 LEU B O 1
ATOM 4145 N N . ASP B 1 189 ? -15.188 -11.508 -20.422 1 98.19 189 ASP B N 1
ATOM 4146 C CA . ASP B 1 189 ? -16.359 -11.344 -21.281 1 98.19 189 ASP B CA 1
ATOM 4147 C C . ASP B 1 189 ? -17.359 -10.383 -20.641 1 98.19 189 ASP B C 1
ATOM 4149 O O . ASP B 1 189 ? -18.016 -9.609 -21.344 1 98.19 189 ASP B O 1
ATOM 4153 N N . ARG B 1 190 ? -17.531 -10.461 -19.359 1 98.25 190 ARG B N 1
ATOM 4154 C CA . ARG B 1 190 ? -18.406 -9.508 -18.672 1 98.25 190 ARG B CA 1
ATOM 4155 C C . ARG B 1 190 ? -17.953 -8.07 -18.922 1 98.25 190 ARG B C 1
ATOM 4157 O O . ARG B 1 190 ? -18.781 -7.199 -19.203 1 98.25 190 ARG B O 1
ATOM 4164 N N . ILE B 1 191 ? -16.672 -7.859 -18.797 1 98.31 191 ILE B N 1
ATOM 4165 C CA . ILE B 1 191 ? -16.125 -6.531 -19.047 1 98.31 191 ILE B CA 1
ATOM 4166 C C . ILE B 1 191 ? -16.422 -6.105 -20.484 1 98.31 191 ILE B C 1
ATOM 4168 O O . ILE B 1 191 ? -16.891 -4.992 -20.719 1 98.31 191 ILE B O 1
ATOM 4172 N N . ARG B 1 192 ? -16.188 -6.953 -21.375 1 97.5 192 ARG B N 1
ATOM 4173 C CA . ARG B 1 192 ? -16.406 -6.672 -22.797 1 97.5 192 ARG B CA 1
ATOM 4174 C C . ARG B 1 192 ? -17.844 -6.293 -23.078 1 97.5 192 ARG B C 1
ATOM 4176 O O . ARG B 1 192 ? -18.125 -5.414 -23.891 1 97.5 192 ARG B O 1
ATOM 4183 N N . LYS B 1 193 ? -18.766 -6.863 -22.422 1 97.44 193 LYS B N 1
ATOM 4184 C CA . LYS B 1 193 ? -20.203 -6.688 -22.672 1 97.44 193 LYS B CA 1
ATOM 4185 C C . LYS B 1 193 ? -20.781 -5.562 -21.828 1 97.44 193 LYS B C 1
ATOM 4187 O O . LYS B 1 193 ? -21.969 -5.277 -21.891 1 97.44 193 LYS B O 1
ATOM 4192 N N . GLY B 1 194 ? -20.016 -5.031 -20.969 1 97 194 GLY B N 1
ATOM 4193 C CA . GLY B 1 194 ? -20.453 -3.912 -20.156 1 97 194 GLY B CA 1
ATOM 4194 C C . GLY B 1 194 ? -21.281 -4.34 -18.953 1 97 194 GLY B C 1
ATOM 4195 O O . GLY B 1 194 ? -22.078 -3.557 -18.438 1 97 194 GLY B O 1
ATOM 4196 N N . LYS B 1 195 ? -21.141 -5.598 -18.578 1 97.69 195 LYS B N 1
ATOM 4197 C CA . LYS B 1 195 ? -21.828 -6.078 -17.391 1 97.69 195 LYS B CA 1
ATOM 4198 C C . LYS B 1 195 ? -21.156 -5.578 -16.125 1 97.69 195 LYS B C 1
ATOM 4200 O O . LYS B 1 195 ? -19.938 -5.387 -16.094 1 97.69 195 LYS B O 1
ATOM 4205 N N . PRO B 1 196 ? -21.953 -5.426 -15.055 1 98.06 196 PRO B N 1
ATOM 4206 C CA . PRO B 1 196 ? -21.344 -4.988 -13.797 1 98.06 196 PRO B CA 1
ATOM 4207 C C . PRO B 1 196 ? -20.328 -5.992 -13.258 1 98.06 196 PRO B C 1
ATOM 4209 O O . PRO B 1 196 ? -20.469 -7.199 -13.469 1 98.06 196 PRO B O 1
ATOM 4212 N N . ILE B 1 197 ? -19.312 -5.469 -12.578 1 98.5 197 ILE B N 1
ATOM 4213 C CA . ILE B 1 197 ? -18.234 -6.27 -12.008 1 98.5 197 ILE B CA 1
ATOM 4214 C C . ILE B 1 197 ? -18.25 -6.145 -10.484 1 98.5 197 ILE B C 1
ATOM 4216 O O . ILE B 1 197 ? -18.219 -5.035 -9.945 1 98.5 197 ILE B O 1
ATOM 4220 N N . VAL B 1 198 ? -18.266 -7.266 -9.773 1 98.06 198 VAL B N 1
ATOM 4221 C CA . VAL B 1 198 ? -18.203 -7.262 -8.312 1 98.06 198 VAL B CA 1
ATOM 4222 C C . VAL B 1 198 ? -16.781 -6.965 -7.863 1 98.06 198 VAL B C 1
ATOM 4224 O O . VAL B 1 198 ? -15.82 -7.578 -8.352 1 98.06 198 VAL B O 1
ATOM 4227 N N . VAL B 1 199 ? -16.609 -6.031 -7.016 1 98.19 199 VAL B N 1
ATOM 4228 C CA . VAL B 1 199 ? -15.336 -5.684 -6.395 1 98.19 199 VAL B CA 1
ATOM 4229 C C . VAL B 1 199 ? -15.453 -5.812 -4.875 1 98.19 199 VAL B C 1
ATOM 4231 O O . VAL B 1 199 ? -16.375 -5.27 -4.266 1 98.19 199 VAL B O 1
ATOM 4234 N N . HIS B 1 200 ? -14.555 -6.602 -4.234 1 97.31 200 HIS B N 1
ATOM 4235 C CA . HIS B 1 200 ? -14.57 -6.77 -2.787 1 97.31 200 HIS B CA 1
ATOM 4236 C C . HIS B 1 200 ? -14.188 -5.473 -2.078 1 97.31 200 HIS B C 1
ATOM 4238 O O . HIS B 1 200 ? -13.312 -4.738 -2.541 1 97.31 200 HIS B O 1
ATOM 4244 N N . GLY B 1 201 ? -14.867 -5.223 -0.936 1 94.81 201 GLY B N 1
ATOM 4245 C CA . GLY B 1 201 ? -14.641 -3.984 -0.21 1 94.81 201 GLY B CA 1
ATOM 4246 C C . GLY B 1 201 ? -15.086 -2.754 -0.978 1 94.81 201 GLY B C 1
ATOM 4247 O O . GLY B 1 201 ? -16.219 -2.697 -1.467 1 94.81 201 GLY B O 1
ATOM 4248 N N . ASP B 1 202 ? -14.258 -1.772 -1.063 1 94.25 202 ASP B N 1
ATOM 4249 C CA . ASP B 1 202 ? -14.562 -0.592 -1.868 1 94.25 202 ASP B CA 1
ATOM 4250 C C . ASP B 1 202 ? -13.547 -0.42 -2.994 1 94.25 202 ASP B C 1
ATOM 4252 O O . ASP B 1 202 ? -13.477 0.641 -3.617 1 94.25 202 ASP B O 1
ATOM 4256 N N . GLY B 1 203 ? -12.727 -1.471 -3.111 1 96.25 203 GLY B N 1
ATOM 4257 C CA . GLY B 1 203 ? -11.812 -1.522 -4.238 1 96.25 203 GLY B CA 1
ATOM 4258 C C . GLY B 1 203 ? -10.57 -0.669 -4.043 1 96.25 203 GLY B C 1
ATOM 4259 O O . GLY B 1 203 ? -9.812 -0.433 -4.992 1 96.25 203 GLY B O 1
ATOM 4260 N N . THR B 1 204 ? -10.32 -0.211 -2.818 1 93.62 204 THR B N 1
ATOM 4261 C CA . THR B 1 204 ? -9.227 0.732 -2.598 1 93.62 204 THR B CA 1
ATOM 4262 C C . THR B 1 204 ? -8 0.02 -2.031 1 93.62 204 THR B C 1
ATOM 4264 O O . THR B 1 204 ? -6.934 0.623 -1.894 1 93.62 204 THR B O 1
ATOM 4267 N N . SER B 1 205 ? -8.141 -1.297 -1.723 1 94.06 205 SER B N 1
ATOM 4268 C CA . SER B 1 205 ? -6.961 -2.064 -1.332 1 94.06 205 SER B CA 1
ATOM 4269 C C . SER B 1 205 ? -5.973 -2.189 -2.488 1 94.06 205 SER B C 1
ATOM 4271 O O . SER B 1 205 ? -6.367 -2.137 -3.656 1 94.06 205 SER B O 1
ATOM 4273 N N . LEU B 1 206 ? -4.75 -2.277 -2.16 1 96.06 206 LEU B N 1
ATOM 4274 C CA . LEU B 1 206 ? -3.691 -2.279 -3.164 1 96.06 206 LEU B CA 1
ATOM 4275 C C . LEU B 1 206 ? -3.371 -3.699 -3.615 1 96.06 206 LEU B C 1
ATOM 4277 O O . LEU B 1 206 ? -3.402 -4.633 -2.809 1 96.06 206 LEU B O 1
ATOM 4281 N N . TRP B 1 207 ? -3.066 -3.783 -4.809 1 96.12 207 TRP B N 1
ATOM 4282 C CA . TRP B 1 207 ? -2.66 -5.035 -5.441 1 96.12 207 TRP B CA 1
ATOM 4283 C C . TRP B 1 207 ? -1.516 -4.801 -6.422 1 96.12 207 TRP B C 1
ATOM 4285 O O . TRP B 1 207 ? -1.496 -3.793 -7.137 1 96.12 207 TRP B O 1
ATOM 4295 N N . GLY B 1 208 ? -0.549 -5.672 -6.41 1 95.69 208 GLY B N 1
ATOM 4296 C CA . GLY B 1 208 ? 0.59 -5.543 -7.305 1 95.69 208 GLY B CA 1
ATOM 4297 C C . GLY B 1 208 ? 0.909 -6.824 -8.047 1 95.69 208 GLY B C 1
ATOM 4298 O O . GLY B 1 208 ? 1.457 -7.766 -7.469 1 95.69 208 GLY B O 1
ATOM 4299 N N . SER B 1 209 ? 0.633 -6.879 -9.312 1 96.25 209 SER B N 1
ATOM 4300 C CA . SER B 1 209 ? 0.968 -8.016 -10.164 1 96.25 209 SER B CA 1
ATOM 4301 C C . SER B 1 209 ? 2.305 -7.805 -10.867 1 96.25 209 SER B C 1
ATOM 4303 O O . SER B 1 209 ? 2.631 -6.688 -11.273 1 96.25 209 SER B O 1
ATOM 4305 N N . CYS B 1 210 ? 3.016 -8.812 -10.992 1 98.19 210 CYS B N 1
ATOM 4306 C CA . CYS B 1 210 ? 4.312 -8.75 -11.648 1 98.19 210 CYS B CA 1
ATOM 4307 C C . CYS B 1 210 ? 4.375 -9.719 -12.82 1 98.19 210 CYS B C 1
ATOM 4309 O O . CYS B 1 210 ? 4.078 -10.906 -12.672 1 98.19 210 CYS B O 1
ATOM 4311 N N . HIS B 1 211 ? 4.699 -9.242 -13.953 1 98.69 211 HIS B N 1
ATOM 4312 C CA . HIS B 1 211 ? 4.727 -10.078 -15.148 1 98.69 211 HIS B CA 1
ATOM 4313 C C . HIS B 1 211 ? 5.777 -11.18 -15.039 1 98.69 211 HIS B C 1
ATOM 4315 O O . HIS B 1 211 ? 6.887 -10.93 -14.555 1 98.69 211 HIS B O 1
ATOM 4321 N N . ARG B 1 212 ? 5.504 -12.258 -15.578 1 97.81 212 ARG B N 1
ATOM 4322 C CA . ARG B 1 212 ? 6.324 -13.453 -15.43 1 97.81 212 ARG B CA 1
ATOM 4323 C C . ARG B 1 212 ? 7.73 -13.227 -15.977 1 97.81 212 ARG B C 1
ATOM 4325 O O . ARG B 1 212 ? 8.703 -13.766 -15.445 1 97.81 212 ARG B O 1
ATOM 4332 N N . ASP B 1 213 ? 7.906 -12.453 -17.016 1 98.19 213 ASP B N 1
ATOM 4333 C CA . ASP B 1 213 ? 9.219 -12.258 -17.625 1 98.19 213 ASP B CA 1
ATOM 4334 C C . ASP B 1 213 ? 10.141 -11.469 -16.688 1 98.19 213 ASP B C 1
ATOM 4336 O O . ASP B 1 213 ? 11.344 -11.703 -16.656 1 98.19 213 ASP B O 1
ATOM 4340 N N . ASP B 1 214 ? 9.539 -10.516 -16.031 1 98.62 214 ASP B N 1
ATOM 4341 C CA . ASP B 1 214 ? 10.344 -9.789 -15.039 1 98.62 214 ASP B CA 1
ATOM 4342 C C . ASP B 1 214 ? 10.688 -10.688 -13.852 1 98.62 214 ASP B C 1
ATOM 4344 O O . ASP B 1 214 ? 11.812 -10.648 -13.344 1 98.62 214 ASP B O 1
ATOM 4348 N N . VAL B 1 215 ? 9.727 -11.492 -13.391 1 98.75 215 VAL B N 1
ATOM 4349 C CA . VAL B 1 215 ? 9.992 -12.438 -12.312 1 98.75 215 VAL B CA 1
ATOM 4350 C C . VAL B 1 215 ? 11.086 -13.414 -12.734 1 98.75 215 VAL B C 1
ATOM 4352 O O . VAL B 1 215 ? 12.008 -13.695 -11.969 1 98.75 215 VAL B O 1
ATOM 4355 N N . ALA B 1 216 ? 11.016 -13.875 -13.93 1 98.56 216 ALA B N 1
ATOM 4356 C CA . ALA B 1 216 ? 11.977 -14.836 -14.477 1 98.56 216 ALA B CA 1
ATOM 4357 C C . ALA B 1 216 ? 13.391 -14.273 -14.422 1 98.56 216 ALA B C 1
ATOM 4359 O O . ALA B 1 216 ? 14.352 -15 -14.141 1 98.56 216 ALA B O 1
ATOM 4360 N N . ARG B 1 217 ? 13.531 -13.023 -14.68 1 98.56 217 ARG B N 1
ATOM 4361 C CA . ARG B 1 217 ? 14.836 -12.375 -14.68 1 98.56 217 ARG B CA 1
ATOM 4362 C C . ARG B 1 217 ? 15.547 -12.57 -13.344 1 98.56 217 ARG B C 1
ATOM 4364 O O . ARG B 1 217 ? 16.766 -12.75 -13.305 1 98.56 217 ARG B O 1
ATOM 4371 N N . ALA B 1 218 ? 14.781 -12.484 -12.305 1 98.81 218 ALA B N 1
ATOM 4372 C CA . ALA B 1 218 ? 15.375 -12.664 -10.977 1 98.81 218 ALA B CA 1
ATOM 4373 C C . ALA B 1 218 ? 15.867 -14.094 -10.789 1 98.81 218 ALA B C 1
ATOM 4375 O O . ALA B 1 218 ? 16.938 -14.32 -10.211 1 98.81 218 ALA B O 1
ATOM 4376 N N . PHE B 1 219 ? 15.109 -15.062 -11.258 1 98.81 219 PHE B N 1
ATOM 4377 C CA . PHE B 1 219 ? 15.539 -16.453 -11.188 1 98.81 219 PHE B CA 1
ATOM 4378 C C . PHE B 1 219 ? 16.828 -16.672 -11.977 1 98.81 219 PHE B C 1
ATOM 4380 O O . PHE B 1 219 ? 17.75 -17.328 -11.5 1 98.81 219 PHE B O 1
ATOM 4387 N N . VAL B 1 220 ? 16.875 -16.141 -13.141 1 98.75 220 VAL B N 1
ATOM 4388 C CA . VAL B 1 220 ? 18.047 -16.266 -14.008 1 98.75 220 VAL B CA 1
ATOM 4389 C C . VAL B 1 220 ? 19.25 -15.578 -13.352 1 98.75 220 VAL B C 1
ATOM 4391 O O . VAL B 1 220 ? 20.359 -16.125 -13.352 1 98.75 220 VAL B O 1
ATOM 4394 N N . GLY B 1 221 ? 18.984 -14.414 -12.758 1 98.69 221 GLY B N 1
ATOM 4395 C CA . GLY B 1 221 ? 20.031 -13.672 -12.086 1 98.69 221 GLY B CA 1
ATOM 4396 C C . GLY B 1 221 ? 20.609 -14.398 -10.883 1 98.69 221 GLY B C 1
ATOM 4397 O O . GLY B 1 221 ? 21.719 -14.102 -10.445 1 98.69 221 GLY B O 1
ATOM 4398 N N . ALA B 1 222 ? 19.875 -15.359 -10.336 1 98.62 222 ALA B N 1
ATOM 4399 C CA . ALA B 1 222 ? 20.312 -16.109 -9.156 1 98.62 222 ALA B CA 1
ATOM 4400 C C . ALA B 1 222 ? 21.281 -17.219 -9.539 1 98.62 222 ALA B C 1
ATOM 4402 O O . ALA B 1 222 ? 22.062 -17.672 -8.711 1 98.62 222 ALA B O 1
ATOM 4403 N N . VAL B 1 223 ? 21.281 -17.703 -10.734 1 98.31 223 VAL B N 1
ATOM 4404 C CA . VAL B 1 223 ? 22.031 -18.891 -11.172 1 98.31 223 VAL B CA 1
ATOM 4405 C C . VAL B 1 223 ? 23.531 -18.609 -11.094 1 98.31 223 VAL B C 1
ATOM 4407 O O . VAL B 1 223 ? 24.031 -17.703 -11.758 1 98.31 223 VAL B O 1
ATOM 4410 N N . GLY B 1 224 ? 24.172 -19.406 -10.289 1 96 224 GLY B N 1
ATOM 4411 C CA . GLY B 1 224 ? 25.625 -19.281 -10.141 1 96 224 GLY B CA 1
ATOM 4412 C C . GLY B 1 224 ? 26.031 -18 -9.43 1 96 224 GLY B C 1
ATOM 4413 O O . GLY B 1 224 ? 27.219 -17.625 -9.453 1 96 224 GLY B O 1
ATOM 4414 N N . ASN B 1 225 ? 25.094 -17.266 -8.859 1 96.94 225 ASN B N 1
ATOM 4415 C CA . ASN B 1 225 ? 25.359 -16 -8.188 1 96.94 225 ASN B CA 1
ATOM 4416 C C . ASN B 1 225 ? 25.625 -16.203 -6.699 1 96.94 225 ASN B C 1
ATOM 4418 O O . ASN B 1 225 ? 24.703 -16.359 -5.906 1 96.94 225 ASN B O 1
ATOM 4422 N N . GLU B 1 226 ? 26.828 -16.125 -6.289 1 95.75 226 GLU B N 1
ATOM 4423 C CA . GLU B 1 226 ? 27.25 -16.438 -4.922 1 95.75 226 GLU B CA 1
ATOM 4424 C C . GLU B 1 226 ? 26.594 -15.484 -3.92 1 95.75 226 GLU B C 1
ATOM 4426 O O . GLU B 1 226 ? 26.391 -15.844 -2.76 1 95.75 226 GLU B O 1
ATOM 4431 N N . ARG B 1 227 ? 26.266 -14.289 -4.344 1 96.44 227 ARG B N 1
ATOM 4432 C CA . ARG B 1 227 ? 25.609 -13.336 -3.459 1 96.44 227 ARG B CA 1
ATOM 4433 C C . ARG B 1 227 ? 24.234 -13.852 -3.02 1 96.44 227 ARG B C 1
ATOM 4435 O O . ARG B 1 227 ? 23.719 -13.445 -1.979 1 96.44 227 ARG B O 1
ATOM 4442 N N . ALA B 1 228 ? 23.688 -14.766 -3.787 1 97.56 228 ALA B N 1
ATOM 4443 C CA . ALA B 1 228 ? 22.328 -15.242 -3.535 1 97.56 228 ALA B CA 1
ATOM 4444 C C . ALA B 1 228 ? 22.344 -16.5 -2.666 1 97.56 228 ALA B C 1
ATOM 4446 O O . ALA B 1 228 ? 21.297 -16.969 -2.24 1 97.56 228 ALA B O 1
ATOM 4447 N N . TYR B 1 229 ? 23.531 -17.047 -2.371 1 96.25 229 TYR B N 1
ATOM 4448 C CA . TYR B 1 229 ? 23.625 -18.281 -1.594 1 96.25 229 TYR B CA 1
ATOM 4449 C C . TYR B 1 229 ? 23.156 -18.062 -0.162 1 96.25 229 TYR B C 1
ATOM 4451 O O . TYR B 1 229 ? 23.641 -17.172 0.53 1 96.25 229 TYR B O 1
ATOM 4459 N N . GLY B 1 230 ? 22.203 -18.797 0.241 1 96.12 230 GLY B N 1
ATOM 4460 C CA . GLY B 1 230 ? 21.672 -18.734 1.596 1 96.12 230 GLY B CA 1
ATOM 4461 C C . GLY B 1 230 ? 20.703 -17.594 1.803 1 96.12 230 GLY B C 1
ATOM 4462 O O . GLY B 1 230 ? 20.312 -17.297 2.936 1 96.12 230 GLY B O 1
ATOM 4463 N N . GLU B 1 231 ? 20.281 -16.969 0.659 1 97.44 231 GLU B N 1
ATOM 4464 C CA . GLU B 1 231 ? 19.469 -15.766 0.765 1 97.44 231 GLU B CA 1
ATOM 4465 C C . GLU B 1 231 ? 18.047 -16 0.26 1 97.44 231 GLU B C 1
ATOM 4467 O O . GLU B 1 231 ? 17.812 -16.922 -0.533 1 97.44 231 GLU B O 1
ATOM 4472 N N . ALA B 1 232 ? 17.125 -15.25 0.801 1 98.56 232 ALA B N 1
ATOM 4473 C CA . ALA B 1 232 ? 15.75 -15.172 0.302 1 98.56 232 ALA B CA 1
ATOM 4474 C C . ALA B 1 232 ? 15.461 -13.797 -0.306 1 98.56 232 ALA B C 1
ATOM 4476 O O . ALA B 1 232 ? 15.945 -12.781 0.193 1 98.56 232 ALA B O 1
ATOM 4477 N N . TYR B 1 233 ? 14.664 -13.781 -1.396 1 98.81 233 TYR B N 1
ATOM 4478 C CA . TYR B 1 233 ? 14.375 -12.539 -2.105 1 98.81 233 TYR B CA 1
ATOM 4479 C C . TYR B 1 233 ? 12.883 -12.414 -2.4 1 98.81 233 TYR B C 1
ATOM 4481 O O . TYR B 1 233 ? 12.234 -13.391 -2.787 1 98.81 233 TYR B O 1
ATOM 4489 N N . HIS B 1 234 ? 12.375 -11.203 -2.162 1 98.62 234 HIS B N 1
ATOM 4490 C CA . HIS B 1 234 ? 11.109 -10.844 -2.783 1 98.62 234 HIS B CA 1
ATOM 4491 C C . HIS B 1 234 ? 11.297 -10.5 -4.258 1 98.62 234 HIS B C 1
ATOM 4493 O O . HIS B 1 234 ? 12.219 -9.773 -4.617 1 98.62 234 HIS B O 1
ATOM 4499 N N . VAL B 1 235 ? 10.461 -11 -5.105 1 98.62 235 VAL B N 1
ATOM 4500 C CA . VAL B 1 235 ? 10.375 -10.617 -6.512 1 98.62 235 VAL B CA 1
ATOM 4501 C C . VAL B 1 235 ? 8.914 -10.352 -6.883 1 98.62 235 VAL B C 1
ATOM 4503 O O . VAL B 1 235 ? 8.219 -11.258 -7.352 1 98.62 235 VAL B O 1
ATOM 4506 N N . THR B 1 236 ? 8.508 -9.141 -6.637 1 98.12 236 THR B N 1
ATOM 4507 C CA . THR B 1 236 ? 7.109 -8.742 -6.746 1 98.12 236 THR B CA 1
ATOM 4508 C C . THR B 1 236 ? 6.98 -7.449 -7.547 1 98.12 236 THR B C 1
ATOM 4510 O O . THR B 1 236 ? 7.969 -6.938 -8.07 1 98.12 236 THR B O 1
ATOM 4513 N N . SER B 1 237 ? 5.766 -6.992 -7.672 1 97.44 237 SER B N 1
ATOM 4514 C CA . SER B 1 237 ? 5.465 -5.785 -8.438 1 97.44 237 SER B CA 1
ATOM 4515 C C . SER B 1 237 ? 6.07 -4.547 -7.777 1 97.44 237 SER B C 1
ATOM 4517 O O . SER B 1 237 ? 6.242 -4.508 -6.559 1 97.44 237 SER B O 1
ATOM 4519 N N . GLU B 1 238 ? 6.445 -3.643 -8.586 1 95.94 238 GLU B N 1
ATOM 4520 C CA . GLU B 1 238 ? 6.824 -2.32 -8.094 1 95.94 238 GLU B CA 1
ATOM 4521 C C . GLU B 1 238 ? 5.805 -1.265 -8.516 1 95.94 238 GLU B C 1
ATOM 4523 O O . GLU B 1 238 ? 6.074 -0.065 -8.43 1 95.94 238 GLU B O 1
ATOM 4528 N N . GLU B 1 239 ? 4.723 -1.728 -9.031 1 96.12 239 GLU B N 1
ATOM 4529 C CA . GLU B 1 239 ? 3.555 -0.941 -9.414 1 96.12 239 GLU B CA 1
ATOM 4530 C C . GLU B 1 239 ? 2.303 -1.43 -8.688 1 96.12 239 GLU B C 1
ATOM 4532 O O . GLU B 1 239 ? 1.573 -2.279 -9.211 1 96.12 239 GLU B O 1
ATOM 4537 N N . LEU B 1 240 ? 2.053 -0.835 -7.566 1 97.06 240 LEU B N 1
ATOM 4538 C CA . LEU B 1 240 ? 0.861 -1.214 -6.816 1 97.06 240 LEU B CA 1
ATOM 4539 C C . LEU B 1 240 ? -0.31 -0.297 -7.152 1 97.06 240 LEU B C 1
ATOM 4541 O O . LEU B 1 240 ? -0.178 0.928 -7.109 1 97.06 240 LEU B O 1
ATOM 4545 N N . ILE B 1 241 ? -1.412 -0.835 -7.48 1 96.94 241 ILE B N 1
ATOM 4546 C CA . ILE B 1 241 ? -2.615 -0.106 -7.863 1 96.94 241 ILE B CA 1
ATOM 4547 C C . ILE B 1 241 ? -3.809 -0.616 -7.062 1 96.94 241 ILE B C 1
ATOM 4549 O O . ILE B 1 241 ? -3.746 -1.691 -6.461 1 96.94 241 ILE B O 1
ATOM 4553 N N . THR B 1 242 ? -4.844 0.116 -6.965 1 96.5 242 THR B N 1
ATOM 4554 C CA . THR B 1 242 ? -6.055 -0.332 -6.281 1 96.5 242 THR B CA 1
ATOM 4555 C C . THR B 1 242 ? -6.805 -1.354 -7.133 1 96.5 242 THR B C 1
ATOM 4557 O O . THR B 1 242 ? -6.625 -1.41 -8.352 1 96.5 242 THR B O 1
ATOM 4560 N N . TRP B 1 243 ? -7.637 -2.133 -6.465 1 97.62 243 TRP B N 1
ATOM 4561 C CA . TRP B 1 243 ? -8.461 -3.072 -7.219 1 97.62 243 TRP B CA 1
ATOM 4562 C C . TRP B 1 243 ? -9.375 -2.334 -8.195 1 97.62 243 TRP B C 1
ATOM 4564 O O . TRP B 1 243 ? -9.664 -2.838 -9.281 1 97.62 243 TRP B O 1
ATOM 4574 N N . ASN B 1 244 ? -9.914 -1.115 -7.844 1 97.62 244 ASN B N 1
ATOM 4575 C CA . ASN B 1 244 ? -10.664 -0.306 -8.797 1 97.62 244 ASN B CA 1
ATOM 4576 C C . ASN B 1 244 ? -9.836 0.003 -10.047 1 97.62 244 ASN B C 1
ATOM 4578 O O . ASN B 1 244 ? -10.312 -0.178 -11.164 1 97.62 244 ASN B O 1
ATOM 4582 N N . GLN B 1 245 ? -8.672 0.487 -9.82 1 97.06 245 GLN B N 1
ATOM 4583 C CA . GLN B 1 245 ? -7.781 0.775 -10.938 1 97.06 245 GLN B CA 1
ATOM 4584 C C . GLN B 1 245 ? -7.477 -0.488 -11.734 1 97.06 245 GLN B C 1
ATOM 4586 O O . GLN B 1 245 ? -7.387 -0.445 -12.969 1 97.06 245 GLN B O 1
ATOM 4591 N N . TYR B 1 246 ? -7.25 -1.653 -11.031 1 98.25 246 TYR B N 1
ATOM 4592 C CA . TYR B 1 246 ? -6.984 -2.932 -11.68 1 98.25 246 TYR B CA 1
ATOM 4593 C C . TYR B 1 246 ? -8.062 -3.256 -12.711 1 98.25 246 TYR B C 1
ATOM 4595 O O . TYR B 1 246 ? -7.762 -3.49 -13.883 1 98.25 246 TYR B O 1
ATOM 4603 N N . HIS B 1 247 ? -9.312 -3.193 -12.273 1 98.62 247 HIS B N 1
ATOM 4604 C CA . HIS B 1 247 ? -10.422 -3.543 -13.148 1 98.62 247 HIS B CA 1
ATOM 4605 C C . HIS B 1 247 ? -10.555 -2.547 -14.297 1 98.62 247 HIS B C 1
ATOM 4607 O O . HIS B 1 247 ? -10.852 -2.934 -15.43 1 98.62 247 HIS B O 1
ATOM 4613 N N . ARG B 1 248 ? -10.375 -1.311 -14.07 1 98.31 248 ARG B N 1
ATOM 4614 C CA . ARG B 1 248 ? -10.461 -0.294 -15.117 1 98.31 248 ARG B CA 1
ATOM 4615 C C . ARG B 1 248 ? -9.352 -0.472 -16.141 1 98.31 248 ARG B C 1
ATOM 4617 O O . ARG B 1 248 ? -9.57 -0.293 -17.344 1 98.31 248 ARG B O 1
ATOM 4624 N N . ARG B 1 249 ? -8.164 -0.814 -15.664 1 98.31 249 ARG B N 1
ATOM 4625 C CA . ARG B 1 249 ? -7.043 -1.024 -16.578 1 98.31 249 ARG B CA 1
ATOM 4626 C C . ARG B 1 249 ? -7.254 -2.277 -17.422 1 98.31 249 ARG B C 1
ATOM 4628 O O . ARG B 1 249 ? -6.887 -2.307 -18.594 1 98.31 249 ARG B O 1
ATOM 4635 N N . VAL B 1 250 ? -7.797 -3.324 -16.766 1 98.69 250 VAL B N 1
ATOM 4636 C CA . VAL B 1 250 ? -8.133 -4.516 -17.531 1 98.69 250 VAL B CA 1
ATOM 4637 C C . VAL B 1 250 ? -9.109 -4.152 -18.656 1 98.69 250 VAL B C 1
ATOM 4639 O O . VAL B 1 250 ? -8.914 -4.551 -19.812 1 98.69 250 VAL B O 1
ATOM 4642 N N . ALA B 1 251 ? -10.164 -3.369 -18.359 1 98.69 251 ALA B N 1
ATOM 4643 C CA . ALA B 1 251 ? -11.125 -2.934 -19.359 1 98.69 251 ALA B CA 1
ATOM 4644 C C . ALA B 1 251 ? -10.445 -2.129 -20.469 1 98.69 251 ALA B C 1
ATOM 4646 O O . ALA B 1 251 ? -10.695 -2.355 -21.656 1 98.69 251 ALA B O 1
ATOM 4647 N N . SER B 1 252 ? -9.609 -1.229 -20.047 1 98.19 252 SER B N 1
ATOM 4648 C CA . SER B 1 252 ? -8.898 -0.387 -21 1 98.19 252 SER B CA 1
ATOM 4649 C C . SER B 1 252 ? -8.016 -1.223 -21.922 1 98.19 252 SER B C 1
ATOM 4651 O O . SER B 1 252 ? -7.945 -0.957 -23.125 1 98.19 252 SER B O 1
ATOM 4653 N N . ALA B 1 253 ? -7.371 -2.227 -21.375 1 97.88 253 ALA B N 1
ATOM 4654 C CA . ALA B 1 253 ? -6.484 -3.096 -22.156 1 97.88 253 ALA B CA 1
ATOM 4655 C C . ALA B 1 253 ? -7.258 -3.854 -23.219 1 97.88 253 ALA B C 1
ATOM 4657 O O . ALA B 1 253 ? -6.684 -4.266 -24.234 1 97.88 253 ALA B O 1
ATOM 4658 N N . MET B 1 254 ? -8.523 -3.996 -23 1 96.88 254 MET B N 1
ATOM 4659 C CA . MET B 1 254 ? -9.383 -4.715 -23.938 1 96.88 254 MET B CA 1
ATOM 4660 C C . MET B 1 254 ? -10.156 -3.74 -24.828 1 96.88 254 MET B C 1
ATOM 4662 O O . MET B 1 254 ? -11.031 -4.152 -25.594 1 96.88 254 MET B O 1
ATOM 4666 N N . ASP B 1 255 ? -9.891 -2.445 -24.656 1 97 255 ASP B N 1
ATOM 4667 C CA . ASP B 1 255 ? -10.664 -1.408 -25.344 1 97 255 ASP B CA 1
ATOM 4668 C C . ASP B 1 255 ? -12.156 -1.55 -25.047 1 97 255 ASP B C 1
ATOM 4670 O O . ASP B 1 255 ? -12.984 -1.419 -25.953 1 97 255 ASP B O 1
ATOM 4674 N N . ALA B 1 256 ? -12.414 -1.971 -23.875 1 97.56 256 ALA B N 1
ATOM 4675 C CA . ALA B 1 256 ? -13.797 -2.121 -23.422 1 97.56 256 ALA B CA 1
ATOM 4676 C C . ALA B 1 256 ? -14.273 -0.87 -22.688 1 97.56 256 ALA B C 1
ATOM 4678 O O . ALA B 1 256 ? -13.461 -0.015 -22.328 1 97.56 256 ALA B O 1
ATOM 4679 N N . PRO B 1 257 ? -15.594 -0.756 -22.531 1 95.62 257 PRO B N 1
ATOM 4680 C CA . PRO B 1 257 ? -16.109 0.391 -21.781 1 95.62 257 PRO B CA 1
ATOM 4681 C C . PRO B 1 257 ? -15.664 0.384 -20.312 1 95.62 257 PRO B C 1
ATOM 4683 O O . PRO B 1 257 ? -15.328 -0.673 -19.781 1 95.62 257 PRO B O 1
ATOM 4686 N N . GLU B 1 258 ? -15.641 1.577 -19.75 1 96.38 258 GLU B N 1
ATOM 4687 C CA . GLU B 1 258 ? -15.391 1.671 -18.312 1 96.38 258 GLU B CA 1
ATOM 4688 C C . GLU B 1 258 ? -16.328 0.762 -17.531 1 96.38 258 GLU B C 1
ATOM 4690 O O . GLU B 1 258 ? -17.547 0.805 -17.719 1 96.38 258 GLU B O 1
ATOM 4695 N N . PRO B 1 259 ? -15.758 -0.043 -16.688 1 97.44 259 PRO B N 1
ATOM 4696 C CA . PRO B 1 259 ? -16.625 -1.016 -16.016 1 97.44 259 PRO B CA 1
ATOM 4697 C C . PRO B 1 259 ? -17.5 -0.381 -14.938 1 97.44 259 PRO B C 1
ATOM 4699 O O . PRO B 1 259 ? -17.062 0.569 -14.273 1 97.44 259 PRO B O 1
ATOM 4702 N N . ASP B 1 260 ? -18.703 -0.92 -14.828 1 97.62 260 ASP B N 1
ATOM 4703 C CA . ASP B 1 260 ? -19.578 -0.627 -13.688 1 97.62 260 ASP B CA 1
ATOM 4704 C C . ASP B 1 260 ? -19.203 -1.482 -12.477 1 97.62 260 ASP B C 1
ATOM 4706 O O . ASP B 1 260 ? -19.5 -2.676 -12.438 1 97.62 260 ASP B O 1
ATOM 4710 N N . LEU B 1 261 ? -18.547 -0.875 -11.492 1 98.12 261 LEU B N 1
ATOM 4711 C CA . LEU B 1 261 ? -18.031 -1.61 -10.352 1 98.12 261 LEU B CA 1
ATOM 4712 C C . LEU B 1 261 ? -19.031 -1.639 -9.211 1 98.12 261 LEU B C 1
ATOM 4714 O O . LEU B 1 261 ? -19.547 -0.594 -8.805 1 98.12 261 LEU B O 1
ATOM 4718 N N . VAL B 1 262 ? -19.344 -2.809 -8.719 1 97.88 262 VAL B N 1
ATOM 4719 C CA . VAL B 1 262 ? -20.266 -3.008 -7.598 1 97.88 262 VAL B CA 1
ATOM 4720 C C . VAL B 1 262 ? -19.469 -3.459 -6.367 1 97.88 262 VAL B C 1
ATOM 4722 O O . VAL B 1 262 ? -18.969 -4.582 -6.324 1 97.88 262 VAL B O 1
ATOM 4725 N N . HIS B 1 263 ? -19.469 -2.609 -5.383 1 97.12 263 HIS B N 1
ATOM 4726 C CA . HIS B 1 263 ? -18.656 -2.846 -4.199 1 97.12 263 HIS B CA 1
ATOM 4727 C C . HIS B 1 263 ? -19.438 -3.6 -3.129 1 97.12 263 HIS B C 1
ATOM 4729 O O . HIS B 1 263 ? -20.5 -3.148 -2.701 1 97.12 263 HIS B O 1
ATOM 4735 N N . ILE B 1 264 ? -18.938 -4.754 -2.715 1 96.06 264 ILE B N 1
ATOM 4736 C CA . ILE B 1 264 ? -19.531 -5.574 -1.668 1 96.06 264 ILE B CA 1
ATOM 4737 C C . ILE B 1 264 ? -18.469 -5.926 -0.622 1 96.06 264 ILE B C 1
ATOM 4739 O O . ILE B 1 264 ? -17.406 -6.445 -0.958 1 96.06 264 ILE B O 1
ATOM 4743 N N . PRO B 1 265 ? -18.719 -5.625 0.656 1 95.56 265 PRO B N 1
ATOM 4744 C CA . PRO B 1 265 ? -17.719 -5.961 1.681 1 95.56 265 PRO B CA 1
ATOM 4745 C C . PRO B 1 265 ? -17.344 -7.441 1.681 1 95.56 265 PRO B C 1
ATOM 4747 O O . PRO B 1 265 ? -18.203 -8.297 1.424 1 95.56 265 PRO B O 1
ATOM 4750 N N . THR B 1 266 ? -16.094 -7.758 2.014 1 96.12 266 THR B N 1
ATOM 4751 C CA . THR B 1 266 ? -15.547 -9.109 1.967 1 96.12 266 THR B CA 1
ATOM 4752 C C . THR B 1 266 ? -16.359 -10.055 2.85 1 96.12 266 THR B C 1
ATOM 4754 O O . THR B 1 266 ? -16.625 -11.188 2.463 1 96.12 266 THR B O 1
ATOM 4757 N N . ASP B 1 267 ? -16.766 -9.57 4.012 1 93.88 267 ASP B N 1
ATOM 4758 C CA . ASP B 1 267 ? -17.516 -10.422 4.926 1 93.88 267 ASP B CA 1
ATOM 4759 C C . ASP B 1 267 ? -18.828 -10.875 4.301 1 93.88 267 ASP B C 1
ATOM 4761 O O . ASP B 1 267 ? -19.203 -12.047 4.418 1 93.88 267 ASP B O 1
ATOM 4765 N N . GLN B 1 268 ? -19.531 -9.977 3.676 1 93.75 268 GLN B N 1
ATOM 4766 C CA . GLN B 1 268 ? -20.797 -10.305 3.029 1 93.75 268 GLN B CA 1
ATOM 4767 C C . GLN B 1 268 ? -20.578 -11.258 1.854 1 93.75 268 GLN B C 1
ATOM 4769 O O . GLN B 1 268 ? -21.406 -12.141 1.611 1 93.75 268 GLN B O 1
ATOM 4774 N N . LEU B 1 269 ? -19.516 -11.039 1.114 1 96.25 269 LEU B N 1
ATOM 4775 C CA . LEU B 1 269 ? -19.219 -11.93 0.001 1 96.25 269 LEU B CA 1
ATOM 4776 C C . LEU B 1 269 ? -18.922 -13.344 0.499 1 96.25 269 LEU B C 1
ATOM 4778 O O . LEU B 1 269 ? -19.469 -14.312 -0.031 1 96.25 269 LEU B O 1
ATOM 4782 N N . ARG B 1 270 ? -18.078 -13.477 1.521 1 94.88 270 ARG B N 1
ATOM 4783 C CA . ARG B 1 270 ? -17.703 -14.773 2.07 1 94.88 270 ARG B CA 1
ATOM 4784 C C . ARG B 1 270 ? -18.938 -15.523 2.58 1 94.88 270 ARG B C 1
ATOM 4786 O O . ARG B 1 270 ? -19.031 -16.75 2.412 1 94.88 270 ARG B O 1
ATOM 4793 N N . GLU B 1 271 ? -19.828 -14.805 3.203 1 94.69 271 GLU B N 1
ATOM 4794 C CA . GLU B 1 271 ? -21 -15.43 3.789 1 94.69 271 GLU B CA 1
ATOM 4795 C C . GLU B 1 271 ? -22.016 -15.82 2.713 1 94.69 271 GLU B C 1
ATOM 4797 O O . GLU B 1 271 ? -22.688 -16.844 2.832 1 94.69 271 GLU B O 1
ATOM 4802 N N . SER B 1 272 ? -22.141 -15.086 1.666 1 94.25 272 SER B N 1
ATOM 4803 C CA . SER B 1 272 ? -23.172 -15.305 0.654 1 94.25 272 SER B CA 1
ATOM 4804 C C . SER B 1 272 ? -22.734 -16.359 -0.361 1 94.25 272 SER B C 1
ATOM 4806 O O . SER B 1 272 ? -23.547 -17.156 -0.813 1 94.25 272 SER B O 1
ATOM 4808 N N . VAL B 1 273 ? -21.453 -16.328 -0.759 1 94.81 273 VAL B N 1
ATOM 4809 C CA . VAL B 1 273 ? -20.953 -17.266 -1.762 1 94.81 273 VAL B CA 1
ATOM 4810 C C . VAL B 1 273 ? -19.625 -17.859 -1.297 1 94.81 273 VAL B C 1
ATOM 4812 O O . VAL B 1 273 ? -18.609 -17.719 -1.972 1 94.81 273 VAL B O 1
ATOM 4815 N N . PRO B 1 274 ? -19.625 -18.656 -0.252 1 94 274 PRO B N 1
ATOM 4816 C CA . PRO B 1 274 ? -18.391 -19.172 0.355 1 94 274 PRO B CA 1
ATOM 4817 C C . PRO B 1 274 ? -17.578 -20.031 -0.606 1 94 274 PRO B C 1
ATOM 4819 O O . PRO B 1 274 ? -16.344 -20.031 -0.543 1 94 274 PRO B O 1
ATOM 4822 N N . ASP B 1 275 ? -18.188 -20.719 -1.529 1 93.94 275 ASP B N 1
ATOM 4823 C CA . ASP B 1 275 ? -17.5 -21.625 -2.438 1 93.94 275 ASP B CA 1
ATOM 4824 C C . ASP B 1 275 ? -16.766 -20.859 -3.531 1 93.94 275 ASP B C 1
ATOM 4826 O O . ASP B 1 275 ? -15.984 -21.438 -4.285 1 93.94 275 ASP B O 1
ATOM 4830 N N . ARG B 1 276 ? -16.969 -19.547 -3.566 1 95.94 276 ARG B N 1
ATOM 4831 C CA . ARG B 1 276 ? -16.375 -18.75 -4.633 1 95.94 276 ARG B CA 1
ATOM 4832 C C . ARG B 1 276 ? -15.344 -17.781 -4.078 1 95.94 276 ARG B C 1
ATOM 4834 O O . ARG B 1 276 ? -14.781 -16.969 -4.824 1 95.94 276 ARG B O 1
ATOM 4841 N N . THR B 1 277 ? -15.141 -17.781 -2.77 1 96.06 277 THR B N 1
ATOM 4842 C CA . THR B 1 277 ? -14.359 -16.688 -2.184 1 96.06 277 THR B CA 1
ATOM 4843 C C . THR B 1 277 ? -13.094 -17.234 -1.527 1 96.06 277 THR B C 1
ATOM 4845 O O . THR B 1 277 ? -12.5 -16.578 -0.67 1 96.06 277 THR B O 1
ATOM 4848 N N . ASP B 1 278 ? -12.625 -18.406 -1.899 1 92.81 278 ASP B N 1
ATOM 4849 C CA . ASP B 1 278 ? -11.43 -19 -1.305 1 92.81 278 ASP B CA 1
ATOM 4850 C C . ASP B 1 278 ? -10.203 -18.125 -1.515 1 92.81 278 ASP B C 1
ATOM 4852 O O . ASP B 1 278 ? -9.508 -17.781 -0.557 1 92.81 278 ASP B O 1
ATOM 4856 N N . MET B 1 279 ? -9.953 -17.719 -2.746 1 93.12 279 MET B N 1
ATOM 4857 C CA . MET B 1 279 ? -8.789 -16.891 -3.064 1 93.12 279 MET B CA 1
ATOM 4858 C C . MET B 1 279 ? -8.922 -15.5 -2.457 1 93.12 279 MET B C 1
ATOM 4860 O O . MET B 1 279 ? -7.93 -14.906 -2.037 1 93.12 279 MET B O 1
ATOM 4864 N N . LEU B 1 280 ? -10.148 -15.016 -2.422 1 95.12 280 LEU B N 1
ATOM 4865 C CA . LEU B 1 280 ? -10.406 -13.727 -1.791 1 95.12 280 LEU B CA 1
ATOM 4866 C C . LEU B 1 280 ? -10.031 -13.758 -0.314 1 95.12 280 LEU B C 1
ATOM 4868 O O . LEU B 1 280 ? -9.312 -12.883 0.166 1 95.12 280 LEU B O 1
ATOM 4872 N N . GLU B 1 281 ? -10.438 -14.766 0.371 1 90.88 281 GLU B N 1
ATOM 4873 C CA . GLU B 1 281 ? -10.211 -14.906 1.806 1 90.88 281 GLU B CA 1
ATOM 4874 C C . GLU B 1 281 ? -8.727 -15.094 2.111 1 90.88 281 GLU B C 1
ATOM 4876 O O . GLU B 1 281 ? -8.211 -14.539 3.084 1 90.88 281 GLU B O 1
ATOM 4881 N N . ALA B 1 282 ? -8.117 -15.75 1.214 1 88.69 282 ALA B N 1
ATOM 4882 C CA . ALA B 1 282 ? -6.734 -16.125 1.502 1 88.69 282 ALA B CA 1
ATOM 4883 C C . ALA B 1 282 ? -5.758 -15.078 0.987 1 88.69 282 ALA B C 1
ATOM 4885 O O . ALA B 1 282 ? -4.652 -14.938 1.516 1 88.69 282 ALA B O 1
ATOM 4886 N N . HIS B 1 283 ? -6.203 -14.258 -0.042 1 90.88 283 HIS B N 1
ATOM 4887 C CA . HIS B 1 283 ? -5.176 -13.484 -0.732 1 90.88 283 HIS B CA 1
ATOM 4888 C C . HIS B 1 283 ? -5.676 -12.078 -1.062 1 90.88 283 HIS B C 1
ATOM 4890 O O . HIS B 1 283 ? -5.129 -11.094 -0.565 1 90.88 283 HIS B O 1
ATOM 4896 N N . PHE B 1 284 ? -6.777 -11.977 -1.739 1 93.25 284 PHE B N 1
ATOM 4897 C CA . PHE B 1 284 ? -7.133 -10.766 -2.473 1 93.25 284 PHE B CA 1
ATOM 4898 C C . PHE B 1 284 ? -7.5 -9.641 -1.512 1 93.25 284 PHE B C 1
ATOM 4900 O O . PHE B 1 284 ? -7.273 -8.469 -1.809 1 93.25 284 PHE B O 1
ATOM 4907 N N . GLN B 1 285 ? -8.008 -9.977 -0.393 1 92.75 285 GLN B N 1
ATOM 4908 C CA . GLN B 1 285 ? -8.523 -8.969 0.52 1 92.75 285 GLN B CA 1
ATOM 4909 C C . GLN B 1 285 ? -7.395 -8.164 1.158 1 92.75 285 GLN B C 1
ATOM 4911 O O . GLN B 1 285 ? -7.625 -7.09 1.716 1 92.75 285 GLN B O 1
ATOM 4916 N N . TYR B 1 286 ? -6.195 -8.633 1.064 1 91.38 286 TYR B N 1
ATOM 4917 C CA . TYR B 1 286 ? -5.102 -8.031 1.82 1 91.38 286 TYR B CA 1
ATOM 4918 C C . TYR B 1 286 ? -4.27 -7.109 0.935 1 91.38 286 TYR B C 1
ATOM 4920 O O . TYR B 1 286 ? -3.787 -7.523 -0.121 1 91.38 286 TYR B O 1
ATOM 4928 N N . SER B 1 287 ? -4.133 -5.801 1.415 1 92.62 287 SER B N 1
ATOM 4929 C CA . SER B 1 287 ? -3.127 -4.938 0.804 1 92.62 287 SER B CA 1
ATOM 4930 C C . SER B 1 287 ? -1.717 -5.375 1.187 1 92.62 287 SER B C 1
ATOM 4932 O O . SER B 1 287 ? -1.412 -5.539 2.369 1 92.62 287 SER B O 1
ATOM 4934 N N . THR B 1 288 ? -0.88 -5.633 0.22 1 88.25 288 THR B N 1
ATOM 4935 C CA . THR B 1 288 ? 0.477 -6.078 0.513 1 88.25 288 THR B CA 1
ATOM 4936 C C . THR B 1 288 ? 1.494 -5.301 -0.316 1 88.25 288 THR B C 1
ATOM 4938 O O . THR B 1 288 ? 1.315 -5.129 -1.523 1 88.25 288 THR B O 1
ATOM 4941 N N . VAL B 1 289 ? 2.43 -4.762 0.366 1 93.69 289 VAL B N 1
ATOM 4942 C CA . VAL B 1 289 ? 3.537 -4.051 -0.264 1 93.69 289 VAL B CA 1
ATOM 4943 C C . VAL B 1 289 ? 4.863 -4.684 0.155 1 93.69 289 VAL B C 1
ATOM 4945 O O . VAL B 1 289 ? 5.203 -4.695 1.341 1 93.69 289 VAL B O 1
ATOM 4948 N N . PHE B 1 290 ? 5.621 -5.195 -0.804 1 96.19 290 PHE B N 1
ATOM 4949 C CA . PHE B 1 290 ? 6.906 -5.824 -0.52 1 96.19 290 PHE B CA 1
ATOM 4950 C C . PHE B 1 290 ? 8.055 -5.004 -1.097 1 96.19 290 PHE B C 1
ATOM 4952 O O . PHE B 1 290 ? 7.926 -4.426 -2.178 1 96.19 290 PHE B O 1
ATOM 4959 N N . ASP B 1 291 ? 9.117 -4.949 -0.335 1 96.19 291 ASP B N 1
ATOM 4960 C CA . ASP B 1 291 ? 10.344 -4.289 -0.781 1 96.19 291 ASP B CA 1
ATOM 4961 C C . ASP B 1 291 ? 11.188 -5.223 -1.644 1 96.19 291 ASP B C 1
ATOM 4963 O O . ASP B 1 291 ? 11.523 -6.332 -1.223 1 96.19 291 ASP B O 1
ATOM 4967 N N . ASN B 1 292 ? 11.5 -4.789 -2.854 1 97.75 292 ASN B N 1
ATOM 4968 C CA . ASN B 1 292 ? 12.273 -5.602 -3.787 1 97.75 292 ASN B CA 1
ATOM 4969 C C . ASN B 1 292 ? 13.734 -5.148 -3.84 1 97.75 292 ASN B C 1
ATOM 4971 O O . ASN B 1 292 ? 14.484 -5.57 -4.719 1 97.75 292 ASN B O 1
ATOM 4975 N N . ALA B 1 293 ? 14.164 -4.293 -2.979 1 96.5 293 ALA B N 1
ATOM 4976 C CA . ALA B 1 293 ? 15.5 -3.693 -3.064 1 96.5 293 ALA B CA 1
ATOM 4977 C C . ALA B 1 293 ? 16.578 -4.766 -3.066 1 96.5 293 ALA B C 1
ATOM 4979 O O . ALA B 1 293 ? 17.578 -4.652 -3.795 1 96.5 293 ALA B O 1
ATOM 4980 N N . LYS B 1 294 ? 16.484 -5.789 -2.291 1 98.25 294 LYS B N 1
ATOM 4981 C CA . LYS B 1 294 ? 17.469 -6.859 -2.195 1 98.25 294 LYS B CA 1
ATOM 4982 C C . LYS B 1 294 ? 17.625 -7.578 -3.531 1 98.25 294 LYS B C 1
ATOM 4984 O O . LYS B 1 294 ? 18.75 -7.832 -3.977 1 98.25 294 LYS B O 1
ATOM 4989 N N . ALA B 1 295 ? 16.516 -7.875 -4.188 1 98.75 295 ALA B N 1
ATOM 4990 C CA . ALA B 1 295 ? 16.547 -8.555 -5.48 1 98.75 295 ALA B CA 1
ATOM 4991 C C . ALA B 1 295 ? 17.141 -7.656 -6.555 1 98.75 295 ALA B C 1
ATOM 4993 O O . ALA B 1 295 ? 17.891 -8.125 -7.418 1 98.75 295 ALA B O 1
ATOM 4994 N N . ARG B 1 296 ? 16.797 -6.391 -6.504 1 98.19 296 ARG B N 1
ATOM 4995 C CA . ARG B 1 296 ? 17.391 -5.449 -7.453 1 98.19 296 ARG B CA 1
ATOM 4996 C C . ARG B 1 296 ? 18.906 -5.406 -7.316 1 98.19 296 ARG B C 1
ATOM 4998 O O . ARG B 1 296 ? 19.625 -5.449 -8.312 1 98.19 296 ARG B O 1
ATOM 5005 N N . ARG B 1 297 ? 19.312 -5.355 -6.125 1 97.94 297 ARG B N 1
ATOM 5006 C CA . ARG B 1 297 ? 20.734 -5.223 -5.828 1 97.94 297 ARG B CA 1
ATOM 5007 C C . ARG B 1 297 ? 21.484 -6.492 -6.199 1 97.94 297 ARG B C 1
ATOM 5009 O O . ARG B 1 297 ? 22.547 -6.43 -6.828 1 97.94 297 ARG B O 1
ATOM 5016 N N . ASP B 1 298 ? 20.984 -7.684 -5.895 1 98.56 298 ASP B N 1
ATOM 5017 C CA . ASP B 1 298 ? 21.781 -8.914 -5.934 1 98.56 298 ASP B CA 1
ATOM 5018 C C . ASP B 1 298 ? 21.484 -9.711 -7.199 1 98.56 298 ASP B C 1
ATOM 5020 O O . ASP B 1 298 ? 22.359 -10.414 -7.715 1 98.56 298 ASP B O 1
ATOM 5024 N N . LEU B 1 299 ? 20.219 -9.609 -7.715 1 98.69 299 LEU B N 1
ATOM 5025 C CA . LEU B 1 299 ? 19.797 -10.562 -8.742 1 98.69 299 LEU B CA 1
ATOM 5026 C C . LEU B 1 299 ? 19.594 -9.859 -10.078 1 98.69 299 LEU B C 1
ATOM 5028 O O . LEU B 1 299 ? 19.281 -10.508 -11.078 1 98.69 299 LEU B O 1
ATOM 5032 N N . GLY B 1 300 ? 19.719 -8.547 -10.062 1 97.88 300 GLY B N 1
ATOM 5033 C CA . GLY B 1 300 ? 19.453 -7.805 -11.281 1 97.88 300 GLY B CA 1
ATOM 5034 C C . GLY B 1 300 ? 17.969 -7.707 -11.617 1 97.88 300 GLY B C 1
ATOM 5035 O O . GLY B 1 300 ? 17.609 -7.52 -12.773 1 97.88 300 GLY B O 1
ATOM 5036 N N . PHE B 1 301 ? 17.141 -7.859 -10.656 1 98.38 301 PHE B N 1
ATOM 5037 C CA . PHE B 1 301 ? 15.711 -7.703 -10.852 1 98.38 301 PHE B CA 1
ATOM 5038 C C . PHE B 1 301 ? 15.375 -6.285 -11.297 1 98.38 301 PHE B C 1
ATOM 5040 O O . PHE B 1 301 ? 15.945 -5.32 -10.781 1 98.38 301 PHE B O 1
ATOM 5047 N N . GLU B 1 302 ? 14.492 -6.176 -12.281 1 97.69 302 GLU B N 1
ATOM 5048 C CA . GLU B 1 302 ? 13.93 -4.914 -12.75 1 97.69 302 GLU B CA 1
ATOM 5049 C C . GLU B 1 302 ? 12.461 -5.074 -13.141 1 97.69 302 GLU B C 1
ATOM 5051 O O . GLU B 1 302 ? 12.109 -6.004 -13.867 1 97.69 302 GLU B O 1
ATOM 5056 N N . TYR B 1 303 ? 11.68 -4.23 -12.609 1 97.38 303 TYR B N 1
ATOM 5057 C CA . TYR B 1 303 ? 10.289 -4.156 -13.047 1 97.38 303 TYR B CA 1
ATOM 5058 C C . TYR B 1 303 ? 10.164 -3.355 -14.336 1 97.38 303 TYR B C 1
ATOM 5060 O O . TYR B 1 303 ? 10.164 -2.121 -14.312 1 97.38 303 TYR B O 1
ATOM 5068 N N . THR B 1 304 ? 9.984 -4.004 -15.508 1 98.19 304 THR B N 1
ATOM 5069 C CA . THR B 1 304 ? 10.086 -3.324 -16.797 1 98.19 304 THR B CA 1
ATOM 5070 C C . THR B 1 304 ? 8.766 -3.385 -17.547 1 98.19 304 THR B C 1
ATOM 5072 O O . THR B 1 304 ? 8.531 -2.592 -18.469 1 98.19 304 THR B O 1
ATOM 5075 N N . ILE B 1 305 ? 7.965 -4.305 -17.266 1 98.31 305 ILE B N 1
ATOM 5076 C CA . ILE B 1 305 ? 6.676 -4.465 -17.922 1 98.31 305 ILE B CA 1
ATOM 5077 C C . ILE B 1 305 ? 5.566 -3.922 -17.031 1 98.31 305 ILE B C 1
ATOM 5079 O O . ILE B 1 305 ? 5.195 -4.555 -16.031 1 98.31 305 ILE B O 1
ATOM 5083 N N . ASP B 1 306 ? 5.059 -2.807 -17.391 1 97.44 306 ASP B N 1
ATOM 5084 C CA . ASP B 1 306 ? 4.004 -2.23 -16.562 1 97.44 306 ASP B CA 1
ATOM 5085 C C . ASP B 1 306 ? 2.705 -3.021 -16.703 1 97.44 306 ASP B C 1
ATOM 5087 O O . ASP B 1 306 ? 2.58 -3.871 -17.578 1 97.44 306 ASP B O 1
ATOM 5091 N N . PHE B 1 307 ? 1.807 -2.791 -15.812 1 98.06 307 PHE B N 1
ATOM 5092 C CA . PHE B 1 307 ? 0.609 -3.621 -15.742 1 98.06 307 PHE B CA 1
ATOM 5093 C C . PHE B 1 307 ? -0.196 -3.525 -17.031 1 98.06 307 PHE B C 1
ATOM 5095 O O . PHE B 1 307 ? -0.695 -4.535 -17.531 1 98.06 307 PHE B O 1
ATOM 5102 N N . MET B 1 308 ? -0.348 -2.342 -17.578 1 98.06 308 MET B N 1
ATOM 5103 C CA . MET B 1 308 ? -1.146 -2.145 -18.781 1 98.06 308 MET B CA 1
ATOM 5104 C C . MET B 1 308 ? -0.611 -2.988 -19.938 1 98.06 308 MET B C 1
ATOM 5106 O O . MET B 1 308 ? -1.373 -3.695 -20.594 1 98.06 308 MET B O 1
ATOM 5110 N N . ASP B 1 309 ? 0.686 -2.963 -20.125 1 98.06 309 ASP B N 1
ATOM 5111 C CA . ASP B 1 309 ? 1.31 -3.738 -21.203 1 98.06 309 ASP B CA 1
ATOM 5112 C C . ASP B 1 309 ? 1.187 -5.238 -20.938 1 98.06 309 ASP B C 1
ATOM 5114 O O . ASP B 1 309 ? 0.802 -6.004 -21.812 1 98.06 309 ASP B O 1
ATOM 5118 N N . GLY B 1 310 ? 1.522 -5.648 -19.719 1 98.44 310 GLY B N 1
ATOM 5119 C CA . GLY B 1 310 ? 1.5 -7.062 -19.375 1 98.44 310 GLY B CA 1
ATOM 5120 C C . GLY B 1 310 ? 0.114 -7.672 -19.453 1 98.44 310 GLY B C 1
ATOM 5121 O O . GLY B 1 310 ? -0.052 -8.789 -19.953 1 98.44 310 GLY B O 1
ATOM 5122 N N . ILE B 1 311 ? -0.871 -6.926 -18.984 1 98.5 311 ILE B N 1
ATOM 5123 C CA . ILE B 1 311 ? -2.221 -7.477 -18.938 1 98.5 311 ILE B CA 1
ATOM 5124 C C . ILE B 1 311 ? -2.789 -7.543 -20.359 1 98.5 311 ILE B C 1
ATOM 5126 O O . ILE B 1 311 ? -3.545 -8.461 -20.688 1 98.5 311 ILE B O 1
ATOM 5130 N N . ARG B 1 312 ? -2.48 -6.578 -21.188 1 98.44 312 ARG B N 1
ATOM 5131 C CA . ARG B 1 312 ? -2.873 -6.629 -22.594 1 98.44 312 ARG B CA 1
ATOM 5132 C C . ARG B 1 312 ? -2.338 -7.887 -23.266 1 98.44 312 ARG B C 1
ATOM 5134 O O . ARG B 1 312 ? -3.084 -8.602 -23.938 1 98.44 312 ARG B O 1
ATOM 5141 N N . ARG B 1 313 ? -1.053 -8.172 -23.078 1 98.06 313 ARG B N 1
ATOM 5142 C CA . ARG B 1 313 ? -0.425 -9.367 -23.641 1 98.06 313 ARG B CA 1
ATOM 5143 C C . ARG B 1 313 ? -1.11 -10.633 -23.141 1 98.06 313 ARG B C 1
ATOM 5145 O O . ARG B 1 313 ? -1.327 -11.57 -23.906 1 98.06 313 ARG B O 1
ATOM 5152 N N . THR B 1 314 ? -1.401 -10.625 -21.875 1 98.19 314 THR B N 1
ATOM 5153 C CA . THR B 1 314 ? -2.031 -11.781 -21.25 1 98.19 314 THR B CA 1
ATOM 5154 C C . THR B 1 314 ? -3.41 -12.039 -21.859 1 98.19 314 THR B C 1
ATOM 5156 O O . THR B 1 314 ? -3.738 -13.172 -22.219 1 98.19 314 THR B O 1
ATOM 5159 N N . ILE B 1 315 ? -4.191 -10.992 -22.016 1 98.44 315 ILE B N 1
ATOM 5160 C CA . ILE B 1 315 ? -5.547 -11.094 -22.531 1 98.44 315 ILE B CA 1
ATOM 5161 C C . ILE B 1 315 ? -5.5 -11.492 -24.016 1 98.44 315 ILE B C 1
ATOM 5163 O O . ILE B 1 315 ? -6.285 -12.328 -24.453 1 98.44 315 ILE B O 1
ATOM 5167 N N . GLU B 1 316 ? -4.602 -10.906 -24.781 1 98 316 GLU B N 1
ATOM 5168 C CA . GLU B 1 316 ? -4.434 -11.273 -26.188 1 98 316 GLU B CA 1
ATOM 5169 C C . GLU B 1 316 ? -4.129 -12.758 -26.344 1 98 316 GLU B C 1
ATOM 5171 O O . GLU B 1 316 ? -4.637 -13.406 -27.266 1 98 316 GLU B O 1
ATOM 5176 N N . ASP B 1 317 ? -3.33 -13.227 -25.5 1 96.69 317 ASP B N 1
ATOM 5177 C CA . ASP B 1 317 ? -3.014 -14.656 -25.5 1 96.69 317 ASP B CA 1
ATOM 5178 C C . ASP B 1 317 ? -4.262 -15.492 -25.25 1 96.69 317 ASP B C 1
ATOM 5180 O O . ASP B 1 317 ? -4.504 -16.484 -25.953 1 96.69 317 ASP B O 1
ATOM 5184 N N . LEU B 1 318 ? -5.02 -15.125 -24.234 1 97.31 318 LEU B N 1
ATOM 5185 C CA . LEU B 1 318 ? -6.258 -15.836 -23.922 1 97.31 318 LEU B CA 1
ATOM 5186 C C . LEU B 1 318 ? -7.207 -15.805 -25.109 1 97.31 318 LEU B C 1
ATOM 5188 O O . LEU B 1 318 ? -7.852 -16.812 -25.422 1 97.31 318 LEU B O 1
ATOM 5192 N N . GLU B 1 319 ? -7.281 -14.703 -25.766 1 97.06 319 GLU B N 1
ATOM 5193 C CA . GLU B 1 319 ? -8.141 -14.555 -26.938 1 97.06 319 GLU B CA 1
ATOM 5194 C C . GLU B 1 319 ? -7.668 -15.438 -28.078 1 97.06 319 GLU B C 1
ATOM 5196 O O . GLU B 1 319 ? -8.477 -16.094 -28.734 1 97.06 319 GLU B O 1
ATOM 5201 N N . ALA B 1 320 ? -6.41 -15.43 -28.297 1 95.81 320 ALA B N 1
ATOM 5202 C CA . ALA B 1 320 ? -5.836 -16.219 -29.391 1 95.81 320 ALA B CA 1
ATOM 5203 C C . ALA B 1 320 ? -6.109 -17.719 -29.188 1 95.81 320 ALA B C 1
ATOM 5205 O O . ALA B 1 320 ? -6.27 -18.453 -30.156 1 95.81 320 ALA B O 1
ATOM 5206 N N . ARG B 1 321 ? -6.262 -18.141 -27.969 1 94.31 321 ARG B N 1
ATOM 5207 C CA . ARG B 1 321 ? -6.484 -19.547 -27.641 1 94.31 321 ARG B CA 1
ATOM 5208 C C . ARG B 1 321 ? -7.973 -19.844 -27.469 1 94.31 321 ARG B C 1
ATOM 5210 O O . ARG B 1 321 ? -8.352 -20.953 -27.109 1 94.31 321 ARG B O 1
ATOM 5217 N N . ASP B 1 322 ? -8.789 -18.875 -27.703 1 96.12 322 ASP B N 1
ATOM 5218 C CA . ASP B 1 322 ? -10.227 -19.016 -27.5 1 96.12 322 ASP B CA 1
ATOM 5219 C C . ASP B 1 322 ? -10.547 -19.547 -26.109 1 96.12 322 ASP B C 1
ATOM 5221 O O . ASP B 1 322 ? -11.312 -20.5 -25.953 1 96.12 322 ASP B O 1
ATOM 5225 N N . ALA B 1 323 ? -9.891 -18.906 -25.125 1 96.56 323 ALA B N 1
ATOM 5226 C CA . ALA B 1 323 ? -9.961 -19.422 -23.766 1 96.56 323 ALA B CA 1
ATOM 5227 C C . ALA B 1 323 ? -10.781 -18.5 -22.875 1 96.56 323 ALA B C 1
ATOM 5229 O O . ALA B 1 323 ? -10.594 -18.469 -21.656 1 96.56 323 ALA B O 1
ATOM 5230 N N . ILE B 1 324 ? -11.688 -17.703 -23.391 1 97.69 324 ILE B N 1
ATOM 5231 C CA . ILE B 1 324 ? -12.531 -16.812 -22.594 1 97.69 324 ILE B CA 1
ATOM 5232 C C . ILE B 1 324 ? -13.953 -17.375 -22.531 1 97.69 324 ILE B C 1
ATOM 5234 O O . ILE B 1 324 ? -14.633 -17.484 -23.562 1 97.69 324 ILE B O 1
ATOM 5238 N N . ASP B 1 325 ? -14.414 -17.688 -21.359 1 97.75 325 ASP B N 1
ATOM 5239 C CA . ASP B 1 325 ? -15.75 -18.234 -21.141 1 97.75 325 ASP B CA 1
ATOM 5240 C C . ASP B 1 325 ? -16.812 -17.156 -21.25 1 97.75 325 ASP B C 1
ATOM 5242 O O . ASP B 1 325 ? -16.531 -15.977 -21.062 1 97.75 325 ASP B O 1
ATOM 5246 N N . PRO B 1 326 ? -18.047 -17.594 -21.562 1 97.56 326 PRO B N 1
ATOM 5247 C CA . PRO B 1 326 ? -19.125 -16.609 -21.656 1 97.56 326 PRO B CA 1
ATOM 5248 C C . PRO B 1 326 ? -19.422 -15.938 -20.312 1 97.56 326 PRO B C 1
ATOM 5250 O O . PRO B 1 326 ? -19.297 -16.562 -19.266 1 97.56 326 PRO B O 1
ATOM 5253 N N . TRP B 1 327 ? -19.859 -14.703 -20.359 1 96.62 327 TRP B N 1
ATOM 5254 C CA . TRP B 1 327 ? -20.031 -13.844 -19.188 1 96.62 327 TRP B CA 1
ATOM 5255 C C . TRP B 1 327 ? -21.031 -14.461 -18.203 1 96.62 327 TRP B C 1
ATOM 5257 O O . TRP B 1 327 ? -20.984 -14.172 -17.016 1 96.62 327 TRP B O 1
ATOM 5267 N N . ASP B 1 328 ? -21.969 -15.258 -18.656 1 94.75 328 ASP B N 1
ATOM 5268 C CA . ASP B 1 328 ? -23.031 -15.797 -17.828 1 94.75 328 ASP B CA 1
ATOM 5269 C C . ASP B 1 328 ? -22.719 -17.219 -17.359 1 94.75 328 ASP B C 1
ATOM 5271 O O . ASP B 1 328 ? -23.609 -17.969 -16.984 1 94.75 328 ASP B O 1
ATOM 5275 N N . SER B 1 329 ? -21.391 -17.547 -17.438 1 94.25 329 SER B N 1
ATOM 5276 C CA . SER B 1 329 ? -20.938 -18.844 -16.906 1 94.25 329 SER B CA 1
ATOM 5277 C C . SER B 1 329 ? -21.016 -1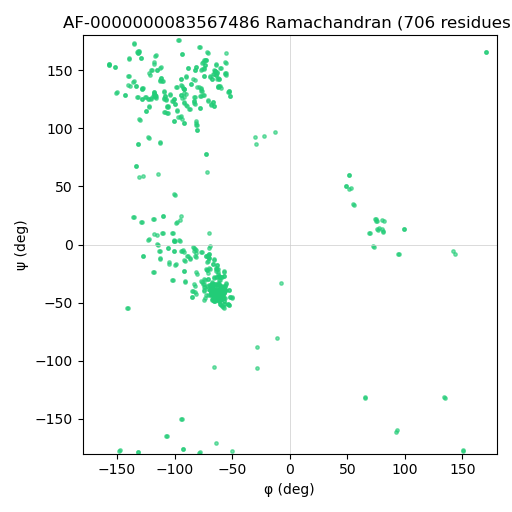8.875 -15.391 1 94.25 329 SER B C 1
ATOM 5279 O O . SER B 1 329 ? -20.906 -19.938 -14.781 1 94.25 329 SER B O 1
ATOM 5281 N N . ALA B 1 330 ? -21.219 -17.781 -14.688 1 91.69 330 ALA B N 1
ATOM 5282 C CA . ALA B 1 330 ? -21.438 -17.641 -13.25 1 91.69 330 ALA B CA 1
ATOM 5283 C C . ALA B 1 330 ? -22.641 -16.734 -12.969 1 91.69 330 ALA B C 1
ATOM 5285 O O . ALA B 1 330 ? -23.078 -15.984 -13.844 1 91.69 330 ALA B O 1
ATOM 5286 N N . ASN B 1 331 ? -23.109 -16.766 -11.836 1 91.38 331 ASN B N 1
ATOM 5287 C CA . ASN B 1 331 ? -24.359 -16.078 -11.508 1 91.38 331 ASN B CA 1
ATOM 5288 C C . ASN B 1 331 ? -24.094 -14.758 -10.805 1 91.38 331 ASN B C 1
ATOM 5290 O O . ASN B 1 331 ? -24.766 -14.422 -9.828 1 91.38 331 ASN B O 1
ATOM 5294 N N . ASP B 1 332 ? -23.172 -14.008 -11.242 1 95.75 332 ASP B N 1
ATOM 5295 C CA . ASP B 1 332 ? -22.812 -12.727 -10.633 1 95.75 332 ASP B CA 1
ATOM 5296 C C . ASP B 1 332 ? -24.016 -11.789 -10.594 1 95.75 332 ASP B C 1
ATOM 5298 O O . ASP B 1 332 ? -24.203 -11.039 -9.633 1 95.75 332 ASP B O 1
ATOM 5302 N N . ASP B 1 333 ? -24.859 -11.812 -11.609 1 95.88 333 ASP B N 1
ATOM 5303 C CA . ASP B 1 333 ? -25.969 -10.875 -11.727 1 95.88 333 ASP B CA 1
ATOM 5304 C C . ASP B 1 333 ? -26.969 -11.086 -10.594 1 95.88 333 ASP B C 1
ATOM 5306 O O . ASP B 1 333 ? -27.578 -10.125 -10.102 1 95.88 333 ASP B O 1
ATOM 5310 N N . GLU B 1 334 ? -27.234 -12.297 -10.297 1 94.31 334 GLU B N 1
ATOM 5311 C CA . GLU B 1 334 ? -28.156 -12.578 -9.195 1 94.31 334 GLU B CA 1
ATOM 5312 C C . GLU B 1 334 ? -27.625 -12.016 -7.879 1 94.31 334 GLU B C 1
ATOM 5314 O O . GLU B 1 334 ? -28.375 -11.438 -7.094 1 94.31 334 GLU B O 1
ATOM 5319 N N . LEU B 1 335 ? -26.359 -12.242 -7.637 1 95.5 335 LEU B N 1
ATOM 5320 C CA . LEU B 1 335 ? -25.719 -11.703 -6.445 1 95.5 335 LEU B CA 1
ATOM 5321 C C . LEU B 1 335 ? -25.812 -10.18 -6.418 1 95.5 335 LEU B C 1
ATOM 5323 O O . LEU B 1 335 ? -26.125 -9.586 -5.383 1 95.5 335 LEU B O 1
ATOM 5327 N N . ILE B 1 336 ? -25.531 -9.508 -7.504 1 96.94 336 ILE B N 1
ATOM 5328 C CA . ILE B 1 336 ? -25.547 -8.055 -7.633 1 96.94 336 ILE B CA 1
ATOM 5329 C C . ILE B 1 336 ? -26.969 -7.531 -7.41 1 96.94 336 ILE B C 1
ATOM 5331 O O . ILE B 1 336 ? -27.156 -6.523 -6.727 1 96.94 336 ILE B O 1
ATOM 5335 N N . ALA B 1 337 ? -27.922 -8.203 -8 1 95.88 337 ALA B N 1
ATOM 5336 C CA . ALA B 1 337 ? -29.312 -7.793 -7.828 1 95.88 337 ALA B CA 1
ATOM 5337 C C . ALA B 1 337 ? -29.719 -7.836 -6.359 1 95.88 337 ALA B C 1
ATOM 5339 O O . ALA B 1 337 ? -30.391 -6.922 -5.863 1 95.88 337 ALA B O 1
ATOM 5340 N N . ALA B 1 338 ? -29.359 -8.891 -5.711 1 95.44 338 ALA B N 1
ATOM 5341 C CA . ALA B 1 338 ? -29.656 -9.031 -4.285 1 95.44 338 ALA B CA 1
ATOM 5342 C C . ALA B 1 338 ? -28.984 -7.922 -3.479 1 95.44 338 ALA B C 1
ATOM 5344 O O . ALA B 1 338 ? -29.594 -7.355 -2.566 1 95.44 338 ALA B O 1
ATOM 5345 N N . TRP B 1 339 ? -27.781 -7.625 -3.791 1 95.94 339 TRP B N 1
ATOM 5346 C CA . TRP B 1 339 ? -27.016 -6.586 -3.098 1 95.94 339 TRP B CA 1
ATOM 5347 C C . TRP B 1 339 ? -27.656 -5.215 -3.324 1 95.94 339 TRP B C 1
ATOM 5349 O O . TRP B 1 339 ? -27.828 -4.445 -2.377 1 95.94 339 TRP B O 1
ATOM 5359 N N . ASN B 1 340 ? -27.953 -4.914 -4.527 1 95 340 ASN B N 1
ATOM 5360 C CA . ASN B 1 340 ? -28.578 -3.639 -4.859 1 95 340 ASN B CA 1
ATOM 5361 C C . ASN B 1 340 ? -29.891 -3.445 -4.113 1 95 340 ASN B C 1
ATOM 5363 O O . ASN B 1 340 ? -30.188 -2.352 -3.629 1 95 340 ASN B O 1
ATOM 5367 N N . ALA B 1 341 ? -30.656 -4.477 -4.066 1 94.25 341 ALA B N 1
ATOM 5368 C CA . ALA B 1 341 ? -31.922 -4.398 -3.334 1 94.25 341 ALA B CA 1
ATOM 5369 C C . ALA B 1 341 ? -31.688 -4.09 -1.859 1 94.25 341 ALA B C 1
ATOM 5371 O O . ALA B 1 341 ? -32.344 -3.215 -1.288 1 94.25 341 ALA B O 1
ATOM 5372 N N . ALA B 1 342 ? -30.781 -4.77 -1.296 1 93.31 342 ALA B N 1
ATOM 5373 C CA . ALA B 1 342 ? -30.484 -4.598 0.124 1 93.31 342 ALA B CA 1
ATOM 5374 C C . ALA B 1 342 ? -29.922 -3.207 0.403 1 93.31 342 ALA B C 1
ATOM 5376 O O . ALA B 1 342 ? -30.312 -2.562 1.382 1 93.31 342 ALA B O 1
ATOM 5377 N N . THR B 1 343 ? -28.969 -2.74 -0.366 1 93 343 THR B N 1
ATOM 5378 C CA . THR B 1 343 ? -28.359 -1.44 -0.135 1 93 343 THR B CA 1
ATOM 5379 C C . THR B 1 343 ? -29.359 -0.314 -0.394 1 93 343 THR B C 1
ATOM 5381 O O . THR B 1 343 ? -29.281 0.743 0.236 1 93 343 THR B O 1
ATOM 5384 N N . GLY B 1 344 ? -30.219 -0.528 -1.308 1 91.81 344 GLY B N 1
ATOM 5385 C CA . GLY B 1 344 ? -31.328 0.409 -1.471 1 91.81 344 GLY B CA 1
ATOM 5386 C C . GLY B 1 344 ? -32.156 0.558 -0.22 1 91.81 344 GLY B C 1
ATOM 5387 O O . GLY B 1 344 ? -32.531 1.673 0.169 1 91.81 344 GLY B O 1
ATOM 5388 N N . GLU B 1 345 ? -32.469 -0.529 0.386 1 90.5 345 GLU B N 1
ATOM 5389 C CA . GLU B 1 345 ? -33.219 -0.518 1.631 1 90.5 345 GLU B CA 1
ATOM 5390 C C . GLU B 1 345 ? -32.469 0.2 2.74 1 90.5 345 GLU B C 1
ATOM 5392 O O . GLU B 1 345 ? -33.062 0.899 3.561 1 90.5 345 GLU B O 1
ATOM 5397 N N . PHE B 1 346 ? -31.234 -0.023 2.842 1 92.12 346 PHE B N 1
ATOM 5398 C CA . PHE B 1 346 ? -30.375 0.667 3.801 1 92.12 346 PHE B CA 1
ATOM 5399 C C . PHE B 1 346 ? -30.516 2.178 3.664 1 92.12 346 PHE B C 1
ATOM 5401 O O . PHE B 1 346 ? -30.75 2.877 4.652 1 92.12 346 PHE B O 1
ATOM 5408 N N . LEU B 1 347 ? -30.375 2.686 2.449 1 89.56 347 LEU B N 1
ATOM 5409 C CA . LEU B 1 347 ? -30.453 4.121 2.201 1 89.56 347 LEU B CA 1
ATOM 5410 C C . LEU B 1 347 ? -31.828 4.664 2.57 1 89.56 347 LEU B C 1
ATOM 5412 O O . LEU B 1 347 ? -31.938 5.77 3.104 1 89.56 347 LEU B O 1
ATOM 5416 N N . GLU B 1 348 ? -32.844 3.881 2.314 1 89.38 348 GLU B N 1
ATOM 5417 C CA . GLU B 1 348 ? -34.188 4.281 2.686 1 89.38 348 GLU B CA 1
ATOM 5418 C C . GLU B 1 348 ? -34.344 4.359 4.199 1 89.38 348 GLU B C 1
ATOM 5420 O O . GLU B 1 348 ? -34.969 5.285 4.719 1 89.38 348 GLU B O 1
ATOM 5425 N N . ARG B 1 349 ? -33.781 3.502 4.887 1 87.5 349 ARG B N 1
ATOM 5426 C CA . ARG B 1 349 ? -33.875 3.459 6.344 1 87.5 349 ARG B CA 1
ATOM 5427 C C . ARG B 1 349 ? -33.156 4.656 6.969 1 87.5 349 ARG B C 1
ATOM 5429 O O . ARG B 1 349 ? -33.688 5.273 7.898 1 87.5 349 ARG B O 1
ATOM 5436 N N . VAL B 1 350 ? -31.984 4.953 6.555 1 88.5 350 VAL B N 1
ATOM 5437 C CA . VAL B 1 350 ? -31.219 6.059 7.105 1 88.5 350 VAL B CA 1
ATOM 5438 C C . VAL B 1 350 ? -31.891 7.383 6.77 1 88.5 350 VAL B C 1
ATOM 5440 O O . VAL B 1 350 ? -31.953 8.289 7.602 1 88.5 350 VAL B O 1
ATOM 5443 N N . GLY B 1 351 ? -32.281 7.535 5.535 1 83.62 351 GLY B N 1
ATOM 5444 C CA . GLY B 1 351 ? -33 8.734 5.129 1 83.62 351 GLY B CA 1
ATOM 5445 C C . GLY B 1 351 ? -34.25 9 5.957 1 83.62 351 GLY B C 1
ATOM 5446 O O . GLY B 1 351 ? -34.594 10.148 6.23 1 83.62 351 GLY B O 1
ATOM 5447 N N . SER B 1 352 ? -34.906 8.008 6.375 1 77.44 352 SER B N 1
ATOM 5448 C CA . SER B 1 352 ? -36.125 8.133 7.152 1 77.44 352 SER B CA 1
ATOM 5449 C C . SER B 1 352 ? -35.844 8.508 8.602 1 77.44 352 SER B C 1
ATOM 5451 O O . SER B 1 352 ? -36.656 9.164 9.258 1 77.44 352 SER B O 1
ATOM 5453 N N . ALA B 1 353 ? -34.781 8.086 9.117 1 69.44 353 ALA B N 1
ATOM 5454 C CA . ALA B 1 353 ? -34.406 8.398 10.492 1 69.44 353 ALA B CA 1
ATOM 5455 C C . ALA B 1 353 ? -34 9.867 10.633 1 69.44 353 ALA B C 1
ATOM 5457 O O . ALA B 1 353 ? -34.188 10.461 11.703 1 69.44 353 ALA B O 1
ATOM 5458 N N . GLY B 1 354 ? -33.219 10.414 9.719 1 57.31 354 GLY B N 1
ATOM 5459 C CA . GLY B 1 354 ? -32.781 11.805 9.742 1 57.31 354 GLY B CA 1
ATOM 5460 C C . GLY B 1 354 ? -33.938 12.781 9.555 1 57.31 354 GLY B C 1
ATOM 5461 O O . GLY B 1 354 ? -33.75 14 9.68 1 57.31 354 GLY B O 1
ATOM 5462 N N . LYS B 1 355 ? -35.188 12.344 9.117 1 47.81 355 LYS B N 1
ATOM 5463 C CA . LYS B 1 355 ? -36.406 13.172 9.047 1 47.81 355 LYS B CA 1
ATOM 5464 C C . LYS B 1 355 ? -37.156 13.133 10.367 1 47.81 355 LYS B C 1
ATOM 5466 O O . LYS B 1 355 ? -37.25 12.086 11.008 1 47.81 355 LYS B O 1
#